Protein AF-0000000084494823 (afdb_homodimer)

Structure (mmCIF, N/CA/C/O backbone):
data_AF-0000000084494823-model_v1
#
loop_
_entity.id
_entity.type
_entity.pdbx_description
1 polymer 'ABC transporter permease'
#
loop_
_atom_site.group_PDB
_atom_site.id
_atom_site.type_symbol
_atom_site.label_atom_id
_atom_site.label_alt_id
_atom_site.label_comp_id
_atom_site.label_asym_id
_atom_site.label_entity_id
_atom_site.label_seq_id
_atom_site.pdbx_PDB_ins_code
_atom_site.Cartn_x
_atom_site.Cartn_y
_atom_site.Cartn_z
_atom_site.occupancy
_atom_site.B_iso_or_equiv
_atom_site.auth_seq_id
_atom_site.auth_comp_id
_atom_site.auth_asym_id
_atom_site.auth_atom_id
_atom_site.pdbx_PDB_model_num
ATOM 1 N N . MET A 1 1 ? 45.344 23.188 -37.781 1 31.39 1 MET A N 1
ATOM 2 C CA . MET A 1 1 ? 44.156 24.031 -37.562 1 31.39 1 MET A CA 1
ATOM 3 C C . MET A 1 1 ? 43.031 23.234 -36.969 1 31.39 1 MET A C 1
ATOM 5 O O . MET A 1 1 ? 42.406 22.406 -37.625 1 31.39 1 MET A O 1
ATOM 9 N N . ILE A 1 2 ? 43.094 22.844 -35.656 1 35 2 ILE A N 1
ATOM 10 C CA . ILE A 1 2 ? 42.344 21.938 -34.781 1 35 2 ILE A CA 1
ATOM 11 C C . ILE A 1 2 ? 40.969 22.516 -34.5 1 35 2 ILE A C 1
ATOM 13 O O . ILE A 1 2 ? 40.844 23.578 -33.906 1 35 2 ILE A O 1
ATOM 17 N N . ALA A 1 3 ? 39.906 22.266 -35.344 1 36.78 3 ALA A N 1
ATOM 18 C CA . ALA A 1 3 ? 38.531 22.734 -35.219 1 36.78 3 ALA A CA 1
ATOM 19 C C . ALA A 1 3 ? 37.938 22.375 -33.844 1 36.78 3 ALA A C 1
ATOM 21 O O . ALA A 1 3 ? 37.844 21.188 -33.5 1 36.78 3 ALA A O 1
ATOM 22 N N . GLN A 1 4 ? 38.188 23.203 -32.781 1 37.56 4 GLN A N 1
ATOM 23 C CA . GLN A 1 4 ? 37.562 23.219 -31.469 1 37.56 4 GLN A CA 1
ATOM 24 C C . GLN A 1 4 ? 36.031 23.25 -31.578 1 37.56 4 GLN A C 1
ATOM 26 O O . GLN A 1 4 ? 35.469 24.25 -31.984 1 37.56 4 GLN A O 1
ATOM 31 N N . THR A 1 5 ? 35.438 22.109 -32.031 1 37.66 5 THR A N 1
ATOM 32 C CA . THR A 1 5 ? 33.969 22.031 -32.031 1 37.66 5 THR A CA 1
ATOM 33 C C . THR A 1 5 ? 33.406 22.438 -30.672 1 37.66 5 THR A C 1
ATOM 35 O O . THR A 1 5 ? 33.688 21.797 -29.672 1 37.66 5 THR A O 1
ATOM 38 N N . GLU A 1 6 ? 33.125 23.719 -30.484 1 32.81 6 GLU A N 1
ATOM 39 C CA . GLU A 1 6 ? 32.406 24.328 -29.375 1 32.81 6 GLU A CA 1
ATOM 40 C C . GLU A 1 6 ? 31.078 23.625 -29.125 1 32.81 6 GLU A C 1
ATOM 42 O O . GLU A 1 6 ? 30.203 23.609 -29.984 1 32.81 6 GLU A O 1
ATOM 47 N N . LYS A 1 7 ? 31.125 22.516 -28.375 1 37.66 7 LYS A N 1
ATOM 48 C CA . LYS A 1 7 ? 29.891 21.922 -27.875 1 37.66 7 LYS A CA 1
ATOM 49 C C . LYS A 1 7 ? 28.969 22.984 -27.297 1 37.66 7 LYS A C 1
ATOM 51 O O . LYS A 1 7 ? 29.359 23.75 -26.406 1 37.66 7 LYS A O 1
ATOM 56 N N . SER A 1 8 ? 27.938 23.406 -28.062 1 36.66 8 SER A N 1
ATOM 57 C CA . SER A 1 8 ? 26.969 24.453 -27.75 1 36.66 8 SER A CA 1
ATOM 58 C C . SER A 1 8 ? 26.344 24.219 -26.375 1 36.66 8 SER A C 1
ATOM 60 O O . SER A 1 8 ? 25.953 23.109 -26.031 1 36.66 8 SER A O 1
ATOM 62 N N . PRO A 1 9 ? 26.484 25.062 -25.312 1 38.84 9 PRO A N 1
ATOM 63 C CA . PRO A 1 9 ? 25.969 25.141 -23.953 1 38.84 9 PRO A CA 1
ATOM 64 C C . PRO A 1 9 ? 24.453 24.953 -23.891 1 38.84 9 PRO A C 1
ATOM 66 O O . PRO A 1 9 ? 23.859 24.969 -22.797 1 38.84 9 PRO A O 1
ATOM 69 N N . ASN A 1 10 ? 23.719 25.031 -24.922 1 35.72 10 ASN A N 1
ATOM 70 C CA . ASN A 1 10 ? 22.281 25.266 -24.859 1 35.72 10 ASN A CA 1
ATOM 71 C C . ASN A 1 10 ? 21.531 24.062 -24.328 1 35.72 10 ASN A C 1
ATOM 73 O O . ASN A 1 10 ? 20.312 24.109 -24.156 1 35.72 10 ASN A O 1
ATOM 77 N N . LYS A 1 11 ? 22.031 22.906 -24.5 1 38 11 LYS A N 1
ATOM 78 C CA . LYS A 1 11 ? 21.219 21.719 -24.203 1 38 11 LYS A CA 1
ATOM 79 C C . LYS A 1 11 ? 21.062 21.531 -22.703 1 38 11 LYS A C 1
ATOM 81 O O . LYS A 1 11 ? 20.281 20.688 -22.25 1 38 11 LYS A O 1
ATOM 86 N N . ILE A 1 12 ? 21.922 22.094 -21.984 1 38.47 12 ILE A N 1
ATOM 87 C CA . ILE A 1 12 ? 21.922 21.844 -20.547 1 38.47 12 ILE A CA 1
ATOM 88 C C . ILE A 1 12 ? 20.812 22.656 -19.875 1 38.47 12 ILE A C 1
ATOM 90 O O . ILE A 1 12 ? 20.297 22.281 -18.828 1 38.47 12 ILE A O 1
ATOM 94 N N . PHE A 1 13 ? 20.625 23.906 -20.266 1 39.25 13 PHE A N 1
ATOM 95 C CA . PHE A 1 13 ? 19.656 24.797 -19.641 1 39.25 13 PHE A CA 1
ATOM 96 C C . PHE A 1 13 ? 18.25 24.234 -19.75 1 39.25 13 PHE A C 1
ATOM 98 O O . PHE A 1 13 ? 17.406 24.469 -18.859 1 39.25 13 PHE A O 1
ATOM 105 N N . ASN A 1 14 ? 17.828 23.562 -20.812 1 41.91 14 ASN A N 1
ATOM 106 C CA . ASN A 1 14 ? 16.453 23.25 -21.156 1 41.91 14 ASN A CA 1
ATOM 107 C C . ASN A 1 14 ? 15.922 22.078 -20.328 1 41.91 14 ASN A C 1
ATOM 109 O O . ASN A 1 14 ? 14.75 22.047 -19.969 1 41.91 14 ASN A O 1
ATOM 113 N N . LYS A 1 15 ? 16.719 21.25 -20.109 1 45.81 15 LYS A N 1
ATOM 114 C CA . LYS A 1 15 ? 16.219 20.047 -19.438 1 45.81 15 LYS A CA 1
ATOM 115 C C . LYS A 1 15 ? 15.984 20.312 -17.953 1 45.81 15 LYS A C 1
ATOM 117 O O . LYS A 1 15 ? 15.039 19.781 -17.375 1 45.81 15 LYS A O 1
ATOM 122 N N . SER A 1 16 ? 16.875 21.078 -17.344 1 47.78 16 SER A N 1
ATOM 123 C CA . SER A 1 16 ? 16.688 21.406 -15.93 1 47.78 16 SER A CA 1
ATOM 124 C C . SER A 1 16 ? 15.43 22.234 -15.703 1 47.78 16 SER A C 1
ATOM 126 O O . SER A 1 16 ? 14.711 22.031 -14.727 1 47.78 16 SER A O 1
ATOM 128 N N . VAL A 1 17 ? 15.281 23.234 -16.516 1 48.06 17 VAL A N 1
ATOM 129 C CA . VAL A 1 17 ? 14.117 24.109 -16.422 1 48.06 17 VAL A CA 1
ATOM 130 C C . VAL A 1 17 ? 12.844 23.328 -16.734 1 48.06 17 VAL A C 1
ATOM 132 O O . VAL A 1 17 ? 11.797 23.547 -16.125 1 48.06 17 VAL A O 1
ATOM 135 N N . LEU A 1 18 ? 12.945 22.438 -17.688 1 49.31 18 LEU A N 1
ATOM 136 C CA . LEU A 1 18 ? 11.805 21.594 -18.031 1 49.31 18 LEU A CA 1
ATOM 137 C C . LEU A 1 18 ? 11.43 20.688 -16.859 1 49.31 18 LEU A C 1
ATOM 139 O O . LEU A 1 18 ? 10.242 20.438 -16.625 1 49.31 18 LEU A O 1
ATOM 143 N N . SER A 1 19 ? 12.438 20.281 -16.141 1 54.47 19 SER A N 1
ATOM 144 C CA . SER A 1 19 ? 12.133 19.422 -14.992 1 54.47 19 SER A CA 1
ATOM 145 C C . SER A 1 19 ? 11.523 20.219 -13.852 1 54.47 19 SER A C 1
ATOM 147 O O . SER A 1 19 ? 10.539 19.781 -13.242 1 54.47 19 SER A O 1
ATOM 149 N N . SER A 1 20 ? 12.148 21.375 -13.5 1 55.75 20 SER A N 1
ATOM 150 C CA . SER A 1 20 ? 11.633 22.219 -12.422 1 55.75 20 SER A CA 1
ATOM 151 C C . SER A 1 20 ? 10.281 22.812 -12.789 1 55.75 20 SER A C 1
ATOM 153 O O . SER A 1 20 ? 9.383 22.906 -11.945 1 55.75 20 SER A O 1
ATOM 155 N N . TYR A 1 21 ? 10.109 22.906 -14.062 1 58.12 21 TYR A N 1
ATOM 156 C CA . TYR A 1 21 ? 8.93 23.672 -14.469 1 58.12 21 TYR A CA 1
ATOM 157 C C . TYR A 1 21 ? 7.816 22.75 -14.945 1 58.12 21 TYR A C 1
ATOM 159 O O . TYR A 1 21 ? 6.699 23.188 -15.211 1 58.12 21 TYR A O 1
ATOM 167 N N . GLY A 1 22 ? 8.227 21.531 -14.93 1 61.31 22 GLY A N 1
ATOM 168 C CA . GLY A 1 22 ? 7.211 20.641 -15.477 1 61.31 22 GLY A CA 1
ATOM 169 C C . GLY A 1 22 ? 5.957 20.578 -14.633 1 61.31 22 GLY A C 1
ATOM 170 O O . GLY A 1 22 ? 4.844 20.688 -15.148 1 61.31 22 GLY A O 1
ATOM 171 N N . THR A 1 23 ? 6.145 20.547 -13.398 1 65 23 THR A N 1
ATOM 172 C CA . THR A 1 23 ? 4.98 20.453 -12.523 1 65 23 THR A CA 1
ATOM 173 C C . THR A 1 23 ? 4.242 21.797 -12.477 1 65 23 THR A C 1
ATOM 175 O O . THR A 1 23 ? 3.012 21.828 -12.445 1 65 23 THR A O 1
ATOM 178 N N . ILE A 1 24 ? 5.043 22.75 -12.492 1 68 24 ILE A N 1
ATOM 179 C CA . ILE A 1 24 ? 4.422 24.078 -12.484 1 68 24 ILE A CA 1
ATOM 180 C C . ILE A 1 24 ? 3.602 24.266 -13.758 1 68 24 ILE A C 1
ATOM 182 O O . ILE A 1 24 ? 2.459 24.734 -13.703 1 68 24 ILE A O 1
ATOM 186 N N . ILE A 1 25 ? 4.172 23.828 -14.82 1 68.06 25 ILE A N 1
ATOM 187 C CA . ILE A 1 25 ? 3.492 23.953 -16.109 1 68.06 25 ILE A CA 1
ATOM 188 C C . ILE A 1 25 ? 2.25 23.078 -16.125 1 68.06 25 ILE A C 1
ATOM 190 O O . ILE A 1 25 ? 1.186 23.484 -16.578 1 68.06 25 ILE A O 1
ATOM 194 N N . ALA A 1 26 ? 2.443 21.922 -15.555 1 67.56 26 ALA A N 1
ATOM 195 C CA . ALA A 1 26 ? 1.295 21.016 -15.492 1 67.56 26 ALA A CA 1
ATOM 196 C C . ALA A 1 26 ? 0.174 21.625 -14.648 1 67.56 26 ALA A C 1
ATOM 198 O O . ALA A 1 26 ? -1 21.531 -15.016 1 67.56 26 ALA A O 1
ATOM 199 N N . GLY A 1 27 ? 0.538 22.188 -13.562 1 72.62 27 GLY A N 1
ATOM 200 C CA . GLY A 1 27 ? -0.44 22.844 -12.703 1 72.62 27 GLY A CA 1
ATOM 201 C C . GLY A 1 27 ? -1.158 24 -13.383 1 72.62 27 GLY A C 1
ATOM 202 O O . GLY A 1 27 ? -2.385 24.094 -13.32 1 72.62 27 GLY A O 1
ATOM 203 N N . ILE A 1 28 ? -0.344 24.75 -14.062 1 72.12 28 ILE A N 1
ATOM 204 C CA . ILE A 1 28 ? -0.913 25.906 -14.758 1 72.12 28 ILE A CA 1
ATOM 205 C C . ILE A 1 28 ? -1.83 25.422 -15.883 1 72.12 28 ILE A C 1
ATOM 207 O O . ILE A 1 28 ? -2.924 25.953 -16.078 1 72.12 28 ILE A O 1
ATOM 211 N N . LEU A 1 29 ? -1.396 24.406 -16.562 1 71.88 29 LEU A N 1
ATOM 212 C CA . LEU A 1 29 ? -2.193 23.844 -17.656 1 71.88 29 LEU A CA 1
ATOM 213 C C . LEU A 1 29 ? -3.52 23.297 -17.141 1 71.88 29 LEU A C 1
ATOM 215 O O . LEU A 1 29 ? -4.566 23.516 -17.75 1 71.88 29 LEU A O 1
ATOM 219 N N . ILE A 1 30 ? -3.471 22.703 -16.031 1 74.5 30 ILE A N 1
ATOM 220 C CA . ILE A 1 30 ? -4.68 22.141 -15.438 1 74.5 30 ILE A CA 1
ATOM 221 C C . ILE A 1 30 ? -5.637 23.266 -15.047 1 74.5 30 ILE A C 1
ATOM 223 O O . ILE A 1 30 ? -6.84 23.188 -15.305 1 74.5 30 ILE A O 1
ATOM 227 N N . ILE A 1 31 ? -5.074 24.312 -14.492 1 72.31 31 ILE A N 1
ATOM 228 C CA . ILE A 1 31 ? -5.883 25.453 -14.094 1 72.31 31 ILE A CA 1
ATOM 229 C C . ILE A 1 31 ? -6.539 26.078 -15.32 1 72.31 31 ILE A C 1
ATOM 231 O O . ILE A 1 31 ? -7.738 26.375 -15.305 1 72.31 31 ILE A O 1
ATOM 235 N N . ILE A 1 32 ? -5.746 26.219 -16.359 1 72.38 32 ILE A N 1
ATOM 236 C CA . ILE A 1 32 ? -6.254 26.828 -17.578 1 72.38 32 ILE A CA 1
ATOM 237 C C . ILE A 1 32 ? -7.344 25.953 -18.188 1 72.38 32 ILE A C 1
ATOM 239 O O . ILE A 1 32 ? -8.406 26.453 -18.562 1 72.38 32 ILE A O 1
ATOM 243 N N . ILE A 1 33 ? -7.145 24.703 -18.203 1 75.31 33 ILE A N 1
ATOM 244 C CA . ILE A 1 33 ? -8.086 23.766 -18.812 1 75.31 33 ILE A CA 1
ATOM 245 C C . ILE A 1 33 ? -9.422 23.828 -18.078 1 75.31 33 ILE A C 1
ATOM 247 O O . ILE A 1 33 ? -10.469 23.984 -18.703 1 75.31 33 ILE A O 1
ATOM 251 N N . PHE A 1 34 ? -9.375 23.891 -16.812 1 74.06 34 PHE A N 1
ATOM 252 C CA . PHE A 1 34 ? -10.625 23.828 -16.062 1 74.06 34 PHE A CA 1
ATOM 253 C C . PHE A 1 34 ? -11.289 25.203 -16.016 1 74.06 34 PHE A C 1
ATOM 255 O O . PHE A 1 34 ? -12.516 25.297 -15.945 1 74.06 34 PHE A O 1
ATOM 262 N N . SER A 1 35 ? -10.453 26.25 -16.062 1 70 35 SER A N 1
ATOM 263 C CA . SER A 1 35 ? -11 27.594 -16.125 1 70 35 SER A CA 1
ATOM 264 C C . SER A 1 35 ? -11.766 27.828 -17.422 1 70 35 SER A C 1
ATOM 266 O O . SER A 1 35 ? -12.773 28.531 -17.438 1 70 35 SER A O 1
ATOM 268 N N . VAL A 1 36 ? -11.289 27.172 -18.422 1 71.56 36 VAL A N 1
ATOM 269 C CA . VAL A 1 36 ? -11.922 27.312 -19.734 1 71.56 36 VAL A CA 1
ATOM 270 C C . VAL A 1 36 ? -13.148 26.422 -19.828 1 71.56 36 VAL A C 1
ATOM 272 O O . VAL A 1 36 ? -14.188 26.812 -20.359 1 71.56 36 VAL A O 1
ATOM 275 N N . LEU A 1 37 ? -13.07 25.328 -19.25 1 73.94 37 LEU A N 1
ATOM 276 C CA . LEU A 1 37 ? -14.156 24.359 -19.359 1 73.94 37 LEU A CA 1
ATOM 277 C C . LEU A 1 37 ? -15.305 24.734 -18.422 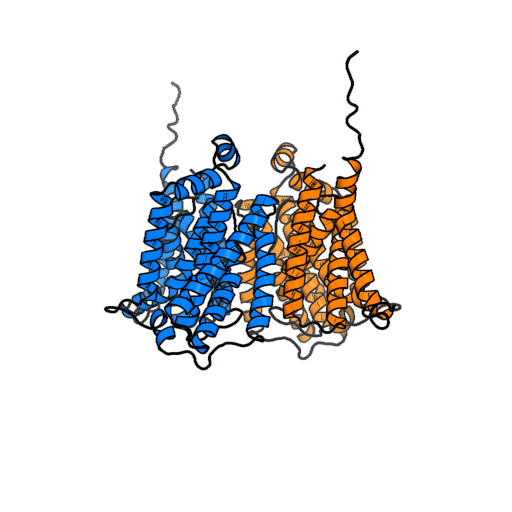1 73.94 37 LEU A C 1
ATOM 279 O O . LEU A 1 37 ? -16.469 24.406 -18.703 1 73.94 37 LEU A O 1
ATOM 283 N N . SER A 1 38 ? -15.008 25.391 -17.281 1 76.69 38 SER A N 1
ATOM 284 C CA . SER A 1 38 ? -16.031 25.781 -16.328 1 76.69 38 SER A CA 1
ATOM 285 C C . SER A 1 38 ? -15.719 27.141 -15.703 1 76.69 38 SER A C 1
ATOM 287 O O . SER A 1 38 ? -15.531 27.25 -14.492 1 76.69 38 SER A O 1
ATOM 289 N N . PRO A 1 39 ? -15.82 28.172 -16.5 1 72.69 39 PRO A N 1
ATOM 290 C CA . PRO A 1 39 ? -15.43 29.5 -16.031 1 72.69 39 PRO A CA 1
ATOM 291 C C . PRO A 1 39 ? -16.328 30.016 -14.906 1 72.69 39 PRO A C 1
ATOM 293 O O . PRO A 1 39 ? -15.836 30.656 -13.969 1 72.69 39 PRO A O 1
ATOM 296 N N . SER A 1 40 ? -17.531 29.672 -14.922 1 74.69 40 SER A N 1
ATOM 297 C CA . SER A 1 40 ? -18.484 30.234 -13.969 1 74.69 40 SER A CA 1
ATOM 298 C C . SER A 1 40 ? -18.391 29.531 -12.617 1 74.69 40 SER A C 1
ATOM 300 O O . SER A 1 40 ? -18.766 30.094 -11.594 1 74.69 40 SER A O 1
ATOM 302 N N . SER A 1 41 ? -17.844 28.422 -12.695 1 75.75 41 SER A N 1
ATOM 303 C CA . SER A 1 41 ? -17.844 27.656 -11.453 1 75.75 41 SER A CA 1
ATOM 304 C C . SER A 1 41 ? -16.422 27.453 -10.93 1 75.75 41 SER A C 1
ATOM 306 O O . SER A 1 41 ? -16.188 27.578 -9.727 1 75.75 41 SER A O 1
ATOM 308 N N . PHE A 1 42 ? -15.555 27.391 -11.844 1 80.12 42 PHE A N 1
ATOM 309 C CA . PHE A 1 42 ? -14.195 27.047 -11.43 1 80.12 42 PHE A CA 1
ATOM 310 C C . PHE A 1 42 ? -13.414 28.312 -11.07 1 80.12 42 PHE A C 1
ATOM 312 O O . PHE A 1 42 ? -12.734 28.344 -10.039 1 80.12 42 PHE A O 1
ATOM 319 N N . ALA A 1 43 ? -13.547 29.344 -11.82 1 75.06 43 ALA A N 1
ATOM 320 C CA . ALA A 1 43 ? -12.703 30.531 -11.648 1 75.06 43 ALA A CA 1
ATOM 321 C C . ALA A 1 43 ? -13.383 31.547 -10.742 1 75.06 43 ALA A C 1
ATOM 323 O O . ALA A 1 43 ? -13.617 32.688 -11.148 1 75.06 43 ALA A O 1
ATOM 324 N N . THR A 1 44 ? -13.844 31.203 -9.547 1 79.88 44 THR A N 1
ATOM 325 C CA . THR A 1 44 ? -14.445 32.094 -8.555 1 79.88 44 THR A CA 1
ATOM 326 C C . THR A 1 44 ? -13.633 32.094 -7.27 1 79.88 44 THR A C 1
ATOM 328 O O . THR A 1 44 ? -12.906 31.141 -6.977 1 79.88 44 THR A O 1
ATOM 331 N N . VAL A 1 45 ? -13.695 33.188 -6.613 1 79.69 45 VAL A N 1
ATOM 332 C CA . VAL A 1 45 ? -12.992 33.312 -5.344 1 79.69 45 VAL A CA 1
ATOM 333 C C . VAL A 1 45 ? -13.508 32.281 -4.352 1 79.69 45 VAL A C 1
ATOM 335 O O . VAL A 1 45 ? -12.727 31.672 -3.609 1 79.69 45 VAL A O 1
ATOM 338 N N . ASP A 1 46 ? -14.805 32.031 -4.398 1 80.56 46 ASP A N 1
ATOM 339 C CA . ASP A 1 46 ? -15.414 31.062 -3.51 1 80.56 46 ASP A CA 1
ATOM 340 C C . ASP A 1 46 ? -14.867 29.656 -3.775 1 80.56 46 ASP A C 1
ATOM 342 O O . ASP A 1 46 ? -14.609 28.906 -2.838 1 80.56 46 ASP A O 1
ATOM 346 N N . ASN A 1 47 ? -14.68 29.422 -5.035 1 83.62 47 ASN A N 1
ATOM 347 C CA . ASN A 1 47 ? -14.141 28.125 -5.387 1 83.62 47 ASN A CA 1
ATOM 348 C C . ASN A 1 47 ? -12.68 27.984 -4.961 1 83.62 47 ASN A C 1
ATOM 350 O O . ASN A 1 47 ? -12.258 26.922 -4.5 1 83.62 47 ASN A O 1
ATOM 354 N N . PHE A 1 48 ? -12 29 -5.074 1 83.06 48 PHE A N 1
ATOM 355 C CA . PHE A 1 48 ? -10.609 28.969 -4.656 1 83.06 48 PHE A CA 1
ATOM 356 C C . PHE A 1 48 ? -10.492 28.75 -3.154 1 83.06 48 PHE A C 1
ATOM 358 O O . PHE A 1 48 ? -9.641 27.984 -2.697 1 83.06 48 PHE A O 1
ATOM 365 N N . ILE A 1 49 ? -11.352 29.375 -2.459 1 84.88 49 ILE A N 1
ATOM 366 C CA . ILE A 1 49 ? -11.367 29.188 -1.011 1 84.88 49 ILE A CA 1
ATOM 367 C C . ILE A 1 49 ? -11.727 27.75 -0.674 1 84.88 49 ILE A C 1
ATOM 369 O O . ILE A 1 49 ? -11.133 27.141 0.217 1 84.88 49 ILE A O 1
ATOM 373 N N . ASN A 1 50 ? -12.617 27.266 -1.446 1 83.06 50 ASN A N 1
ATOM 374 C CA . ASN A 1 50 ? -13.008 25.875 -1.251 1 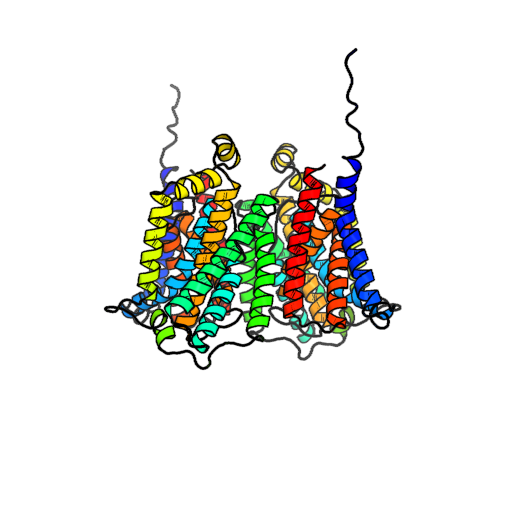83.06 50 ASN A CA 1
ATOM 375 C C . ASN A 1 50 ? -11.859 24.922 -1.55 1 83.06 50 ASN A C 1
ATOM 377 O O . ASN A 1 50 ? -11.695 23.906 -0.864 1 83.06 50 ASN A O 1
ATOM 381 N N . ILE A 1 51 ? -11.156 25.219 -2.477 1 86.56 51 ILE A N 1
ATOM 382 C CA . ILE A 1 51 ? -10.008 24.406 -2.848 1 86.56 51 ILE A CA 1
ATOM 383 C C . ILE A 1 51 ? -8.992 24.391 -1.711 1 86.56 51 ILE A C 1
ATOM 385 O O . ILE A 1 51 ? -8.438 23.344 -1.374 1 86.56 51 ILE A O 1
ATOM 389 N N . THR A 1 52 ? -8.812 25.547 -1.117 1 88.5 52 THR A N 1
ATOM 390 C CA . THR A 1 52 ? -7.848 25.609 -0.025 1 88.5 52 THR A CA 1
ATOM 391 C C . THR A 1 52 ? -8.297 24.75 1.149 1 88.5 52 THR A C 1
ATOM 393 O O . THR A 1 52 ? -7.465 24.125 1.821 1 88.5 52 THR A O 1
ATOM 396 N N . ARG A 1 53 ? -9.547 24.734 1.389 1 88.19 53 ARG A N 1
ATOM 397 C CA . ARG A 1 53 ? -10.086 23.891 2.459 1 88.19 53 ARG A CA 1
ATOM 398 C C . ARG A 1 53 ? -9.852 22.422 2.176 1 88.19 53 ARG A C 1
ATOM 400 O O . ARG A 1 53 ? -9.406 21.672 3.053 1 88.19 53 ARG A O 1
ATOM 407 N N . GLN A 1 54 ? -10.047 22.078 0.983 1 86 54 GLN A N 1
ATOM 408 C CA . GLN A 1 54 ? -9.945 20.688 0.595 1 86 54 GLN A CA 1
ATOM 409 C C . GLN A 1 54 ? -8.484 20.219 0.591 1 86 54 GLN A C 1
ATOM 411 O O . GLN A 1 54 ? -8.18 19.109 1.035 1 86 54 GLN A O 1
ATOM 416 N N . ILE A 1 55 ? -7.617 21.062 0.128 1 94 55 ILE A N 1
ATOM 417 C CA . ILE A 1 55 ? -6.223 20.656 -0.017 1 94 55 ILE A CA 1
ATOM 418 C C . ILE A 1 55 ? -5.535 20.672 1.347 1 94 55 ILE A C 1
ATOM 420 O O . ILE A 1 55 ? -4.453 20.094 1.511 1 94 55 ILE A O 1
ATOM 424 N N . SER A 1 56 ? -6.168 21.391 2.318 1 96.88 56 SER A N 1
ATOM 425 C CA . SER A 1 56 ? -5.555 21.547 3.633 1 96.88 56 SER A CA 1
ATOM 426 C C . SER A 1 56 ? -5.27 20.188 4.273 1 96.88 56 SER A C 1
ATOM 428 O O . SER A 1 56 ? -4.176 19.953 4.789 1 96.88 56 SER A O 1
ATOM 430 N N . LEU A 1 57 ? -6.242 19.312 4.195 1 96.94 57 LEU A N 1
ATOM 431 C CA . LEU A 1 57 ? -6.074 18 4.797 1 96.94 57 LEU A CA 1
ATOM 432 C C . LEU A 1 57 ? -4.973 17.219 4.09 1 96.94 57 LEU A C 1
ATOM 434 O O . LEU A 1 57 ? -4.125 16.594 4.738 1 96.94 57 LEU A O 1
ATOM 438 N N . LEU A 1 58 ? -4.938 17.297 2.789 1 96.56 58 LEU A N 1
ATOM 439 C CA . LEU A 1 58 ? -3.912 16.625 2.006 1 96.56 58 LEU A CA 1
ATOM 440 C C . LEU A 1 58 ? -2.529 17.188 2.32 1 96.56 58 LEU A C 1
ATOM 442 O O . LEU A 1 58 ? -1.567 16.422 2.467 1 96.56 58 LEU A O 1
ATOM 446 N N . VAL A 1 59 ? -2.477 18.469 2.439 1 97.94 59 VAL A N 1
ATOM 447 C CA . VAL A 1 59 ? -1.194 19.109 2.705 1 97.94 59 VAL A CA 1
ATOM 448 C C . VAL A 1 59 ? -0.671 18.688 4.074 1 97.94 59 VAL A C 1
ATOM 450 O O . VAL A 1 59 ? 0.511 18.359 4.219 1 97.94 59 VAL A O 1
ATOM 453 N N . VAL A 1 60 ? -1.485 18.641 5.062 1 98.5 60 VAL A N 1
ATOM 454 C CA . VAL A 1 60 ? -1.067 18.312 6.422 1 98.5 60 VAL A CA 1
ATOM 455 C C . VAL A 1 60 ? -0.459 16.906 6.449 1 98.5 60 VAL A C 1
ATOM 457 O O . VAL A 1 60 ? 0.643 16.719 6.965 1 98.5 60 VAL A O 1
ATOM 460 N N . ILE A 1 61 ? -1.116 15.984 5.859 1 98.44 61 ILE A N 1
ATOM 461 C CA . ILE A 1 61 ? -0.616 14.609 5.887 1 98.44 61 ILE A CA 1
ATOM 462 C C . ILE A 1 61 ? 0.592 14.484 4.961 1 98.44 61 ILE A C 1
ATOM 464 O O . ILE A 1 61 ? 1.536 13.75 5.258 1 98.44 61 ILE A O 1
ATOM 468 N N . ALA A 1 62 ? 0.609 15.219 3.871 1 98.06 62 ALA A N 1
ATOM 469 C CA . ALA A 1 62 ? 1.719 15.172 2.922 1 98.06 62 ALA A CA 1
ATOM 470 C C . ALA A 1 62 ? 2.982 15.781 3.523 1 98.06 62 ALA A C 1
ATOM 472 O O . ALA A 1 62 ? 4.094 15.359 3.197 1 98.06 62 ALA A O 1
ATOM 473 N N . VAL A 1 63 ? 2.803 16.766 4.355 1 98.5 63 VAL A N 1
ATOM 474 C CA . VAL A 1 63 ? 3.949 17.312 5.074 1 98.5 63 VAL A CA 1
ATOM 475 C C . VAL A 1 63 ? 4.605 16.219 5.91 1 98.5 63 VAL A C 1
ATOM 477 O O . VAL A 1 63 ? 5.836 16.125 5.961 1 98.5 63 VAL A O 1
ATOM 480 N N . GLY A 1 64 ? 3.791 15.422 6.566 1 98.62 64 GLY A N 1
ATOM 481 C CA . GLY A 1 64 ? 4.332 14.273 7.273 1 98.62 64 GLY A CA 1
ATOM 482 C C . GLY A 1 64 ? 5.105 13.328 6.375 1 98.62 64 GLY A C 1
ATOM 483 O O . GLY A 1 64 ? 6.219 12.914 6.707 1 98.62 64 GLY A O 1
ATOM 484 N N . ALA A 1 65 ? 4.531 13.016 5.254 1 97.5 65 ALA A N 1
ATOM 485 C CA . ALA A 1 65 ? 5.199 12.156 4.277 1 97.5 65 ALA A CA 1
ATOM 486 C C . ALA A 1 65 ? 6.52 12.766 3.824 1 97.5 65 ALA A C 1
ATOM 488 O O . ALA A 1 65 ? 7.5 12.047 3.604 1 97.5 65 ALA A O 1
ATOM 489 N N . THR A 1 66 ? 6.535 14.086 3.693 1 97.69 66 THR A N 1
ATOM 490 C CA . THR A 1 66 ? 7.746 14.789 3.287 1 97.69 66 THR A CA 1
ATOM 491 C C . THR A 1 66 ? 8.875 14.547 4.289 1 97.69 66 THR A C 1
ATOM 493 O O . THR A 1 66 ? 10.023 14.32 3.895 1 97.69 66 THR A O 1
ATOM 496 N N . LEU A 1 67 ? 8.562 14.539 5.539 1 98.56 67 LEU A N 1
ATOM 497 C CA . LEU A 1 67 ? 9.57 14.367 6.586 1 98.56 67 LEU A CA 1
ATOM 498 C C . LEU A 1 67 ? 10.18 12.969 6.523 1 98.56 67 LEU A C 1
ATOM 500 O O . LEU A 1 67 ? 11.398 12.82 6.586 1 98.56 67 LEU A O 1
ATOM 504 N N . VAL A 1 68 ? 9.344 11.977 6.359 1 98.25 68 VAL A N 1
ATOM 505 C CA . VAL A 1 68 ? 9.852 10.609 6.336 1 98.25 68 VAL A CA 1
ATOM 506 C C . VAL A 1 68 ? 10.641 10.375 5.047 1 98.25 68 VAL A C 1
ATOM 508 O O . VAL A 1 68 ? 11.656 9.68 5.055 1 98.25 68 VAL A O 1
ATOM 511 N N . MET A 1 69 ? 10.195 10.961 3.996 1 95.81 69 MET A N 1
ATOM 512 C CA . MET A 1 69 ? 10.891 10.805 2.723 1 95.81 69 MET A CA 1
ATOM 513 C C . MET A 1 69 ? 12.227 11.539 2.742 1 95.81 69 MET A C 1
ATOM 515 O O . MET A 1 69 ? 13.141 11.195 1.984 1 95.81 69 MET A O 1
ATOM 519 N N . SER A 1 70 ? 12.398 12.562 3.555 1 97.12 70 SER A N 1
ATOM 520 C CA . SER A 1 70 ? 13.648 13.305 3.646 1 97.12 70 SER A CA 1
ATOM 521 C C . SER A 1 70 ? 14.766 12.445 4.23 1 97.12 70 SER A C 1
ATOM 523 O O . SER A 1 70 ? 15.945 12.75 4.062 1 97.12 70 SER A O 1
ATOM 525 N N . VAL A 1 71 ? 14.383 11.367 4.93 1 97.56 71 VAL A N 1
ATOM 526 C CA . VAL A 1 71 ? 15.383 10.453 5.461 1 97.56 71 VAL A CA 1
ATOM 527 C C . VAL A 1 71 ? 15.383 9.156 4.652 1 97.56 71 VAL A C 1
ATOM 529 O O . VAL A 1 71 ? 15.812 8.109 5.141 1 97.56 71 VAL A O 1
ATOM 532 N N . ASN A 1 72 ? 14.711 9.18 3.502 1 94.31 72 ASN A N 1
ATOM 533 C CA . ASN A 1 72 ? 14.688 8.094 2.527 1 94.31 72 ASN A CA 1
ATOM 534 C C . ASN A 1 72 ? 13.883 6.898 3.043 1 94.31 72 ASN A C 1
ATOM 536 O O . ASN A 1 72 ? 14.281 5.746 2.842 1 94.31 72 ASN A O 1
ATOM 540 N N . GLU A 1 73 ? 12.867 7.195 3.734 1 96.19 73 GLU A N 1
ATOM 541 C CA . GLU A 1 73 ? 11.945 6.172 4.223 1 96.19 73 GLU A CA 1
ATOM 542 C C . GLU A 1 73 ? 10.516 6.465 3.777 1 96.19 73 GLU A C 1
ATOM 544 O O . GLU A 1 73 ? 10.234 7.539 3.242 1 96.19 73 GLU A O 1
ATOM 549 N N . PHE A 1 74 ? 9.641 5.5 3.92 1 94.62 74 PHE A N 1
ATOM 550 C CA . PHE A 1 74 ? 8.234 5.637 3.566 1 94.62 74 PHE A CA 1
ATOM 551 C C . PHE A 1 74 ? 7.34 5.066 4.664 1 94.62 74 PHE A C 1
ATOM 553 O O . PHE A 1 74 ? 7.586 3.963 5.156 1 94.62 74 PHE A O 1
ATOM 560 N N . ASP A 1 75 ? 6.469 5.852 5.082 1 97.5 75 ASP A N 1
ATOM 561 C CA . ASP A 1 75 ? 5.453 5.355 6.008 1 97.5 75 ASP A CA 1
ATOM 562 C C . ASP A 1 75 ? 4.129 5.117 5.289 1 97.5 75 ASP A C 1
ATOM 564 O O . ASP A 1 75 ? 3.354 6.051 5.078 1 97.5 75 ASP A O 1
ATOM 568 N N . LEU A 1 76 ? 3.822 3.879 5.039 1 93.38 76 LEU A N 1
ATOM 569 C CA . LEU A 1 76 ? 2.627 3.568 4.262 1 93.38 76 LEU A CA 1
ATOM 570 C C . LEU A 1 76 ? 1.425 3.359 5.176 1 93.38 76 LEU A C 1
ATOM 572 O O . LEU A 1 76 ? 0.345 2.984 4.711 1 93.38 76 LEU A O 1
ATOM 576 N N . SER A 1 77 ? 1.599 3.629 6.43 1 96.94 77 SER A N 1
ATOM 577 C CA . SER A 1 77 ? 0.495 3.457 7.371 1 96.94 77 SER A CA 1
ATOM 578 C C . SER A 1 77 ? -0.244 4.77 7.602 1 96.94 77 SER A C 1
ATOM 580 O O . SER A 1 77 ? -1.183 4.828 8.398 1 96.94 77 SER A O 1
ATOM 582 N N . ILE A 1 78 ? 0.142 5.797 6.914 1 97.56 78 ILE A N 1
ATOM 583 C CA . ILE A 1 78 ? -0.353 7.129 7.23 1 97.56 78 ILE A CA 1
ATOM 584 C C . ILE A 1 78 ? -1.864 7.188 7.016 1 97.56 78 ILE A C 1
ATOM 586 O O . ILE A 1 78 ? -2.576 7.879 7.746 1 97.56 78 ILE A O 1
ATOM 590 N N . GLY A 1 79 ? -2.354 6.512 6.027 1 96.5 79 GLY A N 1
ATOM 591 C CA . GLY A 1 79 ? -3.795 6.473 5.836 1 96.5 79 GLY A CA 1
ATOM 592 C C . GLY A 1 79 ? -4.539 5.855 7.004 1 96.5 79 GLY A C 1
ATOM 593 O O . GLY A 1 79 ? -5.551 6.395 7.457 1 96.5 79 GLY A O 1
ATOM 594 N N . ALA A 1 80 ? -4.035 4.699 7.441 1 97.12 80 ALA A N 1
ATOM 595 C CA . ALA A 1 80 ? -4.629 4.02 8.594 1 97.12 80 ALA A CA 1
ATOM 596 C C . ALA A 1 80 ? -4.52 4.879 9.852 1 97.12 80 ALA A C 1
ATOM 598 O O . ALA A 1 80 ? -5.445 4.922 10.664 1 97.12 80 ALA A O 1
ATOM 599 N N . ILE A 1 81 ? -3.424 5.562 10.008 1 98.62 81 ILE A N 1
ATOM 600 C CA . ILE A 1 81 ? -3.221 6.43 11.164 1 98.62 81 ILE A CA 1
ATOM 601 C C . ILE A 1 81 ? -4.207 7.594 11.117 1 98.62 81 ILE A C 1
ATOM 603 O O . ILE A 1 81 ? -4.762 7.988 12.148 1 98.62 81 ILE A O 1
ATOM 607 N N . ALA A 1 82 ? -4.41 8.133 9.953 1 98.62 82 ALA A N 1
ATOM 608 C CA . ALA A 1 82 ? -5.395 9.195 9.805 1 98.62 82 ALA A CA 1
ATOM 609 C C . ALA A 1 82 ? -6.793 8.711 10.172 1 98.62 82 ALA A C 1
ATOM 611 O O . ALA A 1 82 ? -7.535 9.406 10.875 1 98.62 82 ALA A O 1
ATOM 612 N N . SER A 1 83 ? -7.129 7.512 9.672 1 98.31 83 SER A N 1
ATOM 613 C CA . SER A 1 83 ? -8.422 6.938 10.016 1 98.31 83 SER A CA 1
ATOM 614 C C . SER A 1 83 ? -8.578 6.766 11.523 1 98.31 83 SER A C 1
ATOM 616 O O . SER A 1 83 ? -9.609 7.117 12.094 1 98.31 83 SER A O 1
ATOM 618 N N . LEU A 1 84 ? -7.551 6.27 12.094 1 98.31 84 LEU A N 1
ATOM 619 C CA . LEU A 1 84 ? -7.551 6.094 13.539 1 98.31 84 LEU A CA 1
ATOM 620 C C . LEU A 1 84 ? -7.699 7.438 14.25 1 98.31 84 LEU A C 1
ATOM 622 O O . LEU A 1 84 ? -8.469 7.555 15.203 1 98.31 84 LEU A O 1
ATOM 626 N N . GLY A 1 85 ? -6.957 8.414 13.797 1 98.62 85 GLY A N 1
ATOM 627 C CA . GLY A 1 85 ? -7.051 9.742 14.383 1 98.62 85 GLY A CA 1
ATOM 628 C C . GLY A 1 85 ? -8.453 10.32 14.32 1 98.62 85 GLY A C 1
ATOM 629 O O . GLY A 1 85 ? -8.922 10.93 15.289 1 98.62 85 GLY A O 1
ATOM 630 N N . GLY A 1 86 ? -9.109 10.156 13.195 1 98.38 86 GLY A N 1
ATOM 631 C CA . GLY A 1 86 ? -10.477 10.633 13.047 1 98.38 86 GLY A CA 1
ATOM 632 C C . GLY A 1 86 ? -11.445 9.953 13.992 1 98.38 86 GLY A C 1
ATOM 633 O O . GLY A 1 86 ? -12.25 10.617 14.648 1 98.38 86 GLY A O 1
ATOM 634 N N . VAL A 1 87 ? -11.32 8.648 14.102 1 97.94 87 VAL A N 1
ATOM 635 C CA . VAL A 1 87 ? -12.242 7.859 14.906 1 97.94 87 VAL A CA 1
ATOM 636 C C . VAL A 1 87 ? -12.016 8.156 16.391 1 97.94 87 VAL A C 1
ATOM 638 O O . VAL A 1 87 ? -12.969 8.297 17.156 1 97.94 87 VAL A O 1
ATOM 641 N N . VAL A 1 88 ? -10.773 8.242 16.812 1 98.12 88 VAL A N 1
ATOM 642 C CA . VAL A 1 88 ? -10.461 8.562 18.203 1 98.12 88 VAL A CA 1
ATOM 643 C C . VAL A 1 88 ? -10.984 9.953 18.547 1 98.12 88 VAL A C 1
ATOM 645 O O . VAL A 1 88 ? -11.609 10.141 19.594 1 98.12 88 VAL A O 1
ATOM 648 N N . SER A 1 89 ? -10.812 10.859 17.672 1 98.06 89 SER A N 1
ATOM 649 C CA . SER A 1 89 ? -11.266 12.234 17.891 1 98.06 89 SER A CA 1
ATOM 650 C C . SER A 1 89 ? -12.789 12.297 18 1 98.06 89 SER A C 1
ATOM 652 O O . SER A 1 89 ? -13.32 12.914 18.922 1 98.06 89 SER A O 1
ATOM 654 N N . ALA A 1 90 ? -13.469 11.719 17.094 1 97.25 90 ALA A N 1
ATOM 655 C CA . ALA A 1 90 ? -14.93 11.734 17.094 1 97.25 90 ALA A CA 1
ATOM 656 C C . ALA A 1 90 ? -15.492 11.047 18.328 1 97.25 90 ALA A C 1
ATOM 658 O O . ALA A 1 90 ? -16.453 11.531 18.922 1 97.25 90 ALA A O 1
ATOM 659 N N . LYS A 1 91 ? -14.891 9.93 18.688 1 96.81 91 LYS A N 1
ATOM 660 C CA . LYS A 1 91 ? -15.359 9.195 19.859 1 96.81 91 LYS A CA 1
ATOM 661 C C . LYS A 1 91 ? -15.211 10.031 21.125 1 96.81 91 LYS A C 1
ATOM 663 O O . LYS A 1 91 ? -16.109 10.062 21.969 1 96.81 91 LYS A O 1
ATOM 668 N N . LEU A 1 92 ? -14.102 10.695 21.281 1 97.12 92 LEU A N 1
ATOM 669 C CA . LEU A 1 92 ? -13.883 11.562 22.422 1 97.12 92 LEU A CA 1
ATOM 670 C C . LEU A 1 92 ? -14.891 12.703 22.438 1 97.12 92 LEU A C 1
ATOM 672 O O . LEU A 1 92 ? -15.398 13.07 23.5 1 97.12 92 LEU A O 1
ATOM 676 N N . ALA A 1 93 ? -15.172 13.227 21.328 1 96.44 93 ALA A N 1
ATOM 677 C CA . ALA A 1 93 ? -16.125 14.328 21.219 1 96.44 93 ALA A CA 1
ATOM 678 C C . ALA A 1 93 ? -17.516 13.891 21.672 1 96.44 93 ALA A C 1
ATOM 680 O O . ALA A 1 93 ? -18.203 14.617 22.391 1 96.44 93 ALA A O 1
ATOM 681 N N . THR A 1 94 ? -17.922 12.711 21.234 1 95.5 94 THR A N 1
ATOM 682 C CA . THR A 1 94 ? -19.234 12.203 21.578 1 95.5 94 THR A CA 1
ATOM 683 C C . THR A 1 94 ? -19.344 11.969 23.094 1 95.5 94 THR A C 1
ATOM 685 O O . THR A 1 94 ? -20.438 12.023 23.656 1 95.5 94 THR A O 1
ATOM 688 N N . GLU A 1 95 ? -18.234 11.711 23.719 1 95.31 95 GLU A N 1
ATOM 689 C CA . GLU A 1 95 ? -18.219 11.453 25.156 1 95.31 95 GLU A CA 1
ATOM 690 C C . GLU A 1 95 ? -18.125 12.75 25.953 1 95.31 95 GLU A C 1
ATOM 692 O O . GLU A 1 95 ? -18.031 12.727 27.188 1 95.31 95 GLU A O 1
ATOM 697 N N . GLY A 1 96 ? -18.016 13.844 25.312 1 93.62 96 GLY A N 1
ATOM 698 C CA . GLY A 1 96 ? -18.062 15.141 25.969 1 93.62 96 GLY A CA 1
ATOM 699 C C . GLY A 1 96 ? -16.703 15.648 26.375 1 93.62 96 GLY A C 1
ATOM 700 O O . GLY A 1 96 ? -16.594 16.578 27.172 1 93.62 96 GLY A O 1
ATOM 701 N N . VAL A 1 97 ? -15.711 15.055 25.891 1 95.81 97 VAL A N 1
ATOM 702 C CA . VAL A 1 97 ? -14.352 15.5 26.188 1 95.81 97 VAL A CA 1
ATOM 703 C C . VAL A 1 97 ? -14.117 16.875 25.578 1 95.81 97 VAL A C 1
ATOM 705 O O . VAL A 1 97 ? -14.641 17.188 24.5 1 95.81 97 VAL A O 1
ATOM 708 N N . PRO A 1 98 ? -13.375 17.719 26.312 1 96.5 98 PRO A N 1
ATOM 709 C CA . PRO A 1 98 ? -13.094 19.047 25.766 1 96.5 98 PRO A CA 1
ATOM 710 C C . PRO A 1 98 ? -12.484 18.984 24.359 1 96.5 98 PRO A C 1
ATOM 712 O O . PRO A 1 98 ? -11.672 18.109 24.078 1 96.5 98 PRO A O 1
ATOM 715 N N . ILE A 1 99 ? -12.852 19.891 23.562 1 94.44 99 ILE A N 1
ATOM 716 C CA . ILE A 1 99 ? -12.555 19.906 22.141 1 94.44 99 ILE A CA 1
ATOM 717 C C . ILE A 1 99 ? -11.039 19.859 21.922 1 94.44 99 ILE A C 1
ATOM 719 O O . ILE A 1 99 ? -10.547 19.141 21.062 1 94.44 99 ILE A O 1
ATOM 723 N N . ILE A 1 100 ? -10.273 20.578 22.656 1 94.88 100 ILE A N 1
ATOM 724 C CA . ILE A 1 100 ? -8.828 20.641 22.5 1 94.88 100 ILE A CA 1
ATOM 725 C C . ILE A 1 100 ? -8.211 19.266 22.703 1 94.88 100 ILE A C 1
ATOM 727 O O . ILE A 1 100 ? -7.262 18.891 22.016 1 94.88 100 ILE A O 1
ATOM 731 N N . LEU A 1 101 ? -8.781 18.516 23.641 1 97.12 101 LEU A N 1
ATOM 732 C CA . LEU A 1 101 ? -8.281 17.172 23.906 1 97.12 101 LEU A CA 1
ATOM 733 C C . LEU A 1 101 ? -8.672 16.219 22.797 1 97.12 101 LEU A C 1
ATOM 735 O O . LEU A 1 101 ? -7.953 15.25 22.516 1 97.12 101 LEU A O 1
ATOM 739 N N . CYS A 1 102 ? -9.859 16.531 22.141 1 97.31 102 CYS A N 1
ATOM 740 C CA . CYS A 1 102 ? -10.32 15.711 21.031 1 97.31 102 CYS A CA 1
ATOM 741 C C . CYS A 1 102 ? -9.367 15.812 19.844 1 97.31 102 CYS A C 1
ATOM 743 O O . CYS A 1 102 ? -9.344 14.93 18.984 1 97.31 102 CYS A O 1
ATOM 745 N N . ILE A 1 103 ? -8.562 16.844 19.828 1 96.62 103 ILE A N 1
ATOM 746 C CA . ILE A 1 103 ? -7.602 17.047 18.75 1 96.62 103 ILE A CA 1
ATOM 747 C C . ILE A 1 103 ? -6.219 16.578 19.219 1 96.62 103 ILE A C 1
ATOM 749 O O . ILE A 1 103 ? -5.516 15.883 18.484 1 96.62 103 ILE A O 1
ATOM 753 N N . LEU A 1 104 ? -5.812 16.797 20.438 1 97.88 104 LEU A N 1
ATOM 754 C CA . LEU A 1 104 ? -4.461 16.562 20.938 1 97.88 104 LEU A CA 1
ATOM 755 C C . LEU A 1 104 ? -4.223 15.078 21.188 1 97.88 104 LEU A C 1
ATOM 757 O O . LEU A 1 104 ? -3.123 14.578 20.953 1 97.88 104 LEU A O 1
ATOM 761 N N . ILE A 1 105 ? -5.227 14.406 21.656 1 98.31 105 ILE A N 1
ATOM 762 C CA . ILE A 1 105 ? -5.051 13 22.016 1 98.31 105 ILE A CA 1
ATOM 763 C C . ILE A 1 105 ? -4.77 12.188 20.75 1 98.31 105 ILE A C 1
ATOM 765 O O . ILE A 1 105 ? -3.811 11.414 20.703 1 98.31 105 ILE A O 1
ATOM 769 N N . PRO A 1 106 ? -5.609 12.336 19.688 1 98.19 106 PRO A N 1
ATOM 770 C CA . PRO A 1 106 ? -5.262 11.617 18.453 1 98.19 106 PRO A CA 1
ATOM 771 C C . PRO A 1 106 ? -3.871 11.977 17.938 1 98.19 106 PRO A C 1
ATOM 773 O O . PRO A 1 106 ? -3.168 11.117 17.391 1 98.19 106 PRO A O 1
ATOM 776 N N . VAL A 1 107 ? -3.467 13.195 18.047 1 98.44 107 VAL A N 1
ATOM 777 C CA . VAL A 1 107 ? -2.141 13.641 17.625 1 98.44 107 VAL A CA 1
ATOM 778 C C . VAL A 1 107 ? -1.072 12.875 18.406 1 98.44 107 VAL A C 1
ATOM 780 O O . VAL A 1 107 ? -0.086 12.414 17.828 1 98.44 107 VAL A O 1
ATOM 783 N N . LEU A 1 108 ? -1.267 12.688 19.672 1 98.62 108 LEU A N 1
ATOM 784 C CA . LEU A 1 108 ? -0.341 11.938 20.516 1 98.62 108 LEU A CA 1
ATOM 785 C C . LEU A 1 108 ? -0.324 10.461 20.141 1 98.62 108 LEU A C 1
ATOM 787 O O . LEU A 1 108 ? 0.738 9.836 20.094 1 98.62 108 LEU A O 1
ATOM 791 N N . VAL A 1 109 ? -1.512 9.945 19.859 1 98.5 109 VAL A N 1
ATOM 792 C CA . VAL A 1 109 ? -1.617 8.555 19.453 1 98.5 109 VAL A CA 1
ATOM 793 C C . VAL A 1 109 ? -0.848 8.344 18.141 1 98.5 109 VAL A C 1
ATOM 795 O O . VAL A 1 109 ? -0.09 7.383 18.016 1 98.5 109 VAL A O 1
ATOM 798 N N . GLY A 1 110 ? -1.081 9.25 17.172 1 98.75 110 GLY A N 1
ATOM 799 C CA . GLY A 1 110 ? -0.344 9.172 15.922 1 98.75 110 GLY A CA 1
ATOM 800 C C . GLY A 1 110 ? 1.157 9.281 16.109 1 98.75 110 GLY A C 1
ATOM 801 O O . GLY A 1 110 ? 1.923 8.57 15.453 1 98.75 110 GLY A O 1
ATOM 802 N N . PHE A 1 111 ? 1.55 10.164 17 1 98.81 111 PHE A N 1
ATOM 803 C CA . PHE A 1 111 ? 2.961 10.32 17.328 1 98.81 111 PHE A CA 1
ATOM 804 C C . PHE A 1 111 ? 3.543 9.023 17.875 1 98.81 111 PHE A C 1
ATOM 806 O O . PHE A 1 111 ? 4.629 8.602 17.469 1 98.81 111 PHE A O 1
ATOM 813 N N . LEU A 1 112 ? 2.844 8.367 18.719 1 98.69 112 LEU A N 1
ATOM 814 C CA . LEU A 1 112 ? 3.297 7.129 19.328 1 98.69 112 LEU A CA 1
ATOM 815 C C . LEU A 1 112 ? 3.371 6.004 18.312 1 98.69 112 LEU A C 1
ATOM 817 O O . LEU A 1 112 ? 4.324 5.223 18.297 1 98.69 112 LEU A O 1
ATOM 821 N N . VAL A 1 113 ? 2.373 5.914 17.469 1 98.5 113 VAL A N 1
ATOM 822 C CA . VAL A 1 113 ? 2.398 4.906 16.406 1 98.5 113 VAL A CA 1
ATOM 823 C C . VAL A 1 113 ? 3.609 5.133 15.508 1 98.5 113 VAL A C 1
ATOM 825 O O . VAL A 1 113 ? 4.305 4.18 15.148 1 98.5 113 VAL A O 1
ATOM 828 N N . GLY A 1 114 ? 3.791 6.418 15.133 1 98.69 114 GLY A N 1
ATOM 829 C CA . GLY A 1 114 ? 4.973 6.742 14.352 1 98.69 114 GLY A CA 1
ATOM 830 C C . GLY A 1 114 ? 6.27 6.375 15.047 1 98.69 114 GLY A C 1
ATOM 831 O O . GLY A 1 114 ? 7.203 5.887 14.414 1 98.69 114 GLY A O 1
ATOM 832 N N . LEU A 1 115 ? 6.293 6.586 16.328 1 98.69 115 LEU A N 1
ATOM 833 C CA . LEU A 1 115 ? 7.461 6.223 17.125 1 98.69 115 LEU A CA 1
ATOM 834 C C . LEU A 1 115 ? 7.691 4.719 17.094 1 98.69 115 LEU A C 1
ATOM 836 O O . LEU A 1 115 ? 8.836 4.262 17 1 98.69 115 LEU A O 1
ATOM 840 N N . ILE A 1 116 ? 6.684 3.994 17.188 1 98.25 116 ILE A N 1
ATOM 841 C CA . ILE A 1 116 ? 6.777 2.539 17.156 1 98.25 116 ILE A CA 1
ATOM 842 C C . ILE A 1 116 ? 7.273 2.084 15.789 1 98.25 116 ILE A C 1
ATOM 844 O O . ILE A 1 116 ? 8.195 1.271 15.695 1 98.25 116 ILE A O 1
ATOM 848 N N . ASN A 1 117 ? 6.668 2.633 14.742 1 98 117 ASN A N 1
ATOM 849 C CA . ASN A 1 117 ? 7.105 2.311 13.383 1 98 117 ASN A CA 1
ATOM 850 C C . ASN A 1 117 ? 8.594 2.59 13.195 1 98 117 ASN A C 1
ATOM 852 O O . ASN A 1 117 ? 9.344 1.711 12.773 1 98 117 ASN A O 1
ATOM 856 N N . GLY A 1 118 ? 8.914 3.828 13.562 1 98.38 118 GLY A N 1
ATOM 857 C CA . GLY A 1 118 ? 10.305 4.215 13.414 1 98.38 118 GLY A CA 1
ATOM 858 C C . GLY A 1 118 ? 11.258 3.355 14.227 1 98.38 118 GLY A C 1
ATOM 859 O O . GLY A 1 118 ? 12.328 2.98 13.75 1 98.38 118 GLY A O 1
ATOM 860 N N . SER A 1 119 ? 10.883 3.006 15.383 1 97.94 119 SER A N 1
ATOM 861 C CA . SER A 1 119 ? 11.727 2.203 16.266 1 97.94 119 SER A CA 1
ATOM 862 C C . SER A 1 119 ? 11.93 0.8 15.703 1 97.94 119 SER A C 1
ATOM 864 O O . SER A 1 119 ? 13.055 0.285 15.703 1 97.94 119 SER A O 1
ATOM 866 N N . ILE A 1 120 ? 10.898 0.205 15.258 1 95.94 120 ILE A N 1
ATOM 867 C CA . ILE A 1 120 ? 11 -1.139 14.695 1 95.94 120 ILE A CA 1
ATOM 868 C C . ILE A 1 120 ? 11.898 -1.119 13.461 1 95.94 120 ILE A C 1
ATOM 870 O O . ILE A 1 120 ? 12.797 -1.945 13.328 1 95.94 120 ILE A O 1
ATOM 874 N N . ILE A 1 121 ? 11.672 -0.151 12.625 1 95.94 121 ILE A N 1
ATOM 875 C CA . ILE A 1 121 ? 12.367 -0.056 11.352 1 95.94 121 ILE A CA 1
ATOM 876 C C . ILE A 1 121 ? 13.859 0.187 11.594 1 95.94 121 ILE A C 1
ATOM 878 O O . ILE A 1 121 ? 14.703 -0.455 10.969 1 95.94 121 ILE A O 1
ATOM 882 N N . THR A 1 122 ? 14.172 1.057 12.539 1 96.25 122 THR A N 1
ATOM 883 C CA . THR A 1 122 ? 15.562 1.457 12.719 1 96.25 122 THR A CA 1
ATOM 884 C C . THR A 1 122 ? 16.297 0.461 13.609 1 96.25 122 THR A C 1
ATOM 886 O O . THR A 1 122 ? 17.484 0.2 13.406 1 96.25 122 THR A O 1
ATOM 889 N N . HIS A 1 123 ? 15.633 -0.081 14.555 1 94.94 123 HIS A N 1
ATOM 890 C CA . HIS A 1 123 ? 16.297 -0.991 15.484 1 94.94 123 HIS A CA 1
ATOM 891 C C . HIS A 1 123 ? 16.562 -2.344 14.828 1 94.94 123 HIS A C 1
ATOM 893 O O . HIS A 1 123 ? 17.594 -2.965 15.078 1 94.94 123 HIS A O 1
ATOM 899 N N . PHE A 1 124 ? 15.672 -2.77 14 1 91.31 124 PHE A N 1
ATOM 900 C CA . PHE A 1 124 ? 15.812 -4.105 13.43 1 91.31 124 PHE A CA 1
ATOM 901 C C . PHE A 1 124 ? 16.219 -4.027 11.961 1 91.31 124 PHE A C 1
ATOM 903 O O . PHE A 1 124 ? 16.438 -5.059 11.32 1 91.31 124 PHE A O 1
ATOM 910 N N . ASN A 1 125 ? 16.281 -2.818 11.438 1 91.62 125 ASN A N 1
ATOM 911 C CA . ASN A 1 125 ? 16.734 -2.582 10.07 1 91.62 125 ASN A CA 1
ATOM 912 C C . ASN A 1 125 ? 15.867 -3.332 9.062 1 91.62 125 ASN A C 1
ATOM 914 O O . ASN A 1 125 ? 16.391 -4.066 8.219 1 91.62 125 ASN A O 1
ATOM 918 N N . VAL A 1 126 ? 14.555 -3.193 9.305 1 88.81 126 VAL A N 1
ATOM 919 C CA . VAL A 1 126 ? 13.602 -3.824 8.406 1 88.81 126 VAL A CA 1
ATOM 920 C C . VAL A 1 126 ? 13.094 -2.803 7.387 1 88.81 126 VAL A C 1
ATOM 922 O O . VAL A 1 126 ? 13.234 -1.594 7.59 1 88.81 126 VAL A O 1
ATOM 925 N N . LEU A 1 127 ? 12.539 -3.25 6.285 1 87.38 127 LEU A N 1
ATOM 926 C CA . LEU A 1 127 ? 12.031 -2.389 5.223 1 87.38 127 LEU A CA 1
ATOM 927 C C . LEU A 1 127 ? 10.844 -1.566 5.711 1 87.38 127 LEU A C 1
ATOM 929 O O . LEU A 1 127 ? 9.859 -2.123 6.203 1 87.38 127 LEU A O 1
ATOM 933 N N . SER A 1 128 ? 10.93 -0.313 5.543 1 94 128 SER A N 1
ATOM 934 C CA . SER A 1 128 ? 9.945 0.597 6.113 1 94 128 SER A CA 1
ATOM 935 C C . SER A 1 128 ? 8.57 0.397 5.473 1 94 128 SER A C 1
ATOM 937 O O . SER A 1 128 ? 7.555 0.404 6.164 1 94 128 SER A O 1
ATOM 939 N N . PHE A 1 129 ? 8.531 0.227 4.141 1 87.06 129 PHE A N 1
ATOM 940 C CA . PHE A 1 129 ? 7.23 0.221 3.484 1 87.06 129 PHE A CA 1
ATOM 941 C C . PHE A 1 129 ? 6.445 -1.036 3.844 1 87.06 129 PHE A C 1
ATOM 943 O O . PHE A 1 129 ? 5.23 -0.984 4.031 1 87.06 129 PHE A O 1
ATOM 950 N N . VAL A 1 130 ? 7.109 -2.193 4.004 1 84.56 130 VAL A N 1
ATOM 951 C CA . VAL A 1 130 ? 6.414 -3.426 4.359 1 84.56 130 VAL A CA 1
ATOM 952 C C . VAL A 1 130 ? 5.973 -3.363 5.82 1 84.56 130 VAL A C 1
ATOM 954 O O . VAL A 1 130 ? 4.844 -3.732 6.152 1 84.56 130 VAL A O 1
ATOM 957 N N . THR A 1 131 ? 6.871 -2.865 6.645 1 90.88 131 THR A N 1
ATOM 958 C CA . THR A 1 131 ? 6.59 -2.754 8.07 1 90.88 131 THR A CA 1
ATOM 959 C C . THR A 1 131 ? 5.391 -1.845 8.32 1 90.88 131 THR A C 1
ATOM 961 O O . THR A 1 131 ? 4.488 -2.189 9.086 1 90.88 131 THR A O 1
ATOM 964 N N . THR A 1 132 ? 5.391 -0.774 7.609 1 95 132 THR A N 1
ATOM 965 C CA . THR A 1 132 ? 4.34 0.198 7.875 1 95 132 THR A CA 1
ATOM 966 C C . THR A 1 132 ? 3.033 -0.222 7.207 1 95 132 THR A C 1
ATOM 968 O O . THR A 1 132 ? 1.948 0.141 7.668 1 95 132 THR A O 1
ATOM 971 N N . LEU A 1 133 ? 3.104 -0.972 6.152 1 89.31 133 LEU A N 1
ATOM 972 C CA . LEU A 1 133 ? 1.888 -1.567 5.609 1 89.31 133 LEU A CA 1
ATOM 973 C C . LEU A 1 133 ? 1.287 -2.566 6.594 1 89.31 133 LEU A C 1
ATOM 975 O O . LEU A 1 133 ? 0.07 -2.6 6.785 1 89.31 133 LEU A O 1
ATOM 979 N N . ALA A 1 134 ? 2.158 -3.361 7.137 1 89.19 134 ALA A N 1
ATOM 980 C CA . ALA A 1 134 ? 1.702 -4.305 8.156 1 89.19 134 ALA A CA 1
ATOM 981 C C . ALA A 1 134 ? 1.087 -3.57 9.344 1 89.19 134 ALA A C 1
ATOM 983 O O . ALA A 1 134 ? 0.031 -3.965 9.844 1 89.19 134 ALA A O 1
ATOM 984 N N . MET A 1 135 ? 1.729 -2.545 9.758 1 94.81 135 MET A N 1
ATOM 985 C CA . MET A 1 135 ? 1.197 -1.741 10.852 1 94.81 135 MET A CA 1
ATOM 986 C C . MET A 1 135 ? -0.138 -1.112 10.469 1 94.81 135 MET A C 1
ATOM 988 O O . MET A 1 135 ? -1.04 -1.006 11.297 1 94.81 135 MET A O 1
ATOM 992 N N . GLY A 1 136 ? -0.184 -0.652 9.242 1 94.69 136 GLY A N 1
ATOM 993 C CA . GLY A 1 136 ? -1.456 -0.135 8.766 1 94.69 136 GLY A CA 1
ATOM 994 C C . GLY A 1 136 ? -2.596 -1.126 8.906 1 94.69 136 GLY A C 1
ATOM 995 O O . GLY A 1 136 ? -3.715 -0.745 9.258 1 94.69 136 GLY A O 1
ATOM 996 N N . THR A 1 137 ? -2.285 -2.369 8.656 1 89.06 137 THR A N 1
ATOM 997 C CA . THR A 1 137 ? -3.285 -3.422 8.805 1 89.06 137 THR A CA 1
ATOM 998 C C . THR A 1 137 ? -3.664 -3.602 10.273 1 89.06 137 THR A C 1
ATOM 1000 O O . THR A 1 137 ? -4.84 -3.781 10.602 1 89.06 137 THR A O 1
ATOM 1003 N N . VAL A 1 138 ? -2.725 -3.547 11.109 1 93.5 138 VAL A N 1
ATOM 1004 C CA . VAL A 1 138 ? -2.961 -3.652 12.547 1 93.5 138 VAL A CA 1
ATOM 1005 C C . VAL A 1 138 ? -3.855 -2.502 13.008 1 93.5 138 VAL A C 1
ATOM 1007 O O . VAL A 1 138 ? -4.863 -2.723 13.68 1 93.5 138 VAL A O 1
ATOM 1010 N N . ILE A 1 139 ? -3.49 -1.327 12.562 1 96.94 139 ILE A N 1
ATOM 1011 C CA . ILE A 1 139 ? -4.234 -0.131 12.945 1 96.94 139 ILE A CA 1
ATOM 1012 C C . ILE A 1 139 ? -5.652 -0.207 12.383 1 96.94 139 ILE A C 1
ATOM 1014 O O . ILE A 1 139 ? -6.617 0.13 13.07 1 96.94 139 ILE A O 1
ATOM 1018 N N . GLY A 1 140 ? -5.746 -0.6 11.148 1 94.38 140 GLY A N 1
ATOM 1019 C CA . GLY A 1 140 ? -7.059 -0.765 10.547 1 94.38 140 GLY A CA 1
ATOM 1020 C C . GLY A 1 140 ? -7.953 -1.72 11.312 1 94.38 140 GLY A C 1
ATOM 1021 O O . GLY A 1 140 ? -9.117 -1.413 11.57 1 94.38 140 GLY A O 1
ATOM 1022 N N . GLY A 1 141 ? -7.41 -2.898 11.656 1 91.56 141 GLY A N 1
ATOM 1023 C CA . GLY A 1 141 ? -8.164 -3.844 12.469 1 91.56 141 GLY A CA 1
ATOM 1024 C C . GLY A 1 141 ? -8.602 -3.271 13.805 1 91.56 141 GLY A C 1
ATOM 1025 O O . GLY A 1 141 ? -9.75 -3.455 14.219 1 91.56 141 GLY A O 1
ATOM 1026 N N . PHE A 1 142 ? -7.738 -2.572 14.414 1 94.56 142 PHE A N 1
ATOM 1027 C CA . PHE A 1 142 ? -8.055 -1.946 15.695 1 94.56 142 PHE A CA 1
ATOM 1028 C C . PHE A 1 142 ? -9.148 -0.898 15.523 1 94.56 142 PHE A C 1
ATOM 1030 O O . PHE A 1 142 ? -10.047 -0.794 16.359 1 94.56 142 PHE A O 1
ATOM 1037 N N . THR A 1 143 ? -9 -0.073 14.492 1 95.88 143 THR A N 1
ATOM 1038 C CA . THR A 1 143 ? -9.977 0.984 14.242 1 95.88 143 THR A CA 1
ATOM 1039 C C . THR A 1 143 ? -11.367 0.396 14.016 1 95.88 143 THR A C 1
ATOM 1041 O O . THR A 1 143 ? -12.359 0.923 14.523 1 95.88 143 THR A O 1
ATOM 1044 N N . PHE A 1 144 ? -11.438 -0.698 13.328 1 92.5 144 PHE A N 1
ATOM 1045 C CA . PHE A 1 144 ? -12.711 -1.376 13.109 1 92.5 144 PHE A CA 1
ATOM 1046 C C . PHE A 1 144 ? -13.25 -1.944 14.422 1 92.5 144 PHE A C 1
ATOM 1048 O O . PHE A 1 144 ? -14.445 -1.817 14.711 1 92.5 144 PHE A O 1
ATOM 1055 N N . TRP A 1 145 ? -12.43 -2.578 15.148 1 91.56 145 TRP A N 1
ATOM 1056 C CA . TRP A 1 145 ? -12.836 -3.119 16.438 1 91.56 145 TRP A CA 1
ATOM 1057 C C . TRP A 1 145 ? -13.328 -2.01 17.359 1 91.56 145 TRP A C 1
ATOM 1059 O O . TRP A 1 145 ? -14.383 -2.139 17.984 1 91.56 145 TRP A O 1
ATOM 1069 N N . PHE A 1 146 ? -12.602 -0.886 17.359 1 92.31 146 PHE A N 1
ATOM 1070 C CA . PHE A 1 146 ? -12.859 0.253 18.234 1 92.31 146 PHE A CA 1
ATOM 1071 C C . PHE A 1 146 ? -14.195 0.898 17.906 1 92.31 146 PHE A C 1
ATOM 1073 O O . PHE A 1 146 ? -14.883 1.411 18.797 1 92.31 146 PHE A O 1
ATOM 1080 N N . THR A 1 147 ? -14.672 0.844 16.656 1 94.19 147 THR A N 1
ATOM 1081 C CA . THR A 1 147 ? -15.898 1.501 16.219 1 94.19 147 THR A CA 1
ATOM 1082 C C . THR A 1 147 ? -17.016 0.48 16.016 1 94.19 147 THR A C 1
ATOM 1084 O O . THR A 1 147 ? -18.156 0.85 15.758 1 94.19 147 THR A O 1
ATOM 1087 N N . GLY A 1 148 ? -16.672 -0.825 16.125 1 90.56 148 GLY A N 1
ATOM 1088 C CA . GLY A 1 148 ? -17.641 -1.848 15.742 1 90.56 148 GLY A CA 1
ATOM 1089 C C . GLY A 1 148 ? -17.906 -1.89 14.25 1 90.56 148 GLY A C 1
ATOM 1090 O O . GLY A 1 148 ? -18.984 -2.314 13.828 1 90.56 148 GLY A O 1
ATOM 1091 N N . GLY A 1 149 ? -16.984 -1.27 13.523 1 89.5 149 GLY A N 1
ATOM 1092 C CA . GLY A 1 149 ? -17.094 -1.277 12.07 1 89.5 149 GLY A CA 1
ATOM 1093 C C . GLY A 1 149 ? -18.047 -0.227 11.539 1 89.5 149 GLY A C 1
ATOM 1094 O O . GLY A 1 149 ? -18.328 -0.185 10.336 1 89.5 149 GLY A O 1
ATOM 1095 N N . SER A 1 150 ? -18.438 0.673 12.398 1 91 150 SER A N 1
ATOM 1096 C CA . SER A 1 150 ? -19.453 1.636 12 1 91 150 SER A CA 1
ATOM 1097 C C . SER A 1 150 ? -18.906 3.059 12.008 1 91 150 SER A C 1
ATOM 1099 O O . SER A 1 150 ? -17.906 3.344 12.68 1 91 150 SER A O 1
ATOM 1101 N N . THR A 1 151 ? -19.531 3.881 11.211 1 94.25 151 THR A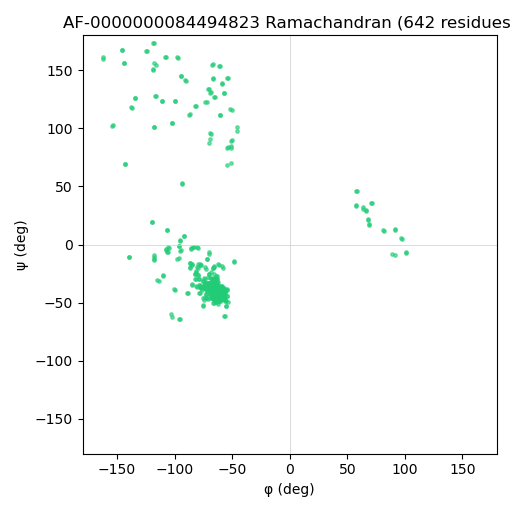 N 1
ATOM 1102 C CA . THR A 1 151 ? -19.25 5.309 11.211 1 94.25 151 THR A CA 1
ATOM 1103 C C . THR A 1 151 ? -19.75 5.965 12.492 1 94.25 151 THR A C 1
ATOM 1105 O O . THR A 1 151 ? -20.844 5.664 12.961 1 94.25 151 THR A O 1
ATOM 1108 N N . ILE A 1 152 ? -18.953 6.77 13.07 1 93.19 152 ILE A N 1
ATOM 1109 C CA . ILE A 1 152 ? -19.359 7.582 14.211 1 93.19 152 ILE A CA 1
ATOM 1110 C C . ILE A 1 152 ? -19.969 8.898 13.711 1 93.19 152 ILE A C 1
ATOM 1112 O O . ILE A 1 152 ? -19.281 9.703 13.086 1 93.19 152 ILE A O 1
ATOM 1116 N N . PHE A 1 153 ? -21.219 9.07 13.898 1 91.88 153 PHE A N 1
ATOM 1117 C CA . PHE A 1 153 ? -21.844 10.281 13.367 1 91.88 153 PHE A CA 1
ATOM 1118 C C . PHE A 1 153 ? -22.859 10.844 14.359 1 91.88 153 PHE A C 1
ATOM 1120 O O . PHE A 1 153 ? -23.328 11.969 14.195 1 91.88 153 PHE A O 1
ATOM 1127 N N . GLU A 1 154 ? -23.172 10.102 15.375 1 88.06 154 GLU A N 1
ATOM 1128 C CA . GLU A 1 154 ? -24.188 10.539 16.312 1 88.06 154 GLU A CA 1
ATOM 1129 C C . GLU A 1 154 ? -23.578 11.344 17.453 1 88.06 154 GLU A C 1
ATOM 1131 O O . GLU A 1 154 ? -22.469 11.047 17.906 1 88.06 154 GLU A O 1
ATOM 1136 N N . ASN A 1 155 ? -24.25 12.359 17.859 1 91.81 155 ASN A N 1
ATOM 1137 C CA . ASN A 1 155 ? -23.969 13.133 19.062 1 91.81 155 ASN A CA 1
ATOM 1138 C C . ASN A 1 155 ? -22.609 13.82 18.984 1 91.81 155 ASN A C 1
ATOM 1140 O O . ASN A 1 155 ? -21.891 13.922 19.984 1 91.81 155 ASN A O 1
ATOM 1144 N N . ILE A 1 156 ? -22.234 14.172 17.828 1 93.62 156 ILE A N 1
ATOM 1145 C CA . ILE A 1 156 ? -21.016 14.961 17.688 1 93.62 156 ILE A CA 1
ATOM 1146 C C . ILE A 1 156 ? -21.328 16.438 17.953 1 93.62 156 ILE A C 1
ATOM 1148 O O . ILE A 1 156 ? -22.125 17.047 17.234 1 93.62 156 ILE A O 1
ATOM 1152 N N . PRO A 1 157 ? -20.75 17 18.891 1 93.81 157 PRO A N 1
ATOM 1153 C CA . PRO A 1 157 ? -21.078 18.375 19.266 1 93.81 157 PRO A CA 1
ATOM 1154 C C . PRO A 1 157 ? -20.672 19.391 18.203 1 93.81 157 PRO A C 1
ATOM 1156 O O . PRO A 1 157 ? -19.672 19.172 17.5 1 93.81 157 PRO A O 1
ATOM 1159 N N . GLN A 1 158 ? -21.359 20.484 18.219 1 92.69 158 GLN A N 1
ATOM 1160 C CA . GLN A 1 158 ? -21.109 21.547 17.25 1 92.69 158 GLN A CA 1
ATOM 1161 C C . GLN A 1 158 ? -19.719 22.156 17.438 1 92.69 158 GLN A C 1
ATOM 1163 O O . GLN A 1 158 ? -19.062 22.547 16.469 1 92.69 158 GLN A O 1
ATOM 1168 N N . GLY A 1 159 ? -19.297 22.172 18.688 1 92.69 159 GLY A N 1
ATOM 1169 C CA . GLY A 1 159 ? -17.969 22.688 18.969 1 92.69 159 GLY A CA 1
ATOM 1170 C C . GLY A 1 159 ? -16.875 21.922 18.25 1 92.69 159 GLY A C 1
ATOM 1171 O O . GLY A 1 159 ? -15.883 22.516 17.812 1 92.69 159 GLY A O 1
ATOM 1172 N N . PHE A 1 160 ? -17.062 20.688 18.141 1 94.31 160 PHE A N 1
ATOM 1173 C CA . PHE A 1 160 ? -16.094 19.828 17.453 1 94.31 160 PHE A CA 1
ATOM 1174 C C . PHE A 1 160 ? -16.094 20.109 15.961 1 94.31 160 PHE A C 1
ATOM 1176 O O . PHE A 1 160 ? -15.039 20.078 15.32 1 94.31 160 PHE A O 1
ATOM 1183 N N . LYS A 1 161 ? -17.219 20.422 15.461 1 94.06 161 LYS A N 1
ATOM 1184 C CA . LYS A 1 161 ? -17.359 20.656 14.031 1 94.06 161 LYS A CA 1
ATOM 1185 C C . LYS A 1 161 ? -16.844 22.031 13.641 1 94.06 161 LYS A C 1
ATOM 1187 O O . LYS A 1 161 ? -16.578 22.297 12.469 1 94.06 161 LYS A O 1
ATOM 1192 N N . TRP A 1 162 ? -16.703 22.828 14.609 1 91.75 162 TRP A N 1
ATOM 1193 C CA . TRP A 1 162 ? -16.391 24.234 14.375 1 91.75 162 TRP A CA 1
ATOM 1194 C C . TRP A 1 162 ? -15.055 24.375 13.664 1 91.75 162 TRP A C 1
ATOM 1196 O O . TRP A 1 162 ? -14.945 25.125 12.688 1 91.75 162 TRP A O 1
ATOM 1206 N N . ILE A 1 163 ? -14.07 23.688 14.039 1 90.81 163 ILE A N 1
ATOM 1207 C CA . ILE A 1 163 ? -12.727 23.797 13.477 1 90.81 163 ILE A CA 1
ATOM 1208 C C . ILE A 1 163 ? -12.75 23.422 12 1 90.81 163 ILE A C 1
ATOM 1210 O O . ILE A 1 163 ? -12.148 24.094 11.172 1 90.81 163 ILE A O 1
ATOM 1214 N N . GLY A 1 164 ? -13.461 22.375 11.664 1 91.5 164 GLY A N 1
ATOM 1215 C CA . GLY A 1 164 ? -13.461 21.844 10.305 1 91.5 164 GLY A CA 1
ATOM 1216 C C . GLY A 1 164 ? -14.445 22.547 9.391 1 91.5 164 GLY A C 1
ATOM 1217 O O . GLY A 1 164 ? -14.32 22.484 8.172 1 91.5 164 GLY A O 1
ATOM 1218 N N . GLN A 1 165 ? -15.422 23.297 10.008 1 91.44 165 GLN A N 1
ATOM 1219 C CA . GLN A 1 165 ? -16.531 23.766 9.172 1 91.44 165 GLN A CA 1
ATOM 1220 C C . GLN A 1 165 ? -16.578 25.281 9.133 1 91.44 165 GLN A C 1
ATOM 1222 O O . GLN A 1 165 ? -17.328 25.859 8.336 1 91.44 165 GLN A O 1
ATOM 1227 N N . THR A 1 166 ? -15.797 25.891 10.008 1 88.94 166 THR A N 1
ATOM 1228 C CA . THR A 1 166 ? -15.914 27.344 10.078 1 88.94 166 THR A CA 1
ATOM 1229 C C . THR A 1 166 ? -14.594 28.016 9.695 1 88.94 166 THR A C 1
ATOM 1231 O O . THR A 1 166 ? -13.633 27.328 9.32 1 88.94 166 THR A O 1
ATOM 1234 N N . GLY A 1 167 ? -14.656 29.359 9.602 1 88.19 167 GLY A N 1
ATOM 1235 C CA . GLY A 1 167 ? -13.484 30.141 9.25 1 88.19 167 GLY A CA 1
ATOM 1236 C C . GLY A 1 167 ? -13.43 31.484 9.945 1 88.19 167 GLY A C 1
ATOM 1237 O O . GLY A 1 167 ? -14.336 31.828 10.711 1 88.19 167 GLY A O 1
ATOM 1238 N N . ILE A 1 168 ? -12.289 32.062 9.844 1 87.25 168 ILE A N 1
ATOM 1239 C CA . ILE A 1 168 ? -12.062 33.406 10.359 1 87.25 168 ILE A CA 1
ATOM 1240 C C . ILE A 1 168 ? -11.859 34.375 9.195 1 87.25 168 ILE A C 1
ATOM 1242 O O . ILE A 1 168 ? -11 34.156 8.344 1 87.25 168 ILE A O 1
ATOM 1246 N N . ALA A 1 169 ? -12.711 35.469 9.133 1 88.31 169 ALA A N 1
ATOM 1247 C CA . ALA A 1 169 ? -12.578 36.5 8.125 1 88.31 169 ALA A CA 1
ATOM 1248 C C . ALA A 1 169 ? -12.656 35.938 6.715 1 88.31 169 ALA A C 1
ATOM 1250 O O . ALA A 1 169 ? -11.867 36.312 5.844 1 88.31 169 ALA A O 1
ATOM 1251 N N . GLY A 1 170 ? -13.469 34.906 6.547 1 85.25 170 GLY A N 1
ATOM 1252 C CA . GLY A 1 170 ? -13.68 34.344 5.223 1 85.25 170 GLY A CA 1
ATOM 1253 C C . GLY A 1 170 ? -12.688 33.25 4.867 1 85.25 170 GLY A C 1
ATOM 1254 O O . GLY A 1 170 ? -12.836 32.562 3.846 1 85.25 170 GLY A O 1
ATOM 1255 N N . ILE A 1 171 ? -11.688 33.062 5.691 1 90.25 171 ILE A N 1
ATOM 1256 C CA . ILE A 1 171 ? -10.688 32.031 5.457 1 90.25 171 ILE A CA 1
ATOM 1257 C C . ILE A 1 171 ? -11 30.797 6.324 1 90.25 171 ILE A C 1
ATOM 1259 O O . ILE A 1 171 ? -11.102 30.906 7.547 1 90.25 171 ILE A O 1
ATOM 1263 N N . PRO A 1 172 ? -11.148 29.672 5.707 1 94.06 172 PRO A N 1
ATOM 1264 C CA . PRO A 1 172 ? -11.43 28.469 6.484 1 94.06 172 PRO A CA 1
ATOM 1265 C C . PRO A 1 172 ? -10.344 28.172 7.52 1 94.06 172 PRO A C 1
ATOM 1267 O O . PRO A 1 172 ? -9.156 28.344 7.242 1 94.06 172 PRO A O 1
ATOM 1270 N N . MET A 1 173 ? -10.75 27.766 8.68 1 95.06 173 MET A N 1
ATOM 1271 C CA . MET A 1 173 ? -9.82 27.438 9.75 1 95.06 173 MET A CA 1
ATOM 1272 C C . MET A 1 173 ? -8.836 26.359 9.297 1 95.06 173 MET A C 1
ATOM 1274 O O . MET A 1 173 ? -7.656 26.391 9.664 1 95.06 173 MET A O 1
ATOM 1278 N N . LEU A 1 174 ? -9.32 25.375 8.516 1 96.69 174 LEU A N 1
ATOM 1279 C CA . LEU A 1 174 ? -8.461 24.328 7.984 1 96.69 174 LEU A CA 1
ATOM 1280 C C . LEU A 1 174 ? -7.32 24.906 7.16 1 96.69 174 LEU A C 1
ATOM 1282 O O . LEU A 1 174 ? -6.191 24.422 7.219 1 96.69 174 LEU A O 1
ATOM 1286 N N . SER A 1 175 ? -7.625 25.938 6.379 1 96.19 175 SER A N 1
ATOM 1287 C CA . SER A 1 175 ? -6.609 26.609 5.57 1 96.19 175 SER A CA 1
ATOM 1288 C C . SER A 1 175 ? -5.57 27.297 6.449 1 96.19 175 SER A C 1
ATOM 1290 O O . SER A 1 175 ? -4.379 27.266 6.141 1 96.19 175 SER A O 1
ATOM 1292 N N . ILE A 1 176 ? -6.008 27.875 7.48 1 96.12 176 ILE A N 1
ATOM 1293 C CA . ILE A 1 176 ? -5.117 28.562 8.414 1 96.12 176 ILE A CA 1
ATOM 1294 C C . ILE A 1 176 ? -4.195 27.531 9.078 1 96.12 176 ILE A C 1
ATOM 1296 O O . ILE A 1 176 ? -2.98 27.75 9.156 1 96.12 176 ILE A O 1
ATOM 1300 N N . ILE A 1 177 ? -4.781 26.453 9.547 1 96.88 177 ILE A N 1
ATOM 1301 C CA . ILE A 1 177 ? -3.998 25.391 10.18 1 96.88 177 ILE A CA 1
ATOM 1302 C C . ILE A 1 177 ? -2.955 24.859 9.203 1 96.88 177 ILE A C 1
ATOM 1304 O O . ILE A 1 177 ? -1.796 24.656 9.57 1 96.88 177 ILE A O 1
ATOM 1308 N N . MET A 1 178 ? -3.395 24.594 7.973 1 97.12 178 MET A N 1
ATOM 1309 C CA . MET A 1 178 ? -2.482 24.141 6.93 1 97.12 178 MET A CA 1
ATOM 1310 C C . MET A 1 178 ? -1.312 25.094 6.77 1 97.12 178 MET A C 1
ATOM 1312 O O . MET A 1 178 ? -0.153 24.672 6.754 1 97.12 178 MET A O 1
ATOM 1316 N N . LEU A 1 179 ? -1.577 26.422 6.648 1 96.56 179 LEU A N 1
ATOM 1317 C CA . LEU A 1 179 ? -0.538 27.422 6.434 1 96.56 179 LEU A CA 1
ATOM 1318 C C . LEU A 1 179 ? 0.412 27.484 7.625 1 96.56 179 LEU A C 1
ATOM 1320 O O . LEU A 1 179 ? 1.626 27.609 7.453 1 96.56 179 LEU A O 1
ATOM 1324 N N . VAL A 1 180 ? -0.106 27.422 8.812 1 97.75 180 VAL A N 1
ATOM 1325 C CA . VAL A 1 180 ? 0.711 27.438 10.023 1 97.75 180 VAL A CA 1
ATOM 1326 C C . VAL A 1 180 ? 1.64 26.219 10.039 1 97.75 180 VAL A C 1
ATOM 1328 O O . VAL A 1 180 ? 2.834 26.359 10.312 1 97.75 180 VAL A O 1
ATOM 1331 N N . LEU A 1 181 ? 1.086 25.031 9.719 1 98.25 181 LEU A N 1
ATOM 1332 C CA . LEU A 1 181 ? 1.886 23.812 9.742 1 98.25 181 LEU A CA 1
ATOM 1333 C C . LEU A 1 181 ? 2.949 23.844 8.648 1 98.25 181 LEU A C 1
ATOM 1335 O O . LEU A 1 181 ? 4.074 23.391 8.867 1 98.25 181 LEU A O 1
ATOM 1339 N N . VAL A 1 182 ? 2.539 24.328 7.477 1 98.19 182 VAL A N 1
ATOM 1340 C CA . VAL A 1 182 ? 3.506 24.453 6.391 1 98.19 182 VAL A CA 1
ATOM 1341 C C . VAL A 1 182 ? 4.66 25.359 6.832 1 98.19 182 VAL A C 1
ATOM 1343 O O . VAL A 1 182 ? 5.828 25.031 6.625 1 98.19 182 VAL A O 1
ATOM 1346 N N . LEU A 1 183 ? 4.355 26.469 7.48 1 98 183 LEU A N 1
ATOM 1347 C CA . LEU A 1 183 ? 5.375 27.406 7.93 1 98 183 LEU A CA 1
ATOM 1348 C C . LEU A 1 183 ? 6.23 26.797 9.039 1 98 183 LEU A C 1
ATOM 1350 O O . LEU A 1 183 ? 7.453 26.938 9.023 1 98 183 LEU A O 1
ATOM 1354 N N . VAL A 1 184 ? 5.609 26.125 9.953 1 98.25 184 VAL A N 1
ATOM 1355 C CA . VAL A 1 184 ? 6.316 25.516 11.07 1 98.25 184 VAL A CA 1
ATOM 1356 C C . VAL A 1 184 ? 7.289 24.453 10.555 1 98.25 184 VAL A C 1
ATOM 1358 O O . VAL A 1 184 ? 8.461 24.453 10.938 1 98.25 184 VAL A O 1
ATOM 1361 N N . PHE A 1 185 ? 6.84 23.609 9.68 1 98.44 185 PHE A N 1
ATOM 1362 C CA . PHE A 1 185 ? 7.691 22.516 9.25 1 98.44 185 PHE A CA 1
ATOM 1363 C C . PHE A 1 185 ? 8.664 22.953 8.164 1 98.44 185 PHE A C 1
ATOM 1365 O O . PHE A 1 185 ? 9.719 22.359 7.98 1 98.44 185 PHE A O 1
ATOM 1372 N N . TRP A 1 186 ? 8.227 24.031 7.434 1 97.12 186 TRP A N 1
ATOM 1373 C CA . TRP A 1 186 ? 9.219 24.656 6.57 1 97.12 186 TRP A CA 1
ATOM 1374 C C . TRP A 1 186 ? 10.391 25.203 7.383 1 97.12 186 TRP A C 1
ATOM 1376 O O . TRP A 1 186 ? 11.555 24.984 7.027 1 97.12 186 TRP A O 1
ATOM 1386 N N . PHE A 1 187 ? 10.078 25.875 8.477 1 97.44 187 PHE A N 1
ATOM 1387 C CA . PHE A 1 187 ? 11.102 26.422 9.367 1 97.44 187 PHE A CA 1
ATOM 1388 C C . PHE A 1 187 ? 11.93 25.297 9.984 1 97.44 187 PHE A C 1
ATOM 1390 O O . PHE A 1 187 ? 13.156 25.391 10.047 1 97.44 187 PHE A O 1
ATOM 1397 N N . LEU A 1 188 ? 11.273 24.219 10.375 1 97.56 188 LEU A N 1
ATOM 1398 C CA . LEU A 1 188 ? 11.961 23.078 10.961 1 97.56 188 LEU A CA 1
ATOM 1399 C C . LEU A 1 188 ? 12.945 22.469 9.977 1 97.56 188 LEU A C 1
ATOM 1401 O O . LEU A 1 188 ? 14.086 22.172 10.336 1 97.56 188 LEU A O 1
ATOM 1405 N N . MET A 1 189 ? 12.586 22.359 8.719 1 97.06 189 MET A N 1
ATOM 1406 C CA . MET A 1 189 ? 13.375 21.656 7.711 1 97.06 189 MET A CA 1
ATOM 1407 C C . MET A 1 189 ? 14.492 22.547 7.176 1 97.06 189 MET A C 1
ATOM 1409 O O . MET A 1 189 ? 15.531 22.047 6.742 1 97.06 189 MET A O 1
ATOM 1413 N N . THR A 1 190 ? 14.312 23.906 7.293 1 95.31 190 THR A N 1
ATOM 1414 C CA . THR A 1 190 ? 15.273 24.797 6.633 1 95.31 190 THR A CA 1
ATOM 1415 C C . THR A 1 190 ? 16.141 25.516 7.66 1 95.31 190 THR A C 1
ATOM 1417 O O . THR A 1 190 ? 17.297 25.859 7.375 1 95.31 190 THR A O 1
ATOM 1420 N N . GLN A 1 191 ? 15.57 25.688 8.883 1 96.56 191 GLN A N 1
ATOM 1421 C CA . GLN A 1 191 ? 16.266 26.578 9.797 1 96.56 191 GLN A CA 1
ATOM 1422 C C . GLN A 1 191 ? 16.734 25.844 11.047 1 96.56 191 GLN A C 1
ATOM 1424 O O . GLN A 1 191 ? 17.578 26.344 11.797 1 96.56 191 GLN A O 1
ATOM 1429 N N . MET A 1 192 ? 16.281 24.672 11.273 1 97.62 192 MET A N 1
ATOM 1430 C CA . MET A 1 192 ? 16.641 23.969 12.492 1 97.62 192 MET A CA 1
ATOM 1431 C C . MET A 1 192 ? 17.594 22.812 12.195 1 97.62 192 MET A C 1
ATOM 1433 O O . MET A 1 192 ? 17.734 22.391 11.039 1 97.62 192 MET A O 1
ATOM 1437 N N . SER A 1 193 ? 18.297 22.328 13.227 1 97.19 193 SER A N 1
ATOM 1438 C CA . SER A 1 193 ? 19.281 21.25 13.102 1 97.19 193 SER A CA 1
ATOM 1439 C C . SER A 1 193 ? 18.609 19.953 12.703 1 97.19 193 SER A C 1
ATOM 1441 O O . SER A 1 193 ? 19.188 19.141 11.977 1 97.19 193 SER A O 1
ATOM 1443 N N . VAL A 1 194 ? 17.422 19.797 13.125 1 97.56 194 VAL A N 1
ATOM 1444 C CA . VAL A 1 194 ? 16.703 18.562 12.836 1 97.56 194 VAL A CA 1
ATOM 1445 C C . VAL A 1 194 ? 16.531 18.391 11.328 1 97.56 194 VAL A C 1
ATOM 1447 O O . VAL A 1 194 ? 16.781 17.328 10.781 1 97.56 194 VAL A O 1
ATOM 1450 N N . GLY A 1 195 ? 16.109 19.453 10.672 1 97.56 195 GLY A N 1
ATOM 1451 C CA . GLY A 1 195 ? 15.945 19.422 9.227 1 97.56 195 GLY A CA 1
ATOM 1452 C C . GLY A 1 195 ? 17.234 19.109 8.492 1 97.56 195 GLY A C 1
ATOM 1453 O O . GLY A 1 195 ? 17.25 18.312 7.551 1 97.56 195 GLY A O 1
ATOM 1454 N N . ARG A 1 196 ? 18.344 19.641 8.969 1 96.81 196 ARG A N 1
ATOM 1455 C CA . ARG A 1 196 ? 19.641 19.406 8.375 1 96.81 196 ARG A CA 1
ATOM 1456 C C . ARG A 1 196 ? 20.047 17.938 8.531 1 96.81 196 ARG A C 1
ATOM 1458 O O . ARG A 1 196 ? 20.609 17.344 7.605 1 96.81 196 ARG A O 1
ATOM 1465 N N . ARG A 1 197 ? 19.766 17.469 9.633 1 97.94 197 ARG A N 1
ATOM 1466 C CA . ARG A 1 197 ? 20.109 16.078 9.891 1 97.94 197 ARG A CA 1
ATOM 1467 C C . ARG A 1 197 ? 19.234 15.133 9.055 1 97.94 197 ARG A C 1
ATOM 1469 O O . ARG A 1 197 ? 19.719 14.094 8.586 1 97.94 197 ARG A O 1
ATOM 1476 N N . PHE A 1 198 ? 17.922 15.477 8.898 1 98.19 198 PHE A N 1
ATOM 1477 C CA . PHE A 1 198 ? 17.062 14.688 8.023 1 98.19 198 PHE A CA 1
ATOM 1478 C C . PHE A 1 198 ? 17.625 14.625 6.613 1 98.19 198 PHE A C 1
ATOM 1480 O O . PHE A 1 198 ? 17.812 13.531 6.066 1 98.19 198 PHE A O 1
ATOM 1487 N N . TYR A 1 199 ? 18.016 15.758 6.105 1 96.88 199 TYR A N 1
ATOM 1488 C CA . TYR A 1 199 ? 18.5 15.828 4.73 1 96.88 199 TYR A CA 1
ATOM 1489 C C . TYR A 1 199 ? 19.859 15.156 4.598 1 96.88 199 TYR A C 1
ATOM 1491 O O . TYR A 1 199 ? 20.172 14.555 3.564 1 96.88 199 TYR A O 1
ATOM 1499 N N . ALA A 1 200 ? 20.688 15.242 5.598 1 97.06 200 ALA A N 1
ATOM 1500 C CA . ALA A 1 200 ? 21.984 14.562 5.582 1 97.06 200 ALA A CA 1
ATOM 1501 C C . ALA A 1 200 ? 21.797 13.047 5.496 1 97.06 200 ALA A C 1
ATOM 1503 O O . 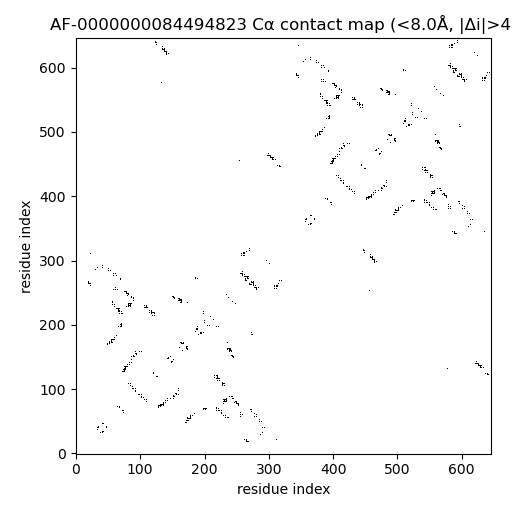ALA A 1 200 ? 22.438 12.383 4.684 1 97.06 200 ALA A O 1
ATOM 1504 N N . ILE A 1 201 ? 20.906 12.562 6.305 1 97.31 201 ILE A N 1
ATOM 1505 C CA . ILE A 1 201 ? 20.609 11.133 6.312 1 97.31 201 ILE A CA 1
ATOM 1506 C C . ILE A 1 201 ? 20.062 10.711 4.957 1 97.31 201 ILE A C 1
ATOM 1508 O O . ILE A 1 201 ? 20.469 9.688 4.398 1 97.31 201 ILE A O 1
ATOM 1512 N N . GLY A 1 202 ? 19.141 11.539 4.453 1 95.38 202 GLY A N 1
ATOM 1513 C CA . GLY A 1 202 ? 18.531 11.234 3.164 1 95.38 202 GLY A CA 1
ATOM 1514 C C . GLY A 1 202 ? 19.516 11.281 2.014 1 95.38 202 GLY A C 1
ATOM 1515 O O . GLY A 1 202 ? 19.359 10.578 1.018 1 95.38 202 GLY A O 1
ATOM 1516 N N . GLY A 1 203 ? 20.5 12.078 2.127 1 93.06 203 GLY A N 1
ATOM 1517 C CA . GLY A 1 203 ? 21.516 12.195 1.091 1 93.06 203 GLY A CA 1
ATOM 1518 C C . GLY A 1 203 ? 22.484 11.023 1.067 1 93.06 203 GLY A C 1
ATOM 1519 O O . GLY A 1 203 ? 22.734 10.438 0.012 1 93.06 203 GLY A O 1
ATOM 1520 N N . ASN A 1 204 ? 23.047 10.766 2.195 1 94.88 204 ASN A N 1
ATOM 1521 C CA . ASN A 1 204 ? 23.969 9.656 2.346 1 94.88 204 ASN A CA 1
ATOM 1522 C C . ASN A 1 204 ? 24 9.141 3.781 1 94.88 204 ASN A C 1
ATOM 1524 O O . ASN A 1 204 ? 24.703 9.68 4.629 1 94.88 204 ASN A O 1
ATOM 1528 N N . GLU A 1 205 ? 23.344 8.062 3.943 1 95.31 205 GLU A N 1
ATOM 1529 C CA . GLU A 1 205 ? 23.203 7.531 5.297 1 95.31 205 GLU A CA 1
ATOM 1530 C C . GLU A 1 205 ? 24.547 7.086 5.855 1 95.31 205 GLU A C 1
ATOM 1532 O O . GLU A 1 205 ? 24.844 7.305 7.031 1 95.31 205 GLU A O 1
ATOM 1537 N N . LYS A 1 206 ? 25.359 6.441 5.035 1 94.25 206 LYS A N 1
ATOM 1538 C CA . LYS A 1 206 ? 26.672 5.961 5.469 1 94.25 206 LYS A CA 1
ATOM 1539 C C . LYS A 1 206 ? 27.578 7.121 5.883 1 94.25 206 LYS A C 1
ATOM 1541 O O . LYS A 1 206 ? 28.219 7.074 6.934 1 94.25 206 LYS A O 1
ATOM 1546 N N . ALA A 1 207 ? 27.578 8.125 5.07 1 96.06 207 ALA A N 1
ATOM 1547 C CA . ALA A 1 207 ? 28.375 9.305 5.375 1 96.06 207 ALA A CA 1
ATOM 1548 C C . ALA A 1 207 ? 27.875 9.984 6.648 1 96.06 207 ALA A C 1
ATOM 1550 O O . ALA A 1 207 ? 28.672 10.477 7.453 1 96.06 207 ALA A O 1
ATOM 1551 N N . SER A 1 208 ? 26.562 9.984 6.801 1 96.75 208 SER A N 1
ATOM 1552 C CA . SER A 1 208 ? 25.953 10.594 7.98 1 96.75 208 SER A CA 1
ATOM 1553 C C . SER A 1 208 ? 26.344 9.836 9.25 1 96.75 208 SER A C 1
ATOM 1555 O O . SER A 1 208 ? 26.609 10.445 10.281 1 96.75 208 SER A O 1
ATOM 1557 N N . LYS A 1 209 ? 26.406 8.578 9.109 1 95.69 209 LYS A N 1
ATOM 1558 C CA . LYS A 1 209 ? 26.797 7.75 10.242 1 95.69 209 LYS A CA 1
ATOM 1559 C C . LYS A 1 209 ? 28.25 8.023 10.648 1 95.69 209 LYS A C 1
ATOM 1561 O O . LYS A 1 209 ? 28.547 8.148 11.836 1 95.69 209 LYS A O 1
ATOM 1566 N N . VAL A 1 210 ? 29.078 8.164 9.711 1 96.38 210 VAL A N 1
ATOM 1567 C CA . VAL A 1 210 ? 30.484 8.422 9.945 1 96.38 210 VAL A CA 1
ATOM 1568 C C . VAL A 1 210 ? 30.672 9.805 10.562 1 96.38 210 VAL A C 1
ATOM 1570 O O . VAL A 1 210 ? 31.562 10.016 11.391 1 96.38 210 VAL A O 1
ATOM 1573 N N . SER A 1 211 ? 29.781 10.695 10.25 1 96.81 211 SER A N 1
ATOM 1574 C CA . SER A 1 211 ? 29.859 12.07 10.75 1 96.81 211 SER A CA 1
ATOM 1575 C C . SER A 1 211 ? 29.266 12.18 12.148 1 96.81 211 SER A C 1
ATOM 1577 O O . SER A 1 211 ? 29.188 13.281 12.711 1 96.81 211 SER A O 1
ATOM 1579 N N . GLY A 1 212 ? 28.734 11.078 12.719 1 96.5 212 GLY A N 1
ATOM 1580 C CA . GLY A 1 212 ? 28.312 11.055 14.109 1 96.5 212 GLY A CA 1
ATOM 1581 C C . GLY A 1 212 ? 26.828 11.312 14.273 1 96.5 212 GLY A C 1
ATOM 1582 O O . GLY A 1 212 ? 26.328 11.453 15.398 1 96.5 212 GLY A O 1
ATOM 1583 N N . ILE A 1 213 ? 26.109 11.406 13.227 1 97.31 213 ILE A N 1
ATOM 1584 C CA . ILE A 1 213 ? 24.672 11.633 13.328 1 97.31 213 ILE A CA 1
ATOM 1585 C C . ILE A 1 213 ? 23.984 10.359 13.781 1 97.31 213 ILE A C 1
ATOM 1587 O O . ILE A 1 213 ? 24.172 9.289 13.195 1 97.31 213 ILE A O 1
ATOM 1591 N N . PRO A 1 214 ? 23.266 10.445 14.883 1 98 214 PRO A N 1
ATOM 1592 C CA . PRO A 1 214 ? 22.531 9.258 15.312 1 98 214 PRO A CA 1
ATOM 1593 C C . PRO A 1 214 ? 21.359 8.93 14.375 1 98 214 PRO A C 1
ATOM 1595 O O . PRO A 1 214 ? 20.25 9.406 14.586 1 98 214 PRO A O 1
ATOM 1598 N N . ILE A 1 215 ? 21.547 8.086 13.484 1 97.75 215 ILE A N 1
ATOM 1599 C CA . ILE A 1 215 ? 20.625 7.773 12.398 1 97.75 215 ILE A CA 1
ATOM 1600 C C . ILE A 1 215 ? 19.297 7.266 12.977 1 97.75 215 ILE A C 1
ATOM 1602 O O . ILE A 1 215 ? 18.219 7.734 12.594 1 97.75 215 ILE A O 1
ATOM 1606 N N . LYS A 1 216 ? 19.344 6.355 13.961 1 97.94 216 LYS A N 1
ATOM 1607 C CA . LYS A 1 216 ? 18.141 5.723 14.516 1 97.94 216 LYS A CA 1
ATOM 1608 C C . LYS A 1 216 ? 17.219 6.754 15.148 1 97.94 216 LYS A C 1
ATOM 1610 O O . LYS A 1 216 ? 16 6.699 14.961 1 97.94 216 LYS A O 1
ATOM 1615 N N . LYS A 1 217 ? 17.797 7.652 15.82 1 98.12 217 LYS A N 1
ATOM 1616 C CA . LYS A 1 217 ? 17.031 8.672 16.516 1 98.12 217 LYS A CA 1
ATOM 1617 C C . LYS A 1 217 ? 16.266 9.555 15.531 1 98.12 217 LYS A C 1
ATOM 1619 O O . LYS A 1 217 ? 15.062 9.773 15.688 1 98.12 217 LYS A O 1
ATOM 1624 N N . TYR A 1 218 ? 16.953 10 14.523 1 98.5 218 TYR A N 1
ATOM 1625 C CA . TYR A 1 218 ? 16.344 10.984 13.633 1 98.5 218 TYR A CA 1
ATOM 1626 C C . TYR A 1 218 ? 15.383 10.32 12.656 1 98.5 218 TYR A C 1
ATOM 1628 O O . TYR A 1 218 ? 14.352 10.906 12.305 1 98.5 218 TYR A O 1
ATOM 1636 N N . LYS A 1 219 ? 15.656 9.109 12.188 1 98.5 219 LYS A N 1
ATOM 1637 C CA . LYS A 1 219 ? 14.68 8.383 11.375 1 98.5 219 LYS A CA 1
ATOM 1638 C C . LYS A 1 219 ? 13.406 8.094 12.172 1 98.5 219 LYS A C 1
ATOM 1640 O O . LYS A 1 219 ? 12.305 8.297 11.672 1 98.5 219 LYS A O 1
ATOM 1645 N N . THR A 1 220 ? 13.68 7.676 13.406 1 98.75 220 THR A N 1
ATOM 1646 C CA . THR A 1 220 ? 12.531 7.391 14.258 1 98.75 220 THR A CA 1
ATOM 1647 C C . THR A 1 220 ? 11.703 8.648 14.5 1 98.75 220 THR A C 1
ATOM 1649 O O . THR A 1 220 ? 10.469 8.602 14.469 1 98.75 220 THR A O 1
ATOM 1652 N N . PHE A 1 221 ? 12.406 9.688 14.672 1 98.75 221 PHE A N 1
ATOM 1653 C CA . PHE A 1 221 ? 11.727 10.953 14.906 1 98.75 221 PHE A CA 1
ATOM 1654 C C . PHE A 1 221 ? 10.938 11.383 13.672 1 98.75 221 PHE A C 1
ATOM 1656 O O . PHE A 1 221 ? 9.836 11.93 13.789 1 98.75 221 PHE A O 1
ATOM 1663 N N . ALA A 1 222 ? 11.469 11.188 12.477 1 98.75 222 ALA A N 1
ATOM 1664 C CA . ALA A 1 222 ? 10.758 11.492 11.242 1 98.75 222 ALA A CA 1
ATOM 1665 C C . ALA A 1 222 ? 9.453 10.711 11.148 1 98.75 222 ALA A C 1
ATOM 1667 O O . ALA A 1 222 ? 8.414 11.266 10.797 1 98.75 222 ALA A O 1
ATOM 1668 N N . PHE A 1 223 ? 9.508 9.438 11.531 1 98.81 223 PHE A N 1
ATOM 1669 C CA . PHE A 1 223 ? 8.312 8.602 11.523 1 98.81 223 PHE A CA 1
ATOM 1670 C C . PHE A 1 223 ? 7.305 9.094 12.555 1 98.81 223 PHE A C 1
ATOM 1672 O O . PHE A 1 223 ? 6.098 9.094 12.305 1 98.81 223 PHE A O 1
ATOM 1679 N N . ALA A 1 224 ? 7.793 9.508 13.703 1 98.88 224 ALA A N 1
ATOM 1680 C CA . ALA A 1 224 ? 6.922 10.008 14.766 1 98.88 224 ALA A CA 1
ATOM 1681 C C . ALA A 1 224 ? 6.16 11.25 14.32 1 98.88 224 ALA A C 1
ATOM 1683 O O . ALA A 1 224 ? 4.941 11.336 14.508 1 98.88 224 ALA A O 1
ATOM 1684 N N . LEU A 1 225 ? 6.871 12.148 13.711 1 98.81 225 LEU A N 1
ATOM 1685 C CA . LEU A 1 225 ? 6.254 13.375 13.234 1 98.81 225 LEU A CA 1
ATOM 1686 C C . LEU A 1 225 ? 5.262 13.086 12.109 1 98.81 225 LEU A C 1
ATOM 1688 O O . LEU A 1 225 ? 4.207 13.719 12.031 1 98.81 225 LEU A O 1
ATOM 1692 N N . CYS A 1 226 ? 5.598 12.141 11.258 1 98.75 226 CYS A N 1
ATOM 1693 C CA . CYS A 1 226 ? 4.707 11.742 10.172 1 98.75 226 CYS A CA 1
ATOM 1694 C C . CYS A 1 226 ? 3.4 11.18 10.719 1 98.75 226 CYS A C 1
ATOM 1696 O O . CYS A 1 226 ? 2.32 11.547 10.258 1 98.75 226 CYS A O 1
ATOM 1698 N N . GLY A 1 227 ? 3.547 10.305 11.734 1 98.81 227 GLY A N 1
ATOM 1699 C CA . GLY A 1 227 ? 2.363 9.75 12.375 1 98.81 227 GLY A CA 1
ATOM 1700 C C . GLY A 1 227 ? 1.501 10.797 13.047 1 98.81 227 GLY A C 1
ATOM 1701 O O . GLY A 1 227 ? 0.272 10.742 12.969 1 98.81 227 GLY A O 1
ATOM 1702 N N . MET A 1 228 ? 2.154 11.734 13.641 1 98.75 228 MET A N 1
ATOM 1703 C CA . MET A 1 228 ? 1.474 12.836 14.312 1 98.75 228 MET A CA 1
ATOM 1704 C C . MET A 1 228 ? 0.621 13.633 13.336 1 98.75 228 MET A C 1
ATOM 1706 O O . MET A 1 228 ? -0.558 13.883 13.586 1 98.75 228 MET A O 1
ATOM 1710 N N . LEU A 1 229 ? 1.166 13.984 12.242 1 98.81 229 LEU A N 1
ATOM 1711 C CA . LEU A 1 229 ? 0.473 14.797 11.242 1 98.81 229 LEU A CA 1
ATOM 1712 C C . LEU A 1 229 ? -0.62 13.992 10.547 1 98.81 229 LEU A C 1
ATOM 1714 O O . LEU A 1 229 ? -1.66 14.539 10.18 1 98.81 229 LEU A O 1
ATOM 1718 N N . ALA A 1 230 ? -0.385 12.68 10.375 1 98.81 230 ALA A N 1
ATOM 1719 C CA . ALA A 1 230 ? -1.411 11.812 9.805 1 98.81 230 ALA A CA 1
ATOM 1720 C C . ALA A 1 230 ? -2.645 11.75 10.703 1 98.81 230 ALA A C 1
ATOM 1722 O O . ALA A 1 230 ? -3.771 11.922 10.227 1 98.81 230 ALA A O 1
ATOM 1723 N N . ALA A 1 231 ? -2.398 11.586 11.977 1 98.81 231 ALA A N 1
ATOM 1724 C CA . ALA A 1 231 ? -3.51 11.508 12.922 1 98.81 231 ALA A CA 1
ATOM 1725 C C . ALA A 1 231 ? -4.234 12.852 13.023 1 98.81 231 ALA A C 1
ATOM 1727 O O . ALA A 1 231 ? -5.461 12.891 13.156 1 98.81 231 ALA A O 1
ATOM 1728 N N . LEU A 1 232 ? -3.467 13.914 12.977 1 98.69 232 LEU A N 1
ATOM 1729 C CA . LEU A 1 232 ? -4.074 15.234 12.977 1 98.69 232 LEU A CA 1
ATOM 1730 C C . LEU A 1 232 ? -4.988 15.414 11.766 1 98.69 232 LEU A C 1
ATOM 1732 O O . LEU A 1 232 ? -6.086 15.961 11.891 1 98.69 232 LEU A O 1
ATOM 1736 N N . THR A 1 233 ? -4.512 14.984 10.641 1 98.5 233 THR A N 1
ATOM 1737 C CA . THR A 1 233 ? -5.324 15.047 9.438 1 98.5 233 THR A CA 1
ATOM 1738 C C . THR A 1 233 ? -6.66 14.344 9.648 1 98.5 233 THR A C 1
ATOM 1740 O O . THR A 1 233 ? -7.711 14.867 9.273 1 98.5 233 THR A O 1
ATOM 1743 N N . GLY A 1 234 ? -6.598 13.188 10.266 1 98.38 234 GLY A N 1
ATOM 1744 C CA . GLY A 1 234 ? -7.816 12.445 10.547 1 98.38 234 GLY A CA 1
ATOM 1745 C C . GLY A 1 234 ? -8.758 13.18 11.492 1 98.38 234 GLY A C 1
ATOM 1746 O O . GLY A 1 234 ? -9.969 13.188 11.281 1 98.38 234 GLY A O 1
ATOM 1747 N N . ALA A 1 235 ? -8.211 13.773 12.477 1 98.31 235 ALA A N 1
ATOM 1748 C CA . ALA A 1 235 ? -9.008 14.523 13.438 1 98.31 235 ALA A CA 1
ATOM 1749 C C . ALA A 1 235 ? -9.695 15.711 12.773 1 98.31 235 ALA A C 1
ATOM 1751 O O . ALA A 1 235 ? -10.883 15.961 12.992 1 98.31 235 ALA A O 1
ATOM 1752 N N . LEU A 1 236 ? -8.953 16.422 11.977 1 97.88 236 LEU A N 1
ATOM 1753 C CA . LEU A 1 236 ? -9.508 17.562 11.266 1 97.88 236 LEU A CA 1
ATOM 1754 C C . LEU A 1 236 ? -10.562 17.125 10.266 1 97.88 236 LEU A C 1
ATOM 1756 O O . LEU A 1 236 ? -11.57 17.828 10.07 1 97.88 236 LEU A O 1
ATOM 1760 N N . LEU A 1 237 ? -10.328 16 9.648 1 97 237 LEU A N 1
ATOM 1761 C CA . LEU A 1 237 ? -11.305 15.445 8.719 1 97 237 LEU A CA 1
ATOM 1762 C C . LEU A 1 237 ? -12.609 15.117 9.438 1 97 237 LEU A C 1
ATOM 1764 O O . LEU A 1 237 ? -13.695 15.422 8.93 1 97 237 LEU A O 1
ATOM 1768 N N . ALA A 1 238 ? -12.477 14.5 10.57 1 97.62 238 ALA A N 1
ATOM 1769 C CA . ALA A 1 238 ? -13.656 14.172 11.367 1 97.62 238 ALA A CA 1
ATOM 1770 C C . ALA A 1 238 ? -14.422 15.43 11.766 1 97.62 238 ALA A C 1
ATOM 1772 O O . ALA A 1 238 ? -15.648 15.453 11.75 1 97.62 238 ALA A O 1
ATOM 1773 N N . SER A 1 239 ? -13.711 16.422 12.117 1 96.75 239 SER A N 1
ATOM 1774 C CA . SER A 1 239 ? -14.32 17.703 12.469 1 96.75 239 SER A CA 1
ATOM 1775 C C . SER A 1 239 ? -15.055 18.312 11.273 1 96.75 239 SER A C 1
ATOM 1777 O O . SER A 1 239 ? -16.172 18.828 11.422 1 96.75 239 SER A O 1
ATOM 1779 N N . ARG A 1 240 ? -14.492 18.234 10.164 1 94.94 240 ARG A N 1
ATOM 1780 C CA . ARG A 1 240 ? -15.07 18.812 8.945 1 94.94 240 ARG A CA 1
ATOM 1781 C C . ARG A 1 240 ? -16.344 18.078 8.555 1 94.94 240 ARG A C 1
ATOM 1783 O O . ARG A 1 240 ? -17.344 18.703 8.18 1 94.94 240 ARG A O 1
ATOM 1790 N N . LEU A 1 241 ? -16.312 16.797 8.664 1 94.12 241 LEU A N 1
ATOM 1791 C CA . LEU A 1 241 ? -17.422 15.969 8.203 1 94.12 241 LEU A CA 1
ATOM 1792 C C . LEU A 1 241 ? -18.484 15.828 9.289 1 94.12 241 LEU A C 1
ATOM 1794 O O . LEU A 1 241 ? -19.625 15.453 9.008 1 94.12 241 LEU A O 1
ATOM 1798 N N . GLY A 1 242 ? -18.125 16.078 10.445 1 94.88 242 GLY A N 1
ATOM 1799 C CA . GLY A 1 242 ? -19.031 15.805 11.562 1 94.88 242 GLY A CA 1
ATOM 1800 C C . GLY A 1 242 ? -19.266 14.32 11.781 1 94.88 242 GLY A C 1
ATOM 1801 O O . GLY A 1 242 ? -20.312 13.922 12.266 1 94.88 242 GLY A O 1
ATOM 1802 N N . SER A 1 243 ? -18.391 13.539 11.305 1 96.25 243 SER A N 1
ATOM 1803 C CA . SER A 1 243 ? -18.422 12.086 11.414 1 96.25 243 SER A CA 1
ATOM 1804 C C . SER A 1 243 ? -17.047 11.477 11.141 1 96.25 243 SER A C 1
ATOM 1806 O O . SER A 1 243 ? -16.141 12.164 10.68 1 96.25 243 SER A O 1
ATOM 1808 N N . ALA A 1 244 ? -16.844 10.266 11.555 1 97.12 244 ALA A N 1
ATOM 1809 C CA . ALA A 1 244 ? -15.586 9.562 11.328 1 97.12 244 ALA A CA 1
ATOM 1810 C C . ALA A 1 244 ? -15.836 8.117 10.914 1 97.12 244 ALA A C 1
ATOM 1812 O O . ALA A 1 244 ? -16.484 7.363 11.641 1 97.12 244 ALA A O 1
ATOM 1813 N N . HIS A 1 245 ? -15.398 7.828 9.758 1 95.88 245 HIS A N 1
ATOM 1814 C CA . HIS A 1 245 ? -15.461 6.457 9.258 1 95.88 245 HIS A CA 1
ATOM 1815 C C . HIS A 1 245 ? -14.156 5.715 9.516 1 95.88 245 HIS A C 1
ATOM 1817 O O . HIS A 1 245 ? -13.078 6.293 9.375 1 95.88 245 HIS A O 1
ATOM 1823 N N . PRO A 1 246 ? -14.25 4.398 9.797 1 94.88 246 PRO A N 1
ATOM 1824 C CA . PRO A 1 246 ? -13.031 3.652 10.141 1 94.88 246 PRO A CA 1
ATOM 1825 C C . PRO A 1 246 ? -12.016 3.639 9 1 94.88 246 PRO A C 1
ATOM 1827 O O . PRO A 1 246 ? -10.844 3.307 9.227 1 94.88 246 PRO A O 1
ATOM 1830 N N . THR A 1 247 ? -12.398 3.951 7.773 1 92.06 247 THR A N 1
ATOM 1831 C CA . THR A 1 247 ? -11.469 4 6.648 1 92.06 247 THR A CA 1
ATOM 1832 C C . THR A 1 247 ? -11.43 5.402 6.043 1 92.06 247 THR A C 1
ATOM 1834 O O . THR A 1 247 ? -11.055 5.57 4.879 1 92.06 247 THR A O 1
ATOM 1837 N N . GLY A 1 248 ? -11.852 6.379 6.754 1 92.62 248 GLY A N 1
ATOM 1838 C CA . GLY A 1 248 ? -12.031 7.727 6.238 1 92.62 248 GLY A CA 1
ATOM 1839 C C . GLY A 1 248 ? -10.734 8.359 5.77 1 92.62 248 GLY A C 1
ATOM 1840 O O . GLY A 1 248 ? -10.734 9.219 4.887 1 92.62 248 GLY A O 1
ATOM 1841 N N . GLY A 1 249 ? -9.617 7.957 6.398 1 94.56 249 GLY A N 1
ATOM 1842 C CA . GLY A 1 249 ? -8.336 8.57 6.09 1 94.56 249 GLY A CA 1
ATOM 1843 C C . GLY A 1 249 ? -7.531 7.785 5.07 1 94.56 249 GLY A C 1
ATOM 1844 O O . GLY A 1 249 ? -6.465 8.227 4.645 1 94.56 249 GLY A O 1
ATOM 1845 N N . ASP A 1 250 ? -7.98 6.629 4.555 1 89.25 250 ASP A N 1
ATOM 1846 C CA . ASP A 1 250 ? -7.207 5.719 3.715 1 89.25 250 ASP A CA 1
ATOM 1847 C C . ASP A 1 250 ? -6.902 6.348 2.357 1 89.25 250 ASP A C 1
ATOM 1849 O O . ASP A 1 250 ? -5.844 6.105 1.779 1 89.25 250 ASP A O 1
ATOM 1853 N N . GLY A 1 251 ? -7.797 7.203 1.928 1 83.38 251 GLY A N 1
ATOM 1854 C CA . GLY A 1 251 ? -7.668 7.793 0.605 1 83.38 251 GLY A CA 1
ATOM 1855 C C . GLY A 1 251 ? -6.543 8.812 0.514 1 83.38 251 GLY A C 1
ATOM 1856 O O . GLY A 1 251 ? -6.109 9.164 -0.583 1 83.38 251 GLY A O 1
ATOM 1857 N N . TYR A 1 252 ? -6.02 9.203 1.651 1 90.56 252 TYR A N 1
ATOM 1858 C CA . TYR A 1 252 ? -4.988 10.242 1.651 1 90.56 252 TYR A CA 1
ATOM 1859 C C . TYR A 1 252 ? -3.605 9.633 1.456 1 90.56 252 TYR A C 1
ATOM 1861 O O . TYR A 1 252 ? -2.648 10.336 1.136 1 90.56 252 TYR A O 1
ATOM 1869 N N . PHE A 1 253 ? -3.523 8.344 1.639 1 90.12 253 PHE A N 1
ATOM 1870 C CA . PHE A 1 253 ? -2.232 7.668 1.616 1 90.12 253 PHE A CA 1
ATOM 1871 C C . PHE A 1 253 ? -1.509 7.926 0.3 1 90.12 253 PHE A C 1
ATOM 1873 O O . PHE A 1 253 ? -0.557 8.711 0.252 1 90.12 253 PHE A O 1
ATOM 1880 N N . LEU A 1 254 ? -2.023 7.547 -0.808 1 82.81 254 LEU A N 1
ATOM 1881 C CA . LEU A 1 254 ? -1.333 7.641 -2.09 1 82.81 254 LEU A CA 1
ATOM 1882 C C . LEU A 1 254 ? -1.277 9.086 -2.57 1 82.81 254 LEU A C 1
ATOM 1884 O O . LEU A 1 254 ? -0.293 9.5 -3.186 1 82.81 254 LEU A O 1
ATOM 1888 N N . ASN A 1 255 ? -2.305 9.844 -2.297 1 88.31 255 ASN A N 1
ATOM 1889 C CA . ASN A 1 255 ? -2.33 11.25 -2.697 1 88.31 255 ASN A CA 1
ATOM 1890 C C . ASN A 1 255 ? -1.242 12.055 -1.991 1 88.31 255 ASN A C 1
ATOM 1892 O O . ASN A 1 255 ? -0.663 12.969 -2.576 1 88.31 255 ASN A O 1
ATOM 1896 N N . ALA A 1 256 ? -1.059 11.672 -0.76 1 93.81 256 ALA A N 1
ATOM 1897 C CA . ALA A 1 256 ? -0.028 12.375 0.002 1 93.81 256 ALA A CA 1
ATOM 1898 C C . ALA A 1 256 ? 1.349 12.172 -0.624 1 93.81 256 ALA A C 1
ATOM 1900 O O . ALA A 1 256 ? 2.092 13.141 -0.828 1 93.81 256 ALA A O 1
ATOM 1901 N N . TYR A 1 257 ? 1.675 11.008 -0.912 1 89 257 TYR A N 1
ATOM 1902 C CA . TYR A 1 257 ? 2.975 10.727 -1.511 1 89 257 TYR A CA 1
ATOM 1903 C C . TYR A 1 257 ? 3.057 11.289 -2.926 1 89 257 TYR A C 1
ATOM 1905 O O . TYR A 1 257 ? 4.117 11.75 -3.357 1 89 257 TYR A O 1
ATOM 1913 N N . ALA A 1 258 ? 1.923 11.273 -3.613 1 85.12 258 ALA A N 1
ATOM 1914 C CA . ALA A 1 258 ? 1.889 11.898 -4.934 1 85.12 258 ALA A CA 1
ATOM 1915 C C . ALA A 1 258 ? 2.225 13.391 -4.844 1 85.12 258 ALA A C 1
ATOM 1917 O O . ALA A 1 258 ? 2.971 13.914 -5.672 1 85.12 258 ALA A O 1
ATOM 1918 N N . ALA A 1 259 ? 1.65 13.969 -3.871 1 90.5 259 ALA A N 1
ATOM 1919 C CA . ALA A 1 259 ? 1.907 15.398 -3.672 1 90.5 259 ALA A CA 1
ATOM 1920 C C . ALA A 1 259 ? 3.391 15.656 -3.422 1 90.5 259 ALA A C 1
ATOM 1922 O O . ALA A 1 259 ? 3.955 16.625 -3.949 1 90.5 259 ALA A O 1
ATOM 1923 N N . VAL A 1 260 ? 4.016 14.82 -2.609 1 91.81 260 VAL A N 1
ATOM 1924 C CA . VAL A 1 260 ? 5.43 15 -2.293 1 91.81 260 VAL A CA 1
ATOM 1925 C C . VAL A 1 260 ? 6.273 14.773 -3.545 1 91.81 260 VAL A C 1
ATOM 1927 O O . VAL A 1 260 ? 7.191 15.547 -3.828 1 91.81 260 VAL A O 1
ATOM 1930 N N . PHE A 1 261 ? 5.957 13.758 -4.297 1 84.5 261 PHE A N 1
ATOM 1931 C CA . PHE A 1 261 ? 6.73 13.453 -5.496 1 84.5 261 PHE A CA 1
ATOM 1932 C C . PHE A 1 261 ? 6.602 14.57 -6.523 1 84.5 261 PHE A C 1
ATOM 1934 O O . PHE A 1 261 ? 7.582 14.945 -7.168 1 84.5 261 PHE A O 1
ATOM 1941 N N . LEU A 1 262 ? 5.371 15.016 -6.645 1 83.44 262 LEU A N 1
ATOM 1942 C CA . LEU A 1 262 ? 5.168 16.156 -7.535 1 83.44 262 LEU A CA 1
ATOM 1943 C C . LEU A 1 262 ? 5.941 17.375 -7.047 1 83.44 262 LEU A C 1
ATOM 1945 O O . LEU A 1 262 ? 6.504 18.125 -7.848 1 83.44 262 LEU A O 1
ATOM 1949 N N . GLY A 1 263 ? 5.934 17.547 -5.785 1 86.75 263 GLY A N 1
ATOM 1950 C CA . GLY A 1 263 ? 6.652 18.656 -5.176 1 86.75 263 GLY A CA 1
ATOM 1951 C C . GLY A 1 263 ? 8.148 18.578 -5.406 1 86.75 263 GLY A C 1
ATOM 1952 O O . GLY A 1 263 ? 8.82 19.625 -5.488 1 86.75 263 GLY A O 1
ATOM 1953 N N . MET A 1 264 ? 8.664 17.438 -5.484 1 85.06 264 MET A N 1
ATOM 1954 C CA . MET A 1 264 ? 10.094 17.234 -5.68 1 85.06 264 MET A CA 1
ATOM 1955 C C . MET A 1 264 ? 10.516 17.641 -7.09 1 85.06 264 MET A C 1
ATOM 1957 O O . MET A 1 264 ? 11.711 17.703 -7.395 1 85.06 264 MET A O 1
ATOM 1961 N N . THR A 1 265 ? 9.617 17.969 -7.945 1 76.06 265 THR A N 1
ATOM 1962 C CA . THR A 1 265 ? 9.938 18.391 -9.305 1 76.06 265 THR A CA 1
ATOM 1963 C C . THR A 1 265 ? 9.938 19.906 -9.406 1 76.06 265 THR A C 1
ATOM 1965 O O . THR A 1 265 ? 10.375 20.469 -10.422 1 76.06 265 THR A O 1
ATOM 1968 N N . VAL A 1 266 ? 9.508 20.688 -8.578 1 70.5 266 VAL A N 1
ATOM 1969 C CA . VAL A 1 266 ? 9.289 22.125 -8.703 1 70.5 266 VAL A CA 1
ATOM 1970 C C . VAL A 1 266 ? 10.406 22.875 -7.984 1 70.5 266 VAL A C 1
ATOM 1972 O O . VAL A 1 266 ? 10.969 23.828 -8.523 1 70.5 266 VAL A O 1
ATOM 1975 N N . VAL A 1 267 ? 10.75 22.844 -6.781 1 60.5 267 VAL A N 1
ATOM 1976 C CA . VAL A 1 267 ? 11.617 23.734 -6.008 1 60.5 267 VAL A CA 1
ATOM 1977 C C . VAL A 1 267 ? 13.031 23.156 -5.945 1 60.5 267 VAL A C 1
ATOM 1979 O O . VAL A 1 267 ? 14 23.812 -6.348 1 60.5 267 VAL A O 1
ATOM 1982 N N . ARG A 1 268 ? 13.18 22.062 -5.355 1 62.59 268 ARG A N 1
ATOM 1983 C CA . ARG A 1 268 ? 14.43 21.328 -5.227 1 62.59 268 ARG A CA 1
ATOM 1984 C C . ARG A 1 268 ? 14.336 19.969 -5.906 1 62.59 268 ARG A C 1
ATOM 1986 O O . ARG A 1 268 ? 13.734 19.031 -5.363 1 62.59 268 ARG A O 1
ATOM 1993 N N . SER A 1 269 ? 14.906 20.031 -7.012 1 69 269 SER A N 1
ATOM 1994 C CA . SER A 1 269 ? 14.727 18.844 -7.84 1 69 269 SER A CA 1
ATOM 1995 C C . SER A 1 269 ? 15.281 17.609 -7.148 1 69 269 SER A C 1
ATOM 1997 O O . SER A 1 269 ? 16.422 17.609 -6.66 1 69 269 SER A O 1
ATOM 1999 N N . GLY A 1 270 ? 14.391 16.766 -6.777 1 77.81 270 GLY A N 1
ATOM 2000 C CA . GLY A 1 270 ? 14.773 15.438 -6.344 1 77.81 270 GLY A CA 1
ATOM 2001 C C . GLY A 1 270 ? 14.781 15.273 -4.836 1 77.81 270 GLY A C 1
ATOM 2002 O O . GLY A 1 270 ? 15 14.18 -4.324 1 77.81 270 GLY A O 1
ATOM 2003 N N . ILE A 1 271 ? 14.578 16.422 -4.133 1 88.56 271 ILE A N 1
ATOM 2004 C CA . ILE A 1 271 ? 14.617 16.375 -2.676 1 88.56 271 ILE A CA 1
ATOM 2005 C C . ILE A 1 271 ? 13.25 16.75 -2.113 1 88.56 271 ILE A C 1
ATOM 2007 O O . ILE A 1 271 ? 12.656 17.75 -2.523 1 88.56 271 ILE A O 1
ATOM 2011 N N . PRO A 1 272 ? 12.727 15.914 -1.25 1 92.69 272 PRO A N 1
ATOM 2012 C CA . PRO A 1 272 ? 11.453 16.281 -0.627 1 92.69 272 PRO A CA 1
ATOM 2013 C C . PRO A 1 272 ? 11.531 17.625 0.111 1 92.69 272 PRO A C 1
ATOM 2015 O O . PRO A 1 272 ? 12.508 17.891 0.822 1 92.69 272 PRO A O 1
ATOM 2018 N N . ASN A 1 273 ? 10.617 18.5 -0.142 1 94.62 273 ASN A N 1
ATOM 2019 C CA . ASN A 1 273 ? 10.594 19.812 0.506 1 94.62 273 ASN A CA 1
ATOM 2020 C C . ASN A 1 273 ? 9.164 20.266 0.786 1 94.62 273 ASN A C 1
ATOM 2022 O O . ASN A 1 273 ? 8.234 19.875 0.081 1 94.62 273 ASN A O 1
ATOM 2026 N N . ILE A 1 274 ? 9.031 21.125 1.746 1 96.5 274 ILE A N 1
ATOM 2027 C CA . ILE A 1 274 ? 7.719 21.469 2.289 1 96.5 274 ILE A CA 1
ATOM 2028 C C . ILE A 1 274 ? 6.953 22.328 1.282 1 96.5 274 ILE A C 1
ATOM 2030 O O . ILE A 1 274 ? 5.789 22.047 0.979 1 96.5 274 ILE A O 1
ATOM 2034 N N . PHE A 1 275 ? 7.551 23.281 0.72 1 93.12 275 PHE A N 1
ATOM 2035 C CA . PHE A 1 275 ? 6.867 24.172 -0.211 1 93.12 275 PHE A CA 1
ATOM 2036 C C . PHE A 1 275 ? 6.527 23.438 -1.505 1 93.12 275 PHE A C 1
ATOM 2038 O O . PHE A 1 275 ? 5.473 23.672 -2.1 1 93.12 275 PHE A O 1
ATOM 2045 N N . GLY A 1 276 ? 7.434 22.609 -1.945 1 90.5 276 GLY A N 1
ATOM 2046 C CA . GLY A 1 276 ? 7.105 21.766 -3.082 1 90.5 276 GLY A CA 1
ATOM 2047 C C . GLY A 1 276 ? 5.891 20.891 -2.846 1 90.5 276 GLY A C 1
ATOM 2048 O O . GLY A 1 276 ? 5.039 20.75 -3.727 1 90.5 276 GLY A O 1
ATOM 2049 N N . THR A 1 277 ? 5.859 20.312 -1.684 1 93.81 277 THR A N 1
ATOM 2050 C CA . THR A 1 277 ? 4.734 19.469 -1.31 1 93.81 277 THR A CA 1
ATOM 2051 C C . THR A 1 277 ? 3.428 20.25 -1.337 1 93.81 277 THR A C 1
ATOM 2053 O O . THR A 1 277 ? 2.402 19.75 -1.797 1 93.81 277 THR A O 1
ATOM 2056 N N . LEU A 1 278 ? 3.506 21.469 -0.815 1 94.06 278 LEU A N 1
ATOM 2057 C CA . LEU A 1 278 ? 2.332 22.344 -0.873 1 94.06 278 LEU A CA 1
ATOM 2058 C C . LEU A 1 278 ? 1.88 22.547 -2.314 1 94.06 278 LEU A C 1
ATOM 2060 O O . LEU A 1 278 ? 0.689 22.438 -2.617 1 94.06 278 LEU A O 1
ATOM 2064 N N . PHE A 1 279 ? 2.787 22.75 -3.158 1 88.81 279 PHE A N 1
ATOM 2065 C CA . PHE A 1 279 ? 2.477 22.953 -4.566 1 88.81 279 PHE A CA 1
ATOM 2066 C C . PHE A 1 279 ? 1.927 21.688 -5.191 1 88.81 279 PHE A C 1
ATOM 2068 O O . PHE A 1 279 ? 0.97 21.719 -5.969 1 88.81 279 PHE A O 1
ATOM 2075 N N . GLY A 1 280 ? 2.596 20.594 -4.891 1 88.06 280 GLY A N 1
ATOM 2076 C CA . GLY A 1 280 ? 2.1 19.312 -5.387 1 88.06 280 GLY A CA 1
ATOM 2077 C C . GLY A 1 280 ? 0.679 19.016 -4.945 1 88.06 280 GLY A C 1
ATOM 2078 O O . GLY A 1 280 ? -0.145 18.578 -5.75 1 88.06 280 GLY A O 1
ATOM 2079 N N . ALA A 1 281 ? 0.418 19.266 -3.715 1 92.44 281 ALA A N 1
ATOM 2080 C CA . ALA A 1 281 ? -0.924 19.062 -3.18 1 92.44 281 ALA A CA 1
ATOM 2081 C C . ALA A 1 281 ? -1.931 20 -3.842 1 92.44 281 ALA A C 1
ATOM 2083 O O . ALA A 1 281 ? -3.076 19.609 -4.09 1 92.44 281 ALA A O 1
ATOM 2084 N N . ALA A 1 282 ? -1.508 21.188 -4.086 1 89.56 282 ALA A N 1
ATOM 2085 C CA . ALA A 1 282 ? -2.377 22.156 -4.75 1 89.56 282 ALA A CA 1
ATOM 2086 C C . ALA A 1 282 ? -2.752 21.688 -6.152 1 89.56 282 ALA A C 1
ATOM 2088 O O . ALA A 1 282 ? -3.914 21.781 -6.555 1 89.56 282 ALA A O 1
ATOM 2089 N N . VAL A 1 283 ? -1.806 21.156 -6.816 1 84.44 283 VAL A N 1
ATOM 2090 C CA . VAL A 1 283 ? -2.055 20.656 -8.164 1 84.44 283 VAL A CA 1
ATOM 2091 C C . VAL A 1 283 ? -3.074 19.516 -8.117 1 84.44 283 VAL A C 1
ATOM 2093 O O . VAL A 1 283 ? -4.035 19.516 -8.891 1 84.44 283 VAL A O 1
ATOM 2096 N N . LEU A 1 284 ? -2.857 18.641 -7.227 1 85.88 284 LEU A N 1
ATOM 2097 C CA . LEU A 1 284 ? -3.764 17.5 -7.098 1 85.88 284 LEU A CA 1
ATOM 2098 C C . LEU A 1 284 ? -5.148 17.969 -6.66 1 85.88 284 LEU A C 1
ATOM 2100 O O . LEU A 1 284 ? -6.16 17.453 -7.145 1 85.88 284 LEU A O 1
ATOM 2104 N N . GLY A 1 285 ? -5.152 18.906 -5.754 1 87.06 285 GLY A N 1
ATOM 2105 C CA . GLY A 1 285 ? -6.422 19.422 -5.273 1 87.06 285 GLY A CA 1
ATOM 2106 C C . GLY A 1 285 ? -7.203 20.156 -6.34 1 87.06 285 GLY A C 1
ATOM 2107 O O . GLY A 1 285 ? -8.422 20 -6.441 1 87.06 285 GLY A O 1
ATOM 2108 N N . ILE A 1 286 ? -6.547 20.969 -7.062 1 84.12 286 ILE A N 1
ATOM 2109 C CA . ILE A 1 286 ? -7.18 21.719 -8.148 1 84.12 286 ILE A CA 1
ATOM 2110 C C . ILE A 1 286 ? -7.73 20.734 -9.188 1 84.12 286 ILE A C 1
ATOM 2112 O O . ILE A 1 286 ? -8.852 20.922 -9.68 1 84.12 286 ILE A O 1
ATOM 2116 N N . LEU A 1 287 ? -6.988 19.734 -9.453 1 82.19 287 LEU A N 1
ATOM 2117 C CA . LEU A 1 287 ? -7.434 18.719 -10.391 1 82.19 287 LEU A CA 1
ATOM 2118 C C . LEU A 1 287 ? -8.688 18.016 -9.883 1 82.19 287 LEU A C 1
ATOM 2120 O O . LEU A 1 287 ? -9.656 17.844 -10.633 1 82.19 287 LEU A O 1
ATOM 2124 N N . ALA A 1 288 ? -8.609 17.625 -8.688 1 84.56 288 ALA A N 1
ATOM 2125 C CA . ALA A 1 288 ? -9.742 16.922 -8.086 1 84.56 288 ALA A CA 1
ATOM 2126 C C . ALA A 1 288 ? -10.992 17.812 -8.086 1 84.56 288 ALA A C 1
ATOM 2128 O O . ALA A 1 288 ? -12.086 17.344 -8.398 1 84.56 288 ALA A O 1
ATOM 2129 N N . ASN A 1 289 ? -10.812 19.047 -7.746 1 84.56 289 ASN A N 1
ATOM 2130 C CA . ASN A 1 289 ? -11.922 20 -7.75 1 84.56 289 ASN A CA 1
ATOM 2131 C C . ASN A 1 289 ? -12.5 20.188 -9.148 1 84.56 289 ASN A C 1
ATOM 2133 O O . ASN A 1 289 ? -13.719 20.188 -9.328 1 84.56 289 ASN A O 1
ATOM 2137 N N . GLY A 1 290 ? -11.641 20.344 -10.078 1 82.06 290 GLY A N 1
ATOM 2138 C CA . GLY A 1 290 ? -12.086 20.484 -11.453 1 82.06 290 GLY A CA 1
ATOM 2139 C C . GLY A 1 290 ? -12.852 19.297 -11.969 1 82.06 290 GLY A C 1
ATOM 2140 O O . GLY A 1 290 ? -13.875 19.438 -12.633 1 82.06 290 GLY A O 1
ATOM 2141 N N . LEU A 1 291 ? -12.375 18.125 -11.664 1 82.88 291 LEU A N 1
ATOM 2142 C CA . LEU A 1 291 ? -13.047 16.906 -12.094 1 82.88 291 LEU A CA 1
ATOM 2143 C C . LEU A 1 291 ? -14.406 16.766 -11.422 1 82.88 291 LEU A C 1
ATOM 2145 O O . LEU A 1 291 ? -15.359 16.281 -12.039 1 82.88 291 LEU A O 1
ATOM 2149 N N . THR A 1 292 ? -14.445 17.172 -10.195 1 82.25 292 THR A N 1
ATOM 2150 C CA . THR A 1 292 ? -15.703 17.141 -9.453 1 82.25 292 THR A CA 1
ATOM 2151 C C . THR A 1 292 ? -16.719 18.109 -10.062 1 82.25 292 THR A C 1
ATOM 2153 O O . THR A 1 292 ? -17.891 17.766 -10.234 1 82.25 292 THR A O 1
ATOM 2156 N N . ILE A 1 293 ? -16.281 19.25 -10.398 1 82 293 ILE A N 1
ATOM 2157 C CA . ILE A 1 293 ? -17.141 20.266 -10.992 1 82 293 ILE A CA 1
ATOM 2158 C C . ILE A 1 293 ? -17.672 19.766 -12.336 1 82 293 ILE A C 1
ATOM 2160 O O . ILE A 1 293 ? -18.828 20.016 -12.672 1 82 293 ILE A O 1
ATOM 2164 N N . LEU A 1 294 ? -16.828 19.031 -13.039 1 82.25 294 LEU A N 1
ATOM 2165 C CA . LEU A 1 294 ? -17.219 18.484 -14.336 1 82.25 294 LEU A CA 1
ATOM 2166 C C . LEU A 1 294 ? -18.062 17.234 -14.164 1 82.25 294 LEU A C 1
ATOM 2168 O O . LEU A 1 294 ? -18.453 16.594 -15.148 1 82.25 294 LEU A O 1
ATOM 2172 N N . GLU A 1 295 ? -18.266 16.797 -12.844 1 84.94 295 GLU A N 1
ATOM 2173 C CA . GLU A 1 295 ? -19.109 15.672 -12.477 1 84.94 295 GLU A CA 1
ATOM 2174 C C . GLU A 1 295 ? -18.547 14.359 -13 1 84.94 295 GLU A C 1
ATOM 2176 O O . GLU A 1 295 ? -19.281 13.492 -13.461 1 84.94 295 GLU A O 1
ATOM 2181 N N . ILE A 1 296 ? -17.297 14.344 -13.102 1 83.31 296 ILE A N 1
ATOM 2182 C CA . ILE A 1 296 ? -16.641 13.086 -13.43 1 83.31 296 ILE A CA 1
ATOM 2183 C C . ILE A 1 296 ? -16.75 12.109 -12.258 1 83.31 296 ILE A C 1
ATOM 2185 O O . ILE A 1 296 ? -16.438 12.461 -11.117 1 83.31 296 ILE A O 1
ATOM 2189 N N . PRO A 1 297 ? -17.172 10.891 -12.516 1 85.19 297 PRO A N 1
ATOM 2190 C CA . PRO A 1 297 ? -17.328 9.922 -11.43 1 85.19 297 PRO A CA 1
ATOM 2191 C C . PRO A 1 297 ? -16.016 9.641 -10.703 1 85.19 297 PRO A C 1
ATOM 2193 O O . PRO A 1 297 ? -14.938 9.734 -11.305 1 85.19 297 PRO A O 1
ATOM 2196 N N . THR A 1 298 ? -16.094 9.242 -9.438 1 80.44 298 THR A N 1
ATOM 2197 C CA . THR A 1 298 ? -14.953 9.094 -8.539 1 80.44 298 THR A CA 1
ATOM 2198 C C . THR A 1 298 ? -14.016 8.008 -9.039 1 80.44 298 THR A C 1
ATOM 2200 O O . THR A 1 298 ? -12.797 8.125 -8.914 1 80.44 298 THR A O 1
ATOM 2203 N N . PHE A 1 299 ? -14.57 6.953 -9.609 1 83.5 299 PHE A N 1
ATOM 2204 C CA . PHE A 1 299 ? -13.703 5.875 -10.07 1 83.5 299 PHE A CA 1
ATOM 2205 C C . PHE A 1 299 ? -12.82 6.344 -11.219 1 83.5 299 PHE A C 1
ATOM 2207 O O . PHE A 1 299 ? -11.664 5.93 -11.336 1 83.5 299 PHE A O 1
ATOM 2214 N N . LEU A 1 300 ? -13.305 7.258 -12.016 1 84.69 300 LEU A N 1
ATOM 2215 C CA . LEU A 1 300 ? -12.508 7.82 -13.102 1 84.69 300 LEU A CA 1
ATOM 2216 C C . LEU A 1 300 ? -11.477 8.805 -12.562 1 84.69 300 LEU A C 1
ATOM 2218 O O . LEU A 1 300 ? -10.391 8.953 -13.133 1 84.69 300 LEU A O 1
ATOM 2222 N N . GLN A 1 301 ? -11.859 9.43 -11.508 1 82.44 301 GLN A N 1
ATOM 2223 C CA . GLN A 1 301 ? -10.906 10.328 -10.867 1 82.44 301 GLN A CA 1
ATOM 2224 C C . GLN A 1 301 ? -9.695 9.555 -10.336 1 82.44 301 GLN A C 1
ATOM 2226 O O . GLN A 1 301 ? -8.562 10.039 -10.414 1 82.44 301 GLN A O 1
ATOM 2231 N N . ASN A 1 302 ? -9.961 8.359 -9.828 1 81.75 302 ASN A N 1
ATOM 2232 C CA . ASN A 1 302 ? -8.867 7.516 -9.352 1 81.75 302 ASN A CA 1
ATOM 2233 C C . ASN A 1 302 ? -7.926 7.121 -10.492 1 81.75 302 ASN A C 1
ATOM 2235 O O . ASN A 1 302 ? -6.707 7.105 -10.312 1 81.75 302 ASN A O 1
ATOM 2239 N N . VAL A 1 303 ? -8.484 6.84 -11.617 1 87.88 303 VAL A N 1
ATOM 2240 C CA . VAL A 1 303 ? -7.688 6.488 -12.789 1 87.88 303 VAL A CA 1
ATOM 2241 C C . VAL A 1 303 ? -6.789 7.66 -13.18 1 87.88 303 VAL A C 1
ATOM 2243 O O . VAL A 1 303 ? -5.582 7.492 -13.359 1 87.88 303 VAL A O 1
ATOM 2246 N N . ILE A 1 304 ? -7.371 8.805 -13.203 1 83.88 304 ILE A N 1
ATOM 2247 C CA . ILE A 1 304 ? -6.648 10.008 -13.609 1 83.88 304 ILE A CA 1
ATOM 2248 C C . ILE A 1 304 ? -5.555 10.32 -12.594 1 83.88 304 ILE A C 1
ATOM 2250 O O . ILE A 1 304 ? -4.414 10.594 -12.969 1 83.88 304 ILE A O 1
ATOM 2254 N N . THR A 1 305 ? -5.949 10.219 -11.359 1 78.62 305 THR A N 1
ATOM 2255 C CA . THR A 1 305 ? -4.984 10.492 -10.305 1 78.62 305 THR A CA 1
ATOM 2256 C C . THR A 1 305 ? -3.809 9.523 -10.375 1 78.62 305 THR A C 1
ATOM 2258 O O . THR A 1 305 ? -2.65 9.93 -10.281 1 78.62 305 THR A O 1
ATOM 2261 N N . GLY A 1 306 ? -4.125 8.242 -10.5 1 83.06 306 GLY A N 1
ATOM 2262 C CA . GLY A 1 306 ? -3.062 7.262 -10.641 1 83.06 306 GLY A CA 1
ATOM 2263 C C . GLY A 1 306 ? -2.139 7.539 -11.812 1 83.06 306 GLY A C 1
ATOM 2264 O O . GLY A 1 306 ? -0.917 7.449 -11.68 1 83.06 306 GLY A O 1
ATOM 2265 N N . MET A 1 307 ? -2.68 7.934 -12.906 1 87.12 307 MET A N 1
ATOM 2266 C CA . MET A 1 307 ? -1.898 8.258 -14.102 1 87.12 307 MET A CA 1
ATOM 2267 C C . MET A 1 307 ? -1.009 9.469 -13.852 1 87.12 307 MET A C 1
ATOM 2269 O O . MET A 1 307 ? 0.149 9.492 -14.273 1 87.12 307 MET A O 1
ATOM 2273 N N . ILE A 1 308 ? -1.513 10.398 -13.188 1 78.44 308 ILE A N 1
ATOM 2274 C CA . ILE A 1 308 ? -0.758 11.609 -12.875 1 78.44 308 ILE A CA 1
ATOM 2275 C C . ILE A 1 308 ? 0.435 11.258 -11.992 1 78.44 308 ILE A C 1
ATOM 2277 O O . ILE A 1 308 ? 1.535 11.781 -12.188 1 78.44 308 ILE A O 1
ATOM 2281 N N . ILE A 1 309 ? 0.163 10.383 -11.016 1 79.12 309 ILE A N 1
ATOM 2282 C CA . ILE A 1 309 ? 1.233 9.984 -10.109 1 79.12 309 ILE A CA 1
ATOM 2283 C C . ILE A 1 309 ? 2.352 9.305 -10.898 1 79.12 309 ILE A C 1
ATOM 2285 O O . ILE A 1 309 ? 3.529 9.617 -10.719 1 79.12 309 ILE A O 1
ATOM 2289 N N . ILE A 1 310 ? 1.989 8.445 -11.773 1 85.94 310 ILE A N 1
ATOM 2290 C CA . ILE A 1 310 ? 2.975 7.73 -12.57 1 85.94 310 ILE A CA 1
ATOM 2291 C C . ILE A 1 310 ? 3.754 8.719 -13.438 1 85.94 310 ILE A C 1
ATOM 2293 O O . ILE A 1 310 ? 4.984 8.664 -13.5 1 85.94 310 ILE A O 1
ATOM 2297 N N . ILE A 1 311 ? 3.059 9.625 -14.055 1 83.31 311 ILE A N 1
ATOM 2298 C CA . ILE A 1 311 ? 3.688 10.625 -14.914 1 83.31 311 ILE A CA 1
ATOM 2299 C C . ILE A 1 311 ? 4.609 11.516 -14.086 1 83.31 311 ILE A C 1
ATOM 2301 O O . ILE A 1 311 ? 5.723 11.836 -14.508 1 83.31 311 ILE A O 1
ATOM 2305 N N . ALA A 1 312 ? 4.137 11.891 -12.93 1 74.62 312 ALA A N 1
ATOM 2306 C CA . ALA A 1 312 ? 4.941 12.719 -12.031 1 74.62 312 ALA A CA 1
ATOM 2307 C C . ALA A 1 312 ? 6.238 12.016 -11.648 1 74.62 312 ALA A C 1
ATOM 2309 O O . ALA A 1 312 ? 7.301 12.641 -11.594 1 74.62 312 ALA A O 1
ATOM 2310 N N . LEU A 1 313 ? 6.148 10.758 -11.375 1 78.12 313 LEU A N 1
ATOM 2311 C CA . LEU A 1 313 ? 7.324 9.969 -11.023 1 78.12 313 LEU A CA 1
ATOM 2312 C C . LEU A 1 313 ? 8.312 9.93 -12.188 1 78.12 313 LEU A C 1
ATOM 2314 O O . LEU A 1 313 ? 9.523 10.062 -11.984 1 78.12 313 LEU A O 1
ATOM 2318 N N . ILE A 1 314 ? 7.809 9.781 -13.391 1 82.75 314 ILE A N 1
ATOM 2319 C CA . ILE A 1 314 ? 8.648 9.695 -14.578 1 82.75 314 ILE A CA 1
ATOM 2320 C C . ILE A 1 314 ? 9.344 11.031 -14.82 1 82.75 314 ILE A C 1
ATOM 2322 O O . ILE A 1 314 ? 10.555 11.078 -15.062 1 82.75 314 ILE A O 1
ATOM 2326 N N . ILE A 1 315 ? 8.633 12.094 -14.672 1 76 315 ILE A N 1
ATOM 2327 C CA . ILE A 1 315 ? 9.172 13.43 -14.922 1 76 315 ILE A CA 1
ATOM 2328 C C . ILE A 1 315 ? 10.234 13.758 -13.875 1 76 315 ILE A C 1
ATOM 2330 O O . ILE A 1 315 ? 11.273 14.344 -14.188 1 76 315 ILE A O 1
ATOM 2334 N N . GLN A 1 316 ? 9.914 13.367 -12.625 1 73.06 316 GLN A N 1
ATOM 2335 C CA . GLN A 1 316 ? 10.859 13.617 -11.547 1 73.06 316 GLN A CA 1
ATOM 2336 C C . GLN A 1 316 ? 12.195 12.938 -11.812 1 73.06 316 GLN A C 1
ATOM 2338 O O . GLN A 1 316 ? 13.258 13.508 -11.555 1 73.06 316 GLN A O 1
ATOM 2343 N N . LYS A 1 317 ? 12.164 11.773 -12.305 1 76.5 317 LYS A N 1
ATOM 2344 C CA . LYS A 1 317 ? 13.383 11 -12.539 1 76.5 317 LYS A CA 1
ATOM 2345 C C . LYS A 1 317 ? 14.141 11.539 -13.75 1 76.5 317 LYS A C 1
ATOM 2347 O O . LYS A 1 317 ? 15.375 11.57 -13.75 1 76.5 317 LYS A O 1
ATOM 2352 N N . LEU A 1 318 ? 13.445 11.953 -14.773 1 74.31 318 LEU A N 1
ATOM 2353 C CA . LEU A 1 318 ? 14.07 12.484 -15.977 1 74.31 318 LEU A CA 1
ATOM 2354 C C . LEU A 1 318 ? 14.766 13.812 -15.695 1 74.31 318 LEU A C 1
ATOM 2356 O O . LEU A 1 318 ? 15.781 14.133 -16.312 1 74.31 318 LEU A O 1
ATOM 2360 N N . GLY A 1 319 ? 14.258 14.594 -14.812 1 63.38 319 GLY A N 1
ATOM 2361 C CA . GLY A 1 319 ? 14.867 15.867 -14.445 1 63.38 319 GLY A CA 1
ATOM 2362 C C . GLY A 1 319 ? 16.125 15.703 -13.625 1 63.38 319 GLY A C 1
ATOM 2363 O O . GLY A 1 319 ? 17.062 16.5 -13.734 1 63.38 319 GLY A O 1
ATOM 2364 N N . ARG A 1 320 ? 16.25 14.672 -12.758 1 59.72 320 ARG A N 1
ATOM 2365 C CA . ARG A 1 320 ? 17.422 14.438 -11.922 1 59.72 320 ARG A CA 1
ATOM 2366 C C . ARG A 1 320 ? 18.609 13.969 -12.75 1 59.72 320 ARG A C 1
ATOM 2368 O O . ARG A 1 320 ? 19.75 14.297 -12.445 1 59.72 320 ARG A O 1
ATOM 2375 N N . GLU A 1 321 ? 18.422 12.992 -13.648 1 54.66 321 GLU A N 1
ATOM 2376 C CA . GLU A 1 321 ? 19.531 12.461 -14.43 1 54.66 321 GLU A CA 1
ATOM 2377 C C . GLU A 1 321 ? 20.219 13.562 -15.242 1 54.66 321 GLU A C 1
ATOM 2379 O O . GLU A 1 321 ? 21.406 13.445 -15.586 1 54.66 321 GLU A O 1
ATOM 2384 N N . ASN A 1 322 ? 19.547 14.602 -15.438 1 44.44 322 ASN A N 1
ATOM 2385 C CA . ASN A 1 322 ? 20.188 15.633 -16.25 1 44.44 322 ASN A CA 1
ATOM 2386 C C . ASN A 1 322 ? 20.891 16.672 -15.375 1 44.44 322 ASN A C 1
ATOM 2388 O O . ASN A 1 322 ? 21.438 17.656 -15.891 1 44.44 322 ASN A O 1
ATOM 2392 N N . THR A 1 323 ? 20.719 16.516 -13.984 1 41.19 323 THR A N 1
ATOM 2393 C CA . THR A 1 323 ? 21.562 17.422 -13.211 1 41.19 323 THR A CA 1
ATOM 2394 C C . THR A 1 323 ? 22.781 16.672 -12.664 1 41.19 323 THR A C 1
ATOM 2396 O O . THR A 1 323 ? 22.688 15.508 -12.289 1 41.19 323 THR A O 1
ATOM 2399 N N . MET B 1 1 ? 53.188 -18.797 28.844 1 30.98 1 MET B N 1
ATOM 2400 C CA . MET B 1 1 ? 52.094 -19.719 28.672 1 30.98 1 MET B CA 1
ATOM 2401 C C . MET B 1 1 ? 50.812 -18.969 28.266 1 30.98 1 MET B C 1
ATOM 2403 O O . MET B 1 1 ? 50.281 -18.203 29.062 1 30.98 1 MET B O 1
ATOM 2407 N N . ILE B 1 2 ? 50.625 -18.625 26.953 1 33.41 2 ILE B N 1
ATOM 2408 C CA . ILE B 1 2 ? 49.688 -17.781 26.203 1 33.41 2 ILE B CA 1
ATOM 2409 C C . ILE B 1 2 ? 48.312 -18.438 26.219 1 33.41 2 ILE B C 1
ATOM 2411 O O . ILE B 1 2 ? 48.125 -19.547 25.719 1 33.41 2 ILE B O 1
ATOM 2415 N N . ALA B 1 3 ? 47.438 -18.125 27.203 1 37.94 3 ALA B N 1
ATOM 2416 C CA . ALA B 1 3 ? 46.094 -18.641 27.375 1 37.94 3 ALA B CA 1
ATOM 2417 C C . ALA B 1 3 ? 45.25 -18.422 26.109 1 37.94 3 ALA B C 1
ATOM 2419 O O . ALA B 1 3 ? 44.969 -17.281 25.734 1 37.94 3 ALA B O 1
ATOM 2420 N N . GLN B 1 4 ? 45.344 -19.328 25.047 1 37.78 4 GLN B N 1
ATOM 2421 C CA . GLN B 1 4 ? 44.531 -19.453 23.859 1 37.78 4 GLN B CA 1
ATOM 2422 C C . GLN B 1 4 ? 43.062 -19.594 24.234 1 37.78 4 GLN B C 1
ATOM 2424 O O . GLN B 1 4 ? 42.625 -20.625 24.766 1 37.78 4 GLN B O 1
ATOM 2429 N N . THR B 1 5 ? 42.438 -18.531 24.781 1 38.16 5 THR B N 1
ATOM 2430 C CA . THR B 1 5 ? 41 -18.578 25.047 1 38.16 5 THR B CA 1
ATOM 2431 C C . THR B 1 5 ? 40.25 -19.031 23.797 1 38.16 5 THR B C 1
ATOM 2433 O O . THR B 1 5 ? 40.281 -18.375 22.766 1 38.16 5 THR B O 1
ATOM 2436 N N . GLU B 1 6 ? 40.062 -20.328 23.641 1 32.91 6 GLU B N 1
ATOM 2437 C CA . GLU B 1 6 ? 39.219 -21 22.656 1 32.91 6 GLU B CA 1
ATOM 2438 C C . GLU B 1 6 ? 37.812 -20.422 22.641 1 32.91 6 GLU B C 1
ATOM 2440 O O . GLU B 1 6 ? 37.094 -20.469 23.656 1 32.91 6 GLU B O 1
ATOM 2445 N N . LYS B 1 7 ? 37.625 -19.344 21.891 1 38.03 7 LYS B N 1
ATOM 2446 C CA . LYS B 1 7 ? 36.281 -18.859 21.578 1 38.03 7 LYS B CA 1
ATOM 2447 C C . LYS B 1 7 ? 35.375 -20 21.156 1 38.03 7 LYS B C 1
ATOM 2449 O O . LYS B 1 7 ? 35.688 -20.734 20.219 1 38.03 7 LYS B O 1
ATOM 2454 N N . SER B 1 8 ? 34.562 -20.516 22.094 1 37.06 8 SER B N 1
ATOM 2455 C CA . SER B 1 8 ? 33.656 -21.656 21.938 1 37.06 8 SER B CA 1
ATOM 2456 C C . SER B 1 8 ? 32.781 -21.484 20.688 1 37.06 8 SER B C 1
ATOM 2458 O O . SER B 1 8 ? 32.219 -20.406 20.469 1 37.06 8 SER B O 1
ATOM 2460 N N . PRO B 1 9 ? 32.812 -22.281 19.609 1 39.53 9 PRO B N 1
ATOM 2461 C CA . PRO B 1 9 ? 32.062 -22.391 18.344 1 39.53 9 PRO B CA 1
ATOM 2462 C C . PRO B 1 9 ? 30.547 -22.359 18.562 1 39.53 9 PRO B C 1
ATOM 2464 O O . PRO B 1 9 ? 29.781 -22.422 17.594 1 39.53 9 PRO B O 1
ATOM 2467 N N . ASN B 1 10 ? 30.047 -22.516 19.719 1 35.84 10 ASN B N 1
ATOM 2468 C CA . ASN B 1 10 ? 28.641 -22.875 19.906 1 35.84 10 ASN B CA 1
ATOM 2469 C C . ASN B 1 10 ? 27.703 -21.734 19.516 1 35.84 10 ASN B C 1
ATOM 2471 O O . ASN B 1 10 ? 26.484 -21.891 19.547 1 35.84 10 ASN B O 1
ATOM 2475 N N . LYS B 1 11 ? 28.125 -20.562 19.625 1 38.25 11 LYS B N 1
ATOM 2476 C CA . LYS B 1 11 ? 27.156 -19.469 19.484 1 38.25 11 LYS B CA 1
ATOM 2477 C C . LYS B 1 11 ? 26.75 -19.297 18.016 1 38.25 11 LYS B C 1
ATOM 2479 O O . LYS B 1 11 ? 25.844 -18.531 17.719 1 38.25 11 LYS B O 1
ATOM 2484 N N . ILE B 1 12 ? 27.531 -19.797 17.156 1 38.41 12 ILE B N 1
ATOM 2485 C CA . ILE B 1 12 ? 27.266 -19.562 15.75 1 38.41 12 ILE B CA 1
ATOM 2486 C C . ILE B 1 12 ? 26.141 -20.5 15.281 1 38.41 12 ILE B C 1
ATOM 2488 O O . ILE B 1 12 ? 25.406 -20.172 14.344 1 38.41 12 ILE B O 1
ATOM 2492 N N . PHE B 1 13 ? 26.141 -21.734 15.68 1 39.81 13 PHE B N 1
ATOM 2493 C CA . PHE B 1 13 ? 25.172 -22.719 15.242 1 39.81 13 PHE B CA 1
ATOM 2494 C C . PHE B 1 13 ? 23.75 -22.281 15.609 1 39.81 13 PHE B C 1
ATOM 2496 O O . PHE B 1 13 ? 22.797 -22.578 14.891 1 39.81 13 PHE B O 1
ATOM 2503 N N . ASN B 1 14 ? 23.5 -21.641 16.734 1 41.94 14 ASN B N 1
ATOM 2504 C CA . ASN B 1 14 ? 22.188 -21.422 17.328 1 41.94 14 ASN B CA 1
ATOM 2505 C C . ASN B 1 14 ? 21.422 -20.312 16.625 1 41.94 14 ASN B C 1
ATOM 2507 O O . ASN B 1 14 ? 20.188 -20.391 16.484 1 41.94 14 ASN B O 1
ATOM 2511 N N . LYS B 1 15 ? 22.094 -19.438 16.281 1 45.81 15 LYS B N 1
ATOM 2512 C CA . LYS B 1 15 ? 21.375 -18.297 15.727 1 45.81 15 LYS B CA 1
ATOM 2513 C C . LYS B 1 15 ? 20.906 -18.578 14.30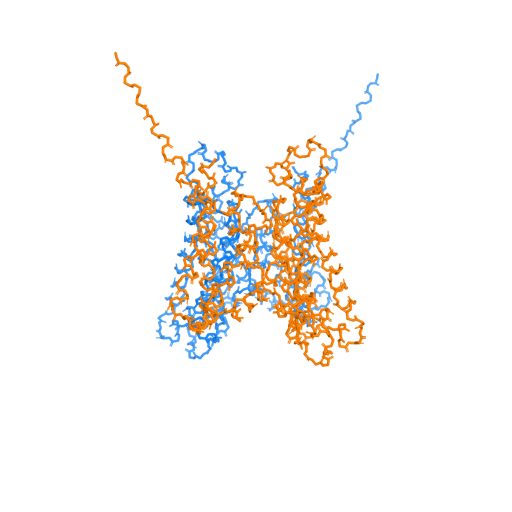5 1 45.81 15 LYS B C 1
ATOM 2515 O O . LYS B 1 15 ? 19.828 -18.141 13.906 1 45.81 15 LYS B O 1
ATOM 2520 N N . SER B 1 16 ? 21.734 -19.281 13.523 1 47.94 16 SER B N 1
ATOM 2521 C CA . SER B 1 16 ? 21.328 -19.641 12.164 1 47.94 16 SER B CA 1
ATOM 2522 C C . SER B 1 16 ? 20.125 -20.578 12.172 1 47.94 16 SER B C 1
ATOM 2524 O O . SER B 1 16 ? 19.234 -20.469 11.336 1 47.94 16 SER B O 1
ATOM 2526 N N . VAL B 1 17 ? 20.219 -21.578 12.992 1 48.44 17 VAL B N 1
ATOM 2527 C CA . VAL B 1 17 ? 19.156 -22.562 13.125 1 48.44 17 VAL B CA 1
ATOM 2528 C C . VAL B 1 17 ? 17.891 -21.891 13.664 1 48.44 17 VAL B C 1
ATOM 2530 O O . VAL B 1 17 ? 16.781 -22.219 13.25 1 48.44 17 VAL B O 1
ATOM 2533 N N . LEU B 1 18 ? 18.062 -21 14.57 1 49.62 18 LEU B N 1
ATOM 2534 C CA . LEU B 1 18 ? 16.938 -20.266 15.125 1 49.62 18 LEU B CA 1
ATOM 2535 C C . LEU B 1 18 ? 16.266 -19.406 14.047 1 49.62 18 LEU B C 1
ATOM 2537 O O . LEU B 1 18 ? 15.039 -19.281 14.023 1 49.62 18 LEU B O 1
ATOM 2541 N N . SER B 1 19 ? 17.078 -18.922 13.156 1 54.66 19 SER B N 1
ATOM 2542 C CA . SER B 1 19 ? 16.5 -18.109 12.094 1 54.66 19 SER B CA 1
ATOM 2543 C C . SER B 1 19 ? 15.789 -18.969 11.062 1 54.66 19 SER B C 1
ATOM 2545 O O . SER B 1 19 ? 14.68 -18.641 10.633 1 54.66 19 SER B O 1
ATOM 2547 N N . SER B 1 20 ? 16.438 -20.094 10.617 1 56 20 SER B N 1
ATOM 2548 C CA . SER B 1 20 ? 15.836 -20.984 9.641 1 56 20 SER B CA 1
ATOM 2549 C C . SER B 1 20 ? 14.625 -21.719 10.227 1 56 20 SER B C 1
ATOM 2551 O O . SER B 1 20 ? 13.625 -21.906 9.539 1 56 20 SER B O 1
ATOM 2553 N N . TYR B 1 21 ? 14.68 -21.797 11.516 1 58.47 21 TYR B N 1
ATOM 2554 C CA . TYR B 1 21 ? 13.672 -22.672 12.109 1 58.47 21 TYR B CA 1
ATOM 2555 C C . TYR B 1 21 ? 12.57 -21.859 12.781 1 58.47 21 TYR B C 1
ATOM 2557 O O . TYR B 1 21 ? 11.578 -22.422 13.25 1 58.47 21 TYR B O 1
ATOM 2565 N N . GLY B 1 22 ? 12.836 -20.609 12.688 1 61.59 22 GLY B N 1
ATOM 2566 C CA . GLY B 1 22 ? 11.859 -19.812 13.414 1 61.59 22 GLY B CA 1
ATOM 2567 C C . GLY B 1 22 ? 10.469 -19.891 12.82 1 61.59 22 GLY B C 1
ATOM 2568 O O . GLY B 1 22 ? 9.492 -20.109 13.539 1 61.59 22 GLY B O 1
ATOM 2569 N N . THR B 1 23 ? 10.414 -19.859 11.578 1 65.56 23 THR B N 1
ATOM 2570 C CA . THR B 1 23 ? 9.109 -19.906 10.938 1 65.56 23 THR B CA 1
ATOM 2571 C C . THR B 1 23 ? 8.516 -21.312 11.031 1 65.56 23 THR B C 1
ATOM 2573 O O . THR B 1 23 ? 7.309 -21.469 11.242 1 65.56 23 THR B O 1
ATOM 2576 N N . ILE B 1 24 ? 9.391 -22.188 10.906 1 68.44 24 ILE B N 1
ATOM 2577 C CA . ILE B 1 24 ? 8.914 -23.562 11.008 1 68.44 24 ILE B CA 1
ATOM 2578 C C . ILE B 1 24 ? 8.375 -23.812 12.414 1 68.44 24 ILE B C 1
ATOM 2580 O O . ILE B 1 24 ? 7.293 -24.391 12.578 1 68.44 24 ILE B O 1
ATOM 2584 N N . ILE B 1 25 ? 9.094 -23.312 13.352 1 68.62 25 ILE B N 1
ATOM 2585 C CA . ILE B 1 25 ? 8.68 -23.484 14.742 1 68.62 25 ILE B CA 1
ATOM 2586 C C . ILE B 1 25 ? 7.379 -22.719 14.992 1 68.62 25 ILE B C 1
ATOM 2588 O O . ILE B 1 25 ? 6.469 -23.234 15.641 1 68.62 25 ILE B O 1
ATOM 2592 N N . ALA B 1 26 ? 7.348 -21.562 14.406 1 68.12 26 ALA B N 1
ATOM 2593 C CA . ALA B 1 26 ? 6.121 -20.781 14.562 1 68.12 26 ALA B CA 1
ATOM 2594 C C . ALA B 1 26 ? 4.93 -21.516 13.938 1 68.12 26 ALA B C 1
ATOM 2596 O O . ALA B 1 26 ? 3.842 -21.531 14.516 1 68.12 26 ALA B O 1
ATOM 2597 N N . GLY B 1 27 ? 5.141 -22.062 12.797 1 73 27 GLY B N 1
ATOM 2598 C CA . GLY B 1 27 ? 4.09 -22.812 12.133 1 73 27 GLY B CA 1
ATOM 2599 C C . GLY B 1 27 ? 3.629 -24.016 12.938 1 73 27 GLY B C 1
ATOM 2600 O O . GLY B 1 27 ? 2.428 -24.234 13.102 1 73 27 GLY B O 1
ATOM 2601 N N . ILE B 1 28 ? 4.617 -24.688 13.453 1 72.81 28 ILE B N 1
ATOM 2602 C CA . ILE B 1 28 ? 4.305 -25.875 14.242 1 72.81 28 ILE B CA 1
ATOM 2603 C C . ILE B 1 28 ? 3.566 -25.469 15.516 1 72.81 28 ILE B C 1
ATOM 2605 O O . ILE B 1 28 ? 2.584 -26.094 15.898 1 72.81 28 ILE B O 1
ATOM 2609 N N . LEU B 1 29 ? 4.02 -24.391 16.109 1 72.38 29 LEU B N 1
ATOM 2610 C CA . LEU B 1 29 ? 3.385 -23.906 17.328 1 72.38 29 LEU B CA 1
ATOM 2611 C C . LEU B 1 29 ? 1.938 -23.5 17.078 1 72.38 29 LEU B C 1
ATOM 2613 O O . LEU B 1 29 ? 1.05 -23.797 17.875 1 72.38 29 LEU B O 1
ATOM 2617 N N . ILE B 1 30 ? 1.736 -22.922 15.977 1 75.06 30 ILE B N 1
ATOM 2618 C CA . ILE B 1 30 ? 0.389 -22.484 15.625 1 75.06 30 ILE B CA 1
ATOM 2619 C C . ILE B 1 30 ? -0.508 -23.703 15.406 1 75.06 30 ILE B C 1
ATOM 2621 O O . ILE B 1 30 ? -1.646 -23.734 15.883 1 75.06 30 ILE B O 1
ATOM 2625 N N . ILE B 1 31 ? 0.038 -24.688 14.758 1 72.81 31 ILE B N 1
ATOM 2626 C CA . ILE B 1 31 ? -0.715 -25.906 14.508 1 72.81 31 ILE B CA 1
ATOM 2627 C C . ILE B 1 31 ? -1.07 -26.578 15.828 1 72.81 31 ILE B C 1
ATOM 2629 O O . ILE B 1 31 ? -2.215 -26.984 16.047 1 72.81 31 ILE B O 1
ATOM 2633 N N . ILE B 1 32 ? -0.092 -26.625 16.703 1 73 32 ILE B N 1
ATOM 2634 C CA . ILE B 1 32 ? -0.3 -27.266 18 1 73 32 ILE B CA 1
ATOM 2635 C C . ILE B 1 32 ? -1.34 -26.5 18.797 1 73 32 ILE B C 1
ATOM 2637 O O . ILE B 1 32 ? -2.26 -27.078 19.375 1 73 32 ILE B O 1
ATOM 2641 N N . ILE B 1 33 ? -1.27 -25.234 18.781 1 75.69 33 ILE B N 1
ATOM 2642 C CA . ILE B 1 33 ? -2.164 -24.375 19.562 1 75.69 33 ILE B CA 1
ATOM 2643 C C . ILE B 1 33 ? -3.602 -24.578 19.094 1 75.69 33 ILE B C 1
ATOM 2645 O O . ILE B 1 33 ? -4.5 -24.828 19.891 1 75.69 33 ILE B O 1
ATOM 2649 N N . PHE B 1 34 ? -3.785 -24.641 17.844 1 74.5 34 PHE B N 1
ATOM 2650 C CA . PHE B 1 34 ? -5.152 -24.719 17.328 1 74.5 34 PHE B CA 1
ATOM 2651 C C . PHE B 1 34 ? -5.676 -26.141 17.391 1 74.5 34 PHE B C 1
ATOM 2653 O O . PHE B 1 34 ? -6.879 -26.359 17.562 1 74.5 34 PHE B O 1
ATOM 2660 N N . SER B 1 35 ? -4.75 -27.109 17.281 1 70.88 35 SER B N 1
ATOM 2661 C CA . SER B 1 35 ? -5.148 -28.5 17.438 1 70.88 35 SER B CA 1
ATOM 2662 C C . SER B 1 35 ? -5.629 -28.781 18.859 1 70.88 35 SER B C 1
ATOM 2664 O O . SER B 1 35 ? -6.543 -29.594 19.047 1 70.88 35 SER B O 1
ATOM 2666 N N . VAL B 1 36 ? -5.047 -28.094 19.766 1 72.56 36 VAL B N 1
ATOM 2667 C CA . VAL B 1 36 ? -5.402 -28.266 21.156 1 72.56 36 VAL B CA 1
ATOM 2668 C C . VAL B 1 36 ? -6.68 -27.5 21.484 1 72.56 36 VAL B C 1
ATOM 2670 O O . VAL B 1 36 ? -7.551 -27.984 22.188 1 72.56 36 VAL B O 1
ATOM 2673 N N . LEU B 1 37 ? -6.805 -26.406 20.906 1 74.69 37 LEU B N 1
ATOM 2674 C CA . LEU B 1 37 ? -7.941 -25.547 21.219 1 74.69 37 LEU B CA 1
ATOM 2675 C C . LEU B 1 37 ? -9.203 -26.031 20.516 1 74.69 37 LEU B C 1
ATOM 2677 O O . LEU B 1 37 ? -10.312 -25.812 21.016 1 74.69 37 LEU B O 1
ATOM 2681 N N . SER B 1 38 ? -9.055 -26.672 19.328 1 77.69 38 SER B N 1
ATOM 2682 C CA . SER B 1 38 ? -10.203 -27.172 18.578 1 77.69 38 SER B CA 1
ATOM 2683 C C . SER B 1 38 ? -9.875 -28.5 17.906 1 77.69 38 SER B C 1
ATOM 2685 O O . SER B 1 38 ? -9.898 -28.594 16.672 1 77.69 38 SER B O 1
ATOM 2687 N N . PRO B 1 39 ? -9.719 -29.531 18.688 1 72.88 39 PRO B N 1
ATOM 2688 C CA . PRO B 1 39 ? -9.289 -30.828 18.141 1 72.88 39 PRO B CA 1
ATOM 2689 C C . PRO B 1 39 ? -10.312 -31.438 17.188 1 72.88 39 PRO B C 1
ATOM 2691 O O . PRO B 1 39 ? -9.945 -32.031 16.172 1 72.88 39 PRO B O 1
ATOM 2694 N N . SER B 1 40 ? -11.531 -31.219 17.438 1 75.25 40 SER B N 1
ATOM 2695 C CA . SER B 1 40 ? -12.578 -31.875 16.656 1 75.25 40 SER B CA 1
ATOM 2696 C C . SER B 1 40 ? -12.797 -31.172 15.32 1 75.25 40 SER B C 1
ATOM 2698 O O . SER B 1 40 ? -13.281 -31.797 14.367 1 75.25 40 SER B O 1
ATOM 2700 N N . SER B 1 41 ? -12.375 -30.016 15.32 1 76.38 41 SER B N 1
ATOM 2701 C CA . SER B 1 41 ? -12.664 -29.266 14.102 1 76.38 41 SER B CA 1
ATOM 2702 C C . SER B 1 41 ? -11.391 -28.938 13.328 1 76.38 41 SER B C 1
ATOM 2704 O O . SER B 1 41 ? -11.367 -29.047 12.102 1 76.38 41 SER B O 1
ATOM 2706 N N . PHE B 1 42 ? -10.375 -28.781 14.07 1 80.56 42 PHE B N 1
ATOM 2707 C CA . PHE B 1 42 ? -9.156 -28.328 13.414 1 80.56 42 PHE B CA 1
ATOM 2708 C C . PHE B 1 42 ? -8.336 -29.5 12.898 1 80.56 42 PHE B C 1
ATOM 2710 O O . PHE B 1 42 ? -7.859 -29.484 11.766 1 80.56 42 PHE B O 1
ATOM 2717 N N . ALA B 1 43 ? -8.227 -30.547 13.664 1 75.38 43 ALA B N 1
ATOM 2718 C CA . ALA B 1 43 ? -7.32 -31.641 13.328 1 75.38 43 ALA B CA 1
ATOM 2719 C C . ALA B 1 43 ? -8.047 -32.75 12.547 1 75.38 43 ALA B C 1
ATOM 2721 O O . ALA B 1 43 ? -8.102 -33.875 12.984 1 75.38 43 ALA B O 1
ATOM 2722 N N . THR B 1 44 ? -8.742 -32.438 11.453 1 80.69 44 THR B N 1
ATOM 2723 C CA . THR B 1 44 ? -9.43 -33.375 10.586 1 80.69 44 THR B CA 1
ATOM 2724 C C . THR B 1 44 ? -8.875 -33.344 9.164 1 80.69 44 THR B C 1
ATOM 2726 O O . THR B 1 44 ? -8.305 -32.312 8.758 1 80.69 44 THR B O 1
ATOM 2729 N N . VAL B 1 45 ? -8.945 -34.406 8.531 1 80.12 45 VAL B N 1
ATOM 2730 C CA . VAL B 1 45 ? -8.477 -34.5 7.145 1 80.12 45 VAL B CA 1
ATOM 2731 C C . VAL B 1 45 ? -9.273 -33.5 6.277 1 80.12 45 VAL B C 1
ATOM 2733 O O . VAL B 1 45 ? -8.703 -32.844 5.41 1 80.12 45 VAL B O 1
ATOM 2736 N N . ASP B 1 46 ? -10.547 -33.406 6.574 1 80.94 46 ASP B N 1
ATOM 2737 C CA . ASP B 1 46 ? -11.406 -32.5 5.82 1 80.94 46 ASP B CA 1
ATOM 2738 C C . ASP B 1 46 ? -10.953 -31.062 5.996 1 80.94 46 ASP B C 1
ATOM 2740 O O . ASP B 1 46 ? -10.945 -30.281 5.031 1 80.94 46 ASP B O 1
ATOM 2744 N N . ASN B 1 47 ? -10.562 -30.781 7.207 1 83.81 47 ASN B N 1
ATOM 2745 C CA . ASN B 1 47 ? -10.094 -29.422 7.461 1 83.81 47 ASN B CA 1
ATOM 2746 C C . ASN B 1 47 ? -8.758 -29.156 6.773 1 83.81 47 ASN B C 1
ATOM 2748 O O . ASN B 1 47 ? -8.531 -28.062 6.254 1 83.81 47 ASN B O 1
ATOM 2752 N N . PHE B 1 48 ? -7.973 -30.109 6.746 1 83.25 48 PHE B N 1
ATOM 2753 C CA . PHE B 1 48 ? -6.691 -29.969 6.074 1 83.25 48 PHE B CA 1
ATOM 2754 C C . PHE B 1 48 ? -6.887 -29.734 4.578 1 83.25 48 PHE B C 1
ATOM 2756 O O . PHE B 1 48 ? -6.211 -28.891 3.98 1 83.25 48 PHE B O 1
ATOM 2763 N N . ILE B 1 49 ? -7.785 -30.453 4.043 1 85.12 49 ILE B N 1
ATOM 2764 C CA . ILE B 1 49 ? -8.094 -30.281 2.625 1 85.12 49 ILE B CA 1
ATOM 2765 C C . ILE B 1 49 ? -8.648 -28.891 2.373 1 85.12 49 ILE B C 1
ATOM 2767 O O . ILE B 1 49 ? -8.289 -28.234 1.393 1 85.12 49 ILE B O 1
ATOM 2771 N N . ASN B 1 50 ? -9.422 -28.469 3.301 1 83.19 50 ASN B N 1
ATOM 2772 C CA . ASN B 1 50 ? -9.977 -27.125 3.193 1 83.19 50 ASN B CA 1
ATOM 2773 C C . ASN B 1 50 ? -8.891 -26.062 3.281 1 83.19 50 ASN B C 1
ATOM 2775 O O . ASN B 1 50 ? -8.953 -25.047 2.582 1 83.19 50 ASN B O 1
ATOM 2779 N N . ILE B 1 51 ? -8 -26.297 4.066 1 86.81 51 ILE B N 1
ATOM 2780 C CA . ILE B 1 51 ? -6.891 -25.359 4.227 1 86.81 51 ILE B CA 1
ATOM 2781 C C . ILE B 1 51 ? -6.105 -25.266 2.922 1 86.81 51 ILE B C 1
ATOM 2783 O O . ILE B 1 51 ? -5.727 -24.172 2.496 1 86.81 51 ILE B O 1
ATOM 2787 N N . THR B 1 52 ? -5.922 -26.391 2.295 1 88.56 52 THR B N 1
ATOM 2788 C CA . THR B 1 52 ? -5.168 -26.391 1.046 1 88.56 52 THR B CA 1
ATOM 2789 C C . THR B 1 52 ? -5.906 -25.578 -0.023 1 88.56 52 THR B C 1
ATOM 2791 O O . THR B 1 52 ? -5.277 -24.891 -0.83 1 88.56 52 THR B O 1
ATOM 2794 N N . ARG B 1 53 ? -7.176 -25.688 -0.022 1 88.25 53 ARG B N 1
ATOM 2795 C CA . ARG B 1 53 ? -7.984 -24.922 -0.969 1 88.25 53 ARG B CA 1
ATOM 2796 C C . ARG B 1 53 ? -7.848 -23.422 -0.72 1 88.25 53 ARG B C 1
ATOM 2798 O O . ARG B 1 53 ? -7.648 -22.656 -1.658 1 88.25 53 ARG B O 1
ATOM 2805 N N . GLN B 1 54 ? -7.863 -23.094 0.488 1 85.94 54 GLN B N 1
ATOM 2806 C CA . GLN B 1 54 ? -7.824 -21.688 0.86 1 85.94 54 GLN B CA 1
ATOM 2807 C C . GLN B 1 54 ? -6.445 -21.078 0.602 1 85.94 54 GLN B C 1
ATOM 2809 O O . GLN B 1 54 ? -6.336 -19.953 0.115 1 85.94 54 GLN B O 1
ATOM 2814 N N . ILE B 1 55 ? -5.426 -21.828 0.884 1 94 55 ILE B N 1
ATOM 2815 C CA . ILE B 1 55 ? -4.074 -21.281 0.774 1 94 55 ILE B CA 1
ATOM 2816 C C . ILE B 1 55 ? -3.652 -21.25 -0.693 1 94 55 ILE B C 1
ATOM 2818 O O . ILE B 1 55 ? -2.684 -20.578 -1.049 1 94 55 ILE B O 1
ATOM 2822 N N . SER B 1 56 ? -4.383 -22.031 -1.53 1 96.88 56 SER B N 1
ATOM 2823 C CA . SER B 1 56 ? -4.008 -22.141 -2.936 1 96.88 56 SER B CA 1
ATOM 2824 C C . SER B 1 56 ? -3.98 -20.766 -3.605 1 96.88 56 SER B C 1
ATOM 2826 O O . SER B 1 56 ? -3.025 -20.438 -4.312 1 96.88 56 SER B O 1
ATOM 2828 N N . LEU B 1 57 ? -5 -20 -3.344 1 96.88 57 LEU B N 1
ATOM 2829 C CA . LEU B 1 57 ? -5.074 -18.672 -3.955 1 96.88 57 LEU B CA 1
ATOM 2830 C C . LEU B 1 57 ? -3.945 -17.781 -3.453 1 96.88 57 LEU B C 1
ATOM 2832 O O . LEU B 1 57 ? -3.295 -17.094 -4.242 1 96.88 57 LEU B O 1
ATOM 2836 N N . LEU B 1 58 ? -3.664 -17.859 -2.182 1 96.56 58 LEU B N 1
ATOM 2837 C CA . LEU B 1 58 ? -2.582 -17.062 -1.594 1 96.56 58 LEU B CA 1
ATOM 2838 C C . LEU B 1 58 ? -1.231 -17.5 -2.16 1 96.56 58 LEU B C 1
ATOM 2840 O O . LEU B 1 58 ? -0.392 -16.656 -2.477 1 96.56 58 LEU B O 1
ATOM 2844 N N . VAL B 1 59 ? -1.071 -18.766 -2.307 1 97.94 59 VAL B N 1
ATOM 2845 C CA . VAL B 1 59 ? 0.197 -19.281 -2.807 1 97.94 59 VAL B CA 1
ATOM 2846 C C . VAL B 1 59 ? 0.416 -18.812 -4.242 1 97.94 59 VAL B C 1
ATOM 2848 O O . VAL B 1 59 ? 1.512 -18.375 -4.602 1 97.94 59 VAL B O 1
ATOM 2851 N N . VAL B 1 60 ? -0.57 -18.859 -5.066 1 98.5 60 VAL B N 1
ATOM 2852 C CA . VAL B 1 60 ? -0.442 -18.516 -6.473 1 98.5 60 VAL B CA 1
ATOM 2853 C C . VAL B 1 60 ? 0.008 -17.062 -6.602 1 98.5 60 VAL B C 1
ATOM 2855 O O . VAL B 1 60 ? 0.973 -16.75 -7.309 1 98.5 60 VAL B O 1
ATOM 2858 N N . ILE B 1 61 ? -0.616 -16.203 -5.895 1 98.38 61 ILE B N 1
ATOM 2859 C CA . ILE B 1 61 ? -0.267 -14.781 -6 1 98.38 61 ILE B CA 1
ATOM 2860 C C . ILE B 1 61 ? 1.071 -14.531 -5.312 1 98.38 61 ILE B C 1
ATOM 2862 O O . ILE B 1 61 ? 1.866 -13.703 -5.77 1 98.38 61 ILE B O 1
ATOM 2866 N N . ALA B 1 62 ? 1.365 -15.258 -4.25 1 98.06 62 ALA B N 1
ATOM 2867 C CA . ALA B 1 62 ? 2.619 -15.086 -3.52 1 98.06 62 ALA B CA 1
ATOM 2868 C C . ALA B 1 62 ? 3.805 -15.57 -4.348 1 98.06 62 ALA B C 1
ATOM 2870 O O . ALA B 1 62 ? 4.914 -15.047 -4.23 1 98.06 62 ALA B O 1
ATOM 2871 N N . VAL B 1 63 ? 3.568 -16.578 -5.141 1 98.5 63 VAL B N 1
ATOM 2872 C CA . VAL B 1 63 ? 4.613 -17.016 -6.059 1 98.5 63 VAL B CA 1
ATOM 2873 C C . VAL B 1 63 ? 4.996 -15.875 -6.992 1 98.5 63 VAL B C 1
ATOM 2875 O O . VAL B 1 63 ? 6.18 -15.656 -7.266 1 98.5 63 VAL B O 1
ATOM 2878 N N . GLY B 1 64 ? 3.996 -15.164 -7.48 1 98.62 64 GLY B N 1
ATOM 2879 C CA . GLY B 1 64 ? 4.285 -13.969 -8.266 1 98.62 64 GLY B CA 1
ATOM 2880 C C . GLY B 1 64 ? 5.117 -12.945 -7.516 1 98.62 64 GLY B C 1
ATOM 2881 O O . GLY B 1 64 ? 6.102 -12.43 -8.047 1 98.62 64 GLY B O 1
ATOM 2882 N N . ALA B 1 65 ? 4.723 -12.688 -6.305 1 97.5 65 ALA B N 1
ATOM 2883 C CA . ALA B 1 65 ? 5.473 -11.758 -5.465 1 97.5 65 ALA B CA 1
ATOM 2884 C C . ALA B 1 65 ? 6.91 -12.227 -5.262 1 97.5 65 ALA B C 1
ATOM 2886 O O . ALA B 1 65 ? 7.836 -11.422 -5.219 1 97.5 65 ALA B O 1
ATOM 2887 N N . THR B 1 66 ? 7.082 -13.531 -5.156 1 97.69 66 THR B N 1
ATOM 2888 C CA . THR B 1 66 ? 8.406 -14.109 -4.98 1 97.69 66 THR B CA 1
ATOM 2889 C C . THR B 1 66 ? 9.305 -13.766 -6.168 1 97.69 66 THR B C 1
ATOM 2891 O O . THR B 1 66 ? 10.477 -13.43 -5.992 1 97.69 66 THR B O 1
ATOM 2894 N N . LEU B 1 67 ? 8.766 -13.805 -7.34 1 98.56 67 LEU B N 1
ATOM 2895 C CA . LEU B 1 67 ? 9.547 -13.539 -8.547 1 98.56 67 LEU B CA 1
ATOM 2896 C C . LEU B 1 67 ? 10.016 -12.094 -8.586 1 98.56 67 LEU B C 1
ATOM 2898 O O . LEU B 1 67 ? 11.188 -11.82 -8.875 1 98.56 67 LEU B O 1
ATOM 2902 N N . VAL B 1 68 ? 9.133 -11.188 -8.273 1 98.25 68 VAL B N 1
ATOM 2903 C CA . VAL B 1 68 ? 9.492 -9.781 -8.336 1 98.25 68 VAL B CA 1
ATOM 2904 C C . VAL B 1 68 ? 10.477 -9.453 -7.211 1 98.25 68 VAL B C 1
ATOM 2906 O O . VAL B 1 68 ? 11.406 -8.664 -7.402 1 98.25 68 VAL B O 1
ATOM 2909 N N . MET B 1 69 ? 10.297 -10.07 -6.098 1 95.88 69 MET B N 1
ATOM 2910 C CA . MET B 1 69 ? 11.195 -9.828 -4.973 1 95.88 69 MET B CA 1
ATOM 2911 C C . MET B 1 69 ? 12.57 -10.422 -5.238 1 95.88 69 MET B C 1
ATOM 2913 O O . MET B 1 69 ? 13.57 -9.984 -4.664 1 95.88 69 MET B O 1
ATOM 2917 N N . SER B 1 70 ? 12.688 -11.438 -6.082 1 97.19 70 SER B N 1
ATOM 2918 C CA . SER B 1 70 ? 13.969 -12.055 -6.406 1 97.19 70 SER B CA 1
ATOM 2919 C C . SER B 1 70 ? 14.867 -11.094 -7.176 1 97.19 70 SER B C 1
ATOM 2921 O O . SER B 1 70 ? 16.078 -11.273 -7.23 1 97.19 70 SER B O 1
ATOM 2923 N N . VAL B 1 71 ? 14.266 -10.062 -7.789 1 97.56 71 VAL B N 1
ATOM 2924 C CA . VAL B 1 71 ? 15.055 -9.055 -8.484 1 97.56 71 VAL B CA 1
ATOM 2925 C C . VAL B 1 71 ? 15.07 -7.762 -7.676 1 97.56 71 VAL B C 1
ATOM 2927 O O . VAL B 1 71 ? 15.297 -6.68 -8.227 1 97.56 71 VAL B O 1
ATOM 2930 N N . ASN B 1 72 ? 14.633 -7.836 -6.43 1 94.38 72 ASN B N 1
ATOM 2931 C CA . ASN B 1 72 ? 14.672 -6.75 -5.457 1 94.38 72 ASN B CA 1
ATOM 2932 C C . ASN B 1 72 ? 13.68 -5.645 -5.805 1 94.38 72 ASN B C 1
ATOM 2934 O O . ASN B 1 72 ? 13.984 -4.461 -5.668 1 94.38 72 ASN B O 1
ATOM 2938 N N . GLU B 1 73 ? 12.594 -6.055 -6.309 1 96.25 73 GLU B N 1
ATOM 2939 C CA . GLU B 1 73 ? 11.5 -5.133 -6.613 1 96.25 73 GLU B CA 1
ATOM 2940 C C . GLU B 1 73 ? 10.211 -5.559 -5.914 1 96.25 73 GLU B C 1
ATOM 2942 O O . GLU B 1 73 ? 10.141 -6.645 -5.34 1 96.25 73 GLU B O 1
ATOM 2947 N N . PHE B 1 74 ? 9.227 -4.691 -5.879 1 94.62 74 PHE B N 1
ATOM 2948 C CA . PHE B 1 74 ? 7.93 -4.957 -5.273 1 94.62 74 PHE B CA 1
ATOM 2949 C C . PHE B 1 74 ? 6.801 -4.488 -6.184 1 94.62 74 PHE B C 1
ATOM 2951 O O . PHE B 1 74 ? 6.84 -3.371 -6.703 1 94.62 74 PHE B O 1
ATOM 2958 N N . ASP B 1 75 ? 5.953 -5.355 -6.445 1 97.56 75 ASP B N 1
ATOM 2959 C CA . ASP B 1 75 ? 4.742 -4.973 -7.16 1 97.56 75 ASP B CA 1
ATOM 2960 C C . ASP B 1 75 ? 3.555 -4.855 -6.207 1 97.56 75 ASP B C 1
ATOM 2962 O O . ASP B 1 75 ? 2.936 -5.863 -5.852 1 97.56 75 ASP B O 1
ATOM 2966 N N . LEU B 1 76 ? 3.176 -3.656 -5.895 1 93.31 76 LEU B N 1
ATOM 2967 C CA . LEU B 1 76 ? 2.119 -3.455 -4.906 1 93.31 76 LEU B CA 1
ATOM 2968 C C . LEU B 1 76 ? 0.753 -3.377 -5.582 1 93.31 76 LEU B C 1
ATOM 2970 O O . LEU B 1 76 ? -0.254 -3.113 -4.922 1 93.31 76 LEU B O 1
ATOM 2974 N N . SER B 1 77 ? 0.722 -3.637 -6.852 1 96.94 77 SER B N 1
ATOM 2975 C CA . SER B 1 77 ? -0.548 -3.582 -7.57 1 96.94 77 SER B CA 1
ATOM 2976 C C . SER B 1 77 ? -1.183 -4.965 -7.672 1 96.94 77 SER B C 1
ATOM 2978 O O . SER B 1 77 ? -2.24 -5.125 -8.289 1 96.94 77 SER B O 1
ATOM 2980 N N . ILE B 1 78 ? -0.581 -5.938 -7.078 1 97.56 78 ILE B N 1
ATOM 2981 C CA . ILE B 1 78 ? -0.993 -7.316 -7.309 1 97.56 78 ILE B CA 1
ATOM 2982 C C . ILE B 1 78 ? -2.424 -7.52 -6.816 1 97.56 78 ILE B C 1
ATOM 2984 O O . ILE B 1 78 ? -3.189 -8.281 -7.41 1 97.56 78 ILE B O 1
ATOM 2988 N N . GLY B 1 79 ? -2.787 -6.887 -5.754 1 96.56 79 GLY B N 1
ATOM 2989 C CA . GLY B 1 79 ? -4.164 -6.988 -5.297 1 96.56 79 GLY B CA 1
ATOM 2990 C C . GLY B 1 79 ? -5.168 -6.457 -6.305 1 96.56 79 GLY B C 1
ATOM 2991 O O . GLY B 1 79 ? -6.188 -7.098 -6.57 1 96.56 79 GLY B O 1
ATOM 2992 N N . ALA B 1 80 ? -4.875 -5.262 -6.82 1 97.12 80 ALA B N 1
ATOM 2993 C CA . ALA B 1 80 ? -5.734 -4.66 -7.836 1 97.12 80 ALA B CA 1
ATOM 2994 C C . ALA B 1 80 ? -5.773 -5.516 -9.102 1 97.12 80 ALA B C 1
ATOM 2996 O O . ALA B 1 80 ? -6.824 -5.656 -9.727 1 97.12 80 ALA B O 1
ATOM 2997 N N . ILE B 1 81 ? -4.656 -6.086 -9.461 1 98.62 81 ILE B N 1
ATOM 2998 C CA . ILE B 1 81 ? -4.582 -6.938 -10.641 1 98.62 81 ILE B CA 1
ATOM 2999 C C . ILE B 1 81 ? -5.426 -8.195 -10.422 1 98.62 81 ILE B C 1
ATOM 3001 O O . ILE B 1 81 ? -6.117 -8.648 -11.336 1 98.62 81 ILE B O 1
ATOM 3005 N N . ALA B 1 82 ? -5.363 -8.734 -9.242 1 98.62 82 ALA B N 1
ATOM 3006 C CA . ALA B 1 82 ? -6.191 -9.898 -8.93 1 98.62 82 ALA B CA 1
ATOM 3007 C C . ALA B 1 82 ? -7.676 -9.547 -9.023 1 98.62 82 ALA B C 1
ATOM 3009 O O . ALA B 1 82 ? -8.461 -10.32 -9.586 1 98.62 82 ALA B O 1
ATOM 3010 N N . SER B 1 83 ? -8.031 -8.383 -8.461 1 98.31 83 SER B N 1
ATOM 3011 C CA . SER B 1 83 ? -9.414 -7.941 -8.555 1 98.31 83 SER B CA 1
ATOM 3012 C C . SER B 1 83 ? -9.859 -7.801 -10.008 1 98.31 83 SER B C 1
ATOM 3014 O O . SER B 1 83 ? -10.945 -8.25 -10.375 1 98.31 83 SER B O 1
ATOM 3016 N N . LEU B 1 84 ? -9.008 -7.219 -10.75 1 98.31 84 LEU B N 1
ATOM 3017 C CA . LEU B 1 84 ? -9.289 -7.059 -12.172 1 98.31 84 LEU B CA 1
ATOM 3018 C C . LEU B 1 84 ? -9.438 -8.414 -12.852 1 98.31 84 LEU B C 1
ATOM 3020 O O . LEU B 1 84 ? -10.352 -8.617 -13.648 1 98.31 84 LEU B O 1
ATOM 3024 N N . GLY B 1 85 ? -8.531 -9.312 -12.555 1 98.62 85 GLY B N 1
ATOM 3025 C CA . GLY B 1 85 ? -8.602 -10.648 -13.117 1 98.62 85 GLY B CA 1
ATOM 3026 C C . GLY B 1 85 ? -9.906 -11.359 -12.812 1 98.62 85 GLY B C 1
ATOM 3027 O O . GLY B 1 85 ? -10.484 -12.016 -13.68 1 98.62 85 GLY B O 1
ATOM 3028 N N . GLY B 1 86 ? -10.359 -11.25 -11.578 1 98.38 86 GLY B N 1
ATOM 3029 C CA . GLY B 1 86 ? -11.625 -11.852 -11.188 1 98.38 86 GLY B CA 1
ATOM 3030 C C . GLY B 1 86 ? -12.812 -11.281 -11.93 1 98.38 86 GLY B C 1
ATOM 3031 O O . GLY B 1 86 ? -13.664 -12.023 -12.43 1 98.38 86 GLY B O 1
ATOM 3032 N N . VAL B 1 87 ? -12.836 -9.977 -12.047 1 97.94 87 VAL B N 1
ATOM 3033 C CA . VAL B 1 87 ? -13.961 -9.281 -12.672 1 97.94 87 VAL B CA 1
ATOM 3034 C C . VAL B 1 87 ? -13.984 -9.57 -14.164 1 97.94 87 VAL B C 1
ATOM 3036 O O . VAL B 1 87 ? -15.047 -9.812 -14.742 1 97.94 87 VAL B O 1
ATOM 3039 N N . VAL B 1 88 ? -12.828 -9.539 -14.812 1 98.12 88 VAL B N 1
ATOM 3040 C CA . VAL B 1 88 ? -12.75 -9.836 -16.234 1 98.12 88 VAL B CA 1
ATOM 3041 C C . VAL B 1 88 ? -13.195 -11.273 -16.484 1 98.12 88 VAL B C 1
ATOM 3043 O O . VAL B 1 88 ? -13.977 -11.539 -17.406 1 98.12 88 VAL B O 1
ATOM 3046 N N . SER B 1 89 ? -12.773 -12.156 -15.68 1 98.06 89 SER B N 1
ATOM 3047 C CA . SER B 1 89 ? -13.125 -13.57 -15.812 1 98.06 89 SER B CA 1
ATOM 3048 C C . SER B 1 89 ? -14.633 -13.781 -15.656 1 98.06 89 SER B C 1
ATOM 3050 O O . SER B 1 89 ? -15.258 -14.453 -16.469 1 98.06 89 SER B O 1
ATOM 3052 N N . ALA B 1 90 ? -15.188 -13.266 -14.633 1 97.19 90 ALA B N 1
ATOM 3053 C CA . ALA B 1 90 ? -16.609 -13.422 -14.352 1 97.19 90 ALA B CA 1
ATOM 3054 C C . ALA B 1 90 ? -17.453 -12.805 -15.461 1 97.19 90 ALA B C 1
ATOM 3056 O O . ALA B 1 90 ? -18.469 -13.391 -15.875 1 97.19 90 ALA B O 1
ATOM 3057 N N . LYS B 1 91 ? -17.047 -11.641 -15.914 1 96.75 91 LYS B N 1
ATOM 3058 C CA . LYS B 1 91 ? -17.797 -10.969 -16.969 1 96.75 91 LYS B CA 1
ATOM 3059 C C . LYS B 1 91 ? -17.797 -11.789 -18.25 1 96.75 91 LYS B C 1
ATOM 3061 O O . LYS B 1 91 ? -18.828 -11.922 -18.906 1 96.75 91 LYS B O 1
ATOM 3066 N N . LEU B 1 92 ? -16.656 -12.336 -18.609 1 97.12 92 LEU B N 1
ATOM 3067 C CA . LEU B 1 92 ? -16.578 -13.188 -19.781 1 97.12 92 LEU B CA 1
ATOM 3068 C C . LEU B 1 92 ? -17.453 -14.43 -19.625 1 97.12 92 LEU B C 1
ATOM 3070 O O . LEU B 1 92 ? -18.109 -14.852 -20.578 1 97.12 92 LEU B O 1
ATOM 3074 N N . ALA B 1 93 ? -17.484 -14.969 -18.484 1 96.44 93 ALA B N 1
ATOM 3075 C CA . ALA B 1 93 ? -18.281 -16.156 -18.219 1 96.44 93 ALA B CA 1
ATOM 3076 C C . ALA B 1 93 ? -19.766 -15.852 -18.406 1 96.44 93 ALA B C 1
ATOM 3078 O O . ALA B 1 93 ? -20.5 -16.656 -19 1 96.44 93 ALA B O 1
ATOM 3079 N N . THR B 1 94 ? -20.203 -14.719 -17.875 1 95.5 94 THR B N 1
ATOM 3080 C CA . THR B 1 94 ? -21.609 -14.344 -17.984 1 95.5 94 THR B CA 1
ATOM 3081 C C . THR B 1 94 ? -22 -14.133 -19.438 1 95.5 94 THR B C 1
ATOM 3083 O O . THR B 1 94 ? -23.172 -14.289 -19.797 1 95.5 94 THR B O 1
ATOM 3086 N N . GLU B 1 95 ? -21.047 -13.773 -20.266 1 95.38 95 GLU B N 1
ATOM 3087 C CA . GLU B 1 95 ? -21.312 -13.523 -21.688 1 95.38 95 GLU B CA 1
ATOM 3088 C C . GLU B 1 95 ? -21.25 -14.812 -22.5 1 95.38 95 GLU B C 1
ATOM 3090 O O . GLU B 1 95 ? -21.375 -14.789 -23.719 1 95.38 95 GLU B O 1
ATOM 3095 N N . GLY B 1 96 ? -20.922 -15.875 -21.875 1 93.69 96 GLY B N 1
ATOM 3096 C CA . GLY B 1 96 ? -20.969 -17.172 -22.531 1 93.69 96 GLY B CA 1
ATOM 3097 C C . GLY B 1 96 ? -19.656 -17.562 -23.188 1 93.69 96 GLY B C 1
ATOM 3098 O O . GLY B 1 96 ? -19.609 -18.484 -24.016 1 93.69 96 GLY B O 1
ATOM 3099 N N . VAL B 1 97 ? -18.656 -16.875 -22.891 1 95.88 97 VAL B N 1
ATOM 3100 C CA . VAL B 1 97 ? -17.344 -17.188 -23.438 1 95.88 97 VAL B CA 1
ATOM 3101 C C . VAL B 1 97 ? -16.875 -18.531 -22.891 1 95.88 97 VAL B C 1
ATOM 3103 O O . VAL B 1 97 ? -17.156 -18.875 -21.734 1 95.88 97 VAL B O 1
ATOM 3106 N N . PRO B 1 98 ? -16.188 -19.281 -23.75 1 96.5 98 PRO B N 1
ATOM 3107 C CA . PRO B 1 98 ? -15.688 -20.578 -23.281 1 96.5 98 PRO B CA 1
ATOM 3108 C C . PRO B 1 98 ? -14.852 -20.453 -22.016 1 96.5 98 PRO B C 1
ATOM 3110 O O . PRO B 1 98 ? -14.086 -19.5 -21.859 1 96.5 98 PRO B O 1
ATOM 3113 N N . ILE B 1 99 ? -14.969 -21.391 -21.172 1 94.5 99 ILE B N 1
ATOM 3114 C CA . ILE B 1 99 ? -14.414 -21.359 -19.828 1 94.5 99 ILE B CA 1
ATOM 3115 C C . ILE B 1 99 ? -12.898 -21.172 -19.891 1 94.5 99 ILE B C 1
ATOM 3117 O O . ILE B 1 99 ? -12.328 -20.391 -19.125 1 94.5 99 ILE B O 1
ATOM 3121 N N . ILE B 1 100 ? -12.211 -21.812 -20.766 1 94.94 100 ILE B N 1
ATOM 3122 C CA . ILE B 1 100 ? -10.758 -21.734 -20.859 1 94.94 100 ILE B CA 1
ATOM 3123 C C . ILE B 1 100 ? -10.328 -20.312 -21.172 1 94.94 100 ILE B C 1
ATOM 3125 O O . ILE B 1 100 ? -9.312 -19.828 -20.656 1 94.94 100 ILE B O 1
ATOM 3129 N N . LEU B 1 101 ? -11.133 -19.625 -21.969 1 97.12 101 LEU B N 1
ATOM 3130 C CA . LEU B 1 101 ? -10.82 -18.25 -22.328 1 97.12 101 LEU B CA 1
ATOM 3131 C C . LEU B 1 101 ? -11.094 -17.312 -21.141 1 97.12 101 LEU B C 1
ATOM 3133 O O . LEU B 1 101 ? -10.438 -16.281 -21 1 97.12 101 LEU B O 1
ATOM 3137 N N . CYS B 1 102 ? -12.109 -17.75 -20.281 1 97.38 102 CYS B N 1
ATOM 3138 C CA . CYS B 1 102 ? -12.438 -16.969 -19.094 1 97.38 102 CYS B CA 1
ATOM 3139 C C . CYS B 1 102 ? -11.281 -16.953 -18.109 1 97.38 102 CYS B C 1
ATOM 3141 O O . CYS B 1 102 ? -11.18 -16.062 -17.266 1 97.38 102 CYS B O 1
ATOM 3143 N N . ILE B 1 103 ? -10.375 -17.906 -18.266 1 96.62 103 ILE B N 1
ATOM 3144 C CA . ILE B 1 103 ? -9.219 -18 -17.375 1 96.62 103 ILE B CA 1
ATOM 3145 C C . ILE B 1 103 ? -7.996 -17.406 -18.078 1 96.62 103 ILE B C 1
ATOM 3147 O O . ILE B 1 103 ? -7.242 -16.641 -17.484 1 96.62 103 ILE B O 1
ATOM 3151 N N . LEU B 1 104 ? -7.805 -17.594 -19.375 1 97.88 104 LEU B N 1
ATOM 3152 C CA . LEU B 1 104 ? -6.598 -17.234 -20.094 1 97.88 104 LEU B CA 1
ATOM 3153 C C . LEU B 1 104 ? -6.555 -15.734 -20.375 1 97.88 104 LEU B C 1
ATOM 3155 O O . LEU B 1 104 ? -5.484 -15.125 -20.328 1 97.88 104 LEU B O 1
ATOM 3159 N N . ILE B 1 105 ? -7.691 -15.172 -20.656 1 98.31 105 ILE B N 1
ATOM 3160 C CA . ILE B 1 105 ? -7.719 -13.758 -21.016 1 98.31 105 ILE B CA 1
ATOM 3161 C C . ILE B 1 105 ? -7.293 -12.914 -19.828 1 98.31 105 ILE B C 1
ATOM 3163 O O . ILE B 1 105 ? -6.422 -12.047 -19.953 1 98.31 105 ILE B O 1
ATOM 3167 N N . PRO B 1 106 ? -7.895 -13.141 -18.625 1 98.19 106 PRO B N 1
ATOM 3168 C CA . PRO B 1 106 ? -7.398 -12.375 -17.469 1 98.19 106 PRO B CA 1
ATOM 3169 C C . PRO B 1 106 ? -5.906 -12.594 -17.219 1 98.19 106 PRO B C 1
ATOM 3171 O O . PRO B 1 106 ? -5.203 -11.664 -16.812 1 98.19 106 PRO B O 1
ATOM 3174 N N . VAL B 1 107 ? -5.422 -13.766 -17.406 1 98.44 107 VAL B N 1
ATOM 3175 C CA . VAL B 1 107 ? -4.004 -14.078 -17.25 1 98.44 107 VAL B CA 1
ATOM 3176 C C . VAL B 1 107 ? -3.176 -13.227 -18.219 1 98.44 107 VAL B C 1
ATOM 3178 O O . VAL B 1 107 ? -2.15 -12.656 -17.828 1 98.44 107 VAL B O 1
ATOM 3181 N N . LEU B 1 108 ? -3.615 -13.062 -19.422 1 98.62 108 LEU B N 1
ATOM 3182 C CA . LEU B 1 108 ? -2.941 -12.234 -20.422 1 98.62 108 LEU B CA 1
ATOM 3183 C C . LEU B 1 108 ? -2.996 -10.766 -20.031 1 98.62 108 LEU B C 1
ATOM 3185 O O . LEU B 1 108 ? -2.014 -10.031 -20.188 1 98.62 108 LEU B O 1
ATOM 3189 N N . VAL B 1 109 ? -4.164 -10.367 -19.547 1 98.5 109 VAL B N 1
ATOM 3190 C CA . VAL B 1 109 ? -4.324 -8.984 -19.094 1 98.5 109 VAL B CA 1
ATOM 3191 C C . VAL B 1 109 ? -3.354 -8.688 -17.953 1 98.5 109 VAL B C 1
ATOM 3193 O O . VAL B 1 109 ? -2.682 -7.656 -17.969 1 98.5 109 VAL B O 1
ATOM 3196 N N . GLY B 1 110 ? -3.314 -9.602 -16.969 1 98.75 110 GLY B N 1
ATOM 3197 C CA . GLY B 1 110 ? -2.371 -9.43 -15.875 1 98.75 110 GLY B CA 1
ATOM 3198 C C . GLY B 1 110 ? -0.925 -9.398 -16.328 1 98.75 110 GLY B C 1
ATOM 3199 O O . GLY B 1 110 ? -0.128 -8.602 -15.828 1 98.75 110 GLY B O 1
ATOM 3200 N N . PHE B 1 111 ? -0.621 -10.25 -17.297 1 98.81 111 PHE B N 1
ATOM 3201 C CA . PHE B 1 111 ? 0.716 -10.273 -17.875 1 98.81 111 PHE B CA 1
ATOM 3202 C C . PHE B 1 111 ? 1.058 -8.922 -18.5 1 98.81 111 PHE B C 1
ATOM 3204 O O . PHE B 1 111 ? 2.154 -8.398 -18.297 1 98.81 111 PHE B O 1
ATOM 3211 N N . LEU B 1 112 ? 0.153 -8.352 -19.203 1 98.69 112 LEU B N 1
ATOM 3212 C CA . LEU B 1 112 ? 0.361 -7.082 -19.891 1 98.69 112 LEU B CA 1
ATOM 3213 C C . LEU B 1 112 ? 0.511 -5.945 -18.875 1 98.69 112 LEU B C 1
ATOM 3215 O O . LEU B 1 112 ? 1.365 -5.07 -19.047 1 98.69 112 LEU B O 1
ATOM 3219 N N . VAL B 1 113 ? -0.318 -5.949 -17.859 1 98.5 113 VAL B N 1
ATOM 3220 C CA . VAL B 1 113 ? -0.198 -4.934 -16.828 1 98.5 113 VAL B CA 1
ATOM 3221 C C . VAL B 1 113 ? 1.173 -5.031 -16.156 1 98.5 113 VAL B C 1
ATOM 3223 O O . VAL B 1 113 ? 1.829 -4.012 -15.922 1 98.5 113 VAL B O 1
ATOM 3226 N N . GLY B 1 114 ? 1.548 -6.285 -15.828 1 98.69 114 GLY B N 1
ATOM 3227 C CA . GLY B 1 114 ? 2.879 -6.48 -15.273 1 98.69 114 GLY B CA 1
ATOM 3228 C C . GLY B 1 114 ? 3.984 -6 -16.203 1 98.69 114 GLY B C 1
ATOM 3229 O O . GLY B 1 114 ? 4.969 -5.418 -15.742 1 98.69 114 GLY B O 1
ATOM 3230 N N . LEU B 1 115 ? 3.793 -6.219 -17.469 1 98.69 115 LEU B N 1
ATOM 3231 C CA . LEU B 1 115 ? 4.75 -5.754 -18.453 1 98.69 115 LEU B CA 1
ATOM 3232 C C . LEU B 1 115 ? 4.836 -4.23 -18.469 1 98.69 115 LEU B C 1
ATOM 3234 O O . LEU B 1 115 ? 5.926 -3.664 -18.562 1 98.69 115 LEU B O 1
ATOM 3238 N N . ILE B 1 116 ? 3.764 -3.609 -18.359 1 98.25 116 ILE B N 1
ATOM 3239 C CA . ILE B 1 116 ? 3.715 -2.15 -18.344 1 98.25 116 ILE B CA 1
ATOM 3240 C C . ILE B 1 116 ? 4.41 -1.634 -17.078 1 98.25 116 ILE B C 1
ATOM 3242 O O . ILE B 1 116 ? 5.25 -0.735 -17.156 1 98.25 116 ILE B O 1
ATOM 3246 N N . ASN B 1 117 ? 4.062 -2.227 -15.945 1 98 117 ASN B N 1
ATOM 3247 C CA . ASN B 1 117 ? 4.707 -1.848 -14.695 1 98 117 ASN B CA 1
ATOM 3248 C C . ASN B 1 117 ? 6.227 -1.979 -14.789 1 98 117 ASN B C 1
ATOM 3250 O O . ASN B 1 117 ? 6.953 -1.024 -14.508 1 98 117 ASN B O 1
ATOM 3254 N N . GLY B 1 118 ? 6.59 -3.189 -15.211 1 98.38 118 GLY B N 1
ATOM 3255 C CA . GLY B 1 118 ? 8.016 -3.438 -15.32 1 98.38 118 GLY B CA 1
ATOM 3256 C C . GLY B 1 118 ? 8.719 -2.502 -16.297 1 98.38 118 GLY B C 1
ATOM 3257 O O . GLY B 1 118 ? 9.82 -2.021 -16.016 1 98.38 118 GLY B O 1
ATOM 3258 N N . SER B 1 119 ? 8.102 -2.197 -17.359 1 97.94 119 SER B N 1
ATOM 3259 C CA . SER B 1 119 ? 8.688 -1.327 -18.375 1 97.94 119 SER B CA 1
ATOM 3260 C C . SER B 1 119 ? 8.852 0.096 -17.844 1 97.94 119 SER B C 1
ATOM 3262 O O . SER B 1 119 ? 9.891 0.719 -18.047 1 97.94 119 SER B O 1
ATOM 3264 N N . ILE B 1 120 ? 7.863 0.588 -17.219 1 95.94 120 ILE B N 1
ATOM 3265 C CA . ILE B 1 120 ? 7.934 1.941 -16.672 1 95.94 120 ILE B CA 1
ATOM 3266 C C . ILE B 1 120 ? 9.039 2.023 -15.625 1 95.94 120 ILE B C 1
ATOM 3268 O O . ILE B 1 120 ? 9.867 2.936 -15.656 1 95.94 120 ILE B O 1
ATOM 3272 N N . ILE B 1 121 ? 9.062 1.055 -14.773 1 95.94 121 ILE B N 1
ATOM 3273 C CA . ILE B 1 121 ? 9.992 1.044 -13.648 1 95.94 121 ILE B CA 1
ATOM 3274 C C . ILE B 1 121 ? 11.422 0.943 -14.156 1 95.94 121 ILE B C 1
ATOM 3276 O O . ILE B 1 121 ? 12.305 1.671 -13.695 1 95.94 121 ILE B O 1
ATOM 3280 N N . THR B 1 122 ? 11.641 0.095 -15.148 1 96.25 122 THR B N 1
ATOM 3281 C CA . THR B 1 122 ? 13.008 -0.172 -15.586 1 96.25 122 THR B CA 1
ATOM 3282 C C . THR B 1 122 ? 13.477 0.881 -16.594 1 96.25 122 THR B C 1
ATOM 3284 O O . THR B 1 122 ? 14.648 1.257 -16.609 1 96.25 122 THR B O 1
ATOM 3287 N N . HIS B 1 123 ? 12.594 1.352 -17.391 1 94.94 123 HIS B N 1
ATOM 3288 C CA . HIS B 1 123 ? 12.977 2.312 -18.422 1 94.94 123 HIS B CA 1
ATOM 3289 C C . HIS B 1 123 ? 13.227 3.691 -17.812 1 94.94 123 HIS B C 1
ATOM 3291 O O . HIS B 1 123 ? 14.133 4.41 -18.25 1 94.94 123 HIS B O 1
ATOM 3297 N N . PHE B 1 124 ? 12.469 4.027 -16.828 1 91.38 124 PHE B N 1
ATOM 3298 C CA . PHE B 1 124 ? 12.578 5.379 -16.281 1 91.38 124 PHE B CA 1
ATOM 3299 C C . PHE B 1 124 ? 13.25 5.355 -14.914 1 91.38 124 PHE B C 1
ATOM 3301 O O . PHE B 1 124 ? 13.469 6.406 -14.305 1 91.38 124 PHE B O 1
ATOM 3308 N N . ASN B 1 125 ? 13.539 4.164 -14.43 1 91.69 125 ASN B N 1
ATOM 3309 C CA . ASN B 1 125 ? 14.25 3.986 -13.164 1 91.69 125 ASN B CA 1
ATOM 3310 C C . ASN B 1 125 ? 13.516 4.656 -12.008 1 91.69 125 ASN B C 1
ATOM 3312 O O . ASN B 1 125 ? 14.102 5.441 -11.266 1 91.69 125 ASN B O 1
ATOM 3316 N N . VAL B 1 126 ? 12.203 4.395 -12.008 1 88.69 126 VAL B N 1
ATOM 3317 C CA . VAL B 1 126 ? 11.367 4.938 -10.938 1 88.69 126 VAL B CA 1
ATOM 3318 C C . VAL B 1 126 ? 11.164 3.879 -9.859 1 88.69 126 VAL B C 1
ATOM 3320 O O . VAL B 1 126 ? 11.383 2.688 -10.094 1 88.69 126 VAL B O 1
ATOM 3323 N N . LEU B 1 127 ? 10.789 4.281 -8.672 1 87.31 127 LEU B N 1
ATOM 3324 C CA . LEU B 1 127 ? 10.57 3.381 -7.547 1 87.31 127 LEU B CA 1
ATOM 3325 C C . LEU B 1 127 ? 9.398 2.447 -7.812 1 87.31 127 LEU B C 1
ATOM 3327 O O . LEU B 1 127 ? 8.289 2.902 -8.109 1 87.31 127 LEU B O 1
ATOM 3331 N N . SER B 1 128 ? 9.633 1.208 -7.668 1 93.94 128 SER B N 1
ATOM 3332 C CA . SER B 1 128 ? 8.648 0.202 -8.055 1 93.94 128 SER B CA 1
ATOM 3333 C C . SER B 1 128 ? 7.406 0.275 -7.172 1 93.94 128 SER B C 1
ATOM 3335 O O . SER B 1 128 ? 6.281 0.168 -7.664 1 93.94 128 SER B O 1
ATOM 3337 N N . PHE B 1 129 ? 7.59 0.438 -5.855 1 87 129 PHE B N 1
ATOM 3338 C CA . PHE B 1 129 ? 6.438 0.324 -4.969 1 87 129 PHE B CA 1
ATOM 3339 C C . PHE B 1 129 ? 5.484 1.497 -5.164 1 87 129 PHE B C 1
ATOM 3341 O O . PHE B 1 129 ? 4.262 1.326 -5.121 1 87 129 PHE B O 1
ATOM 3348 N N . VAL B 1 130 ? 5.988 2.717 -5.441 1 84.56 130 VAL B N 1
ATOM 3349 C CA . VAL B 1 130 ? 5.121 3.871 -5.652 1 84.56 130 VAL B CA 1
ATOM 3350 C C . VAL B 1 130 ? 4.426 3.754 -7.008 1 84.56 130 VAL B C 1
ATOM 3352 O O . VAL B 1 130 ? 3.225 4.008 -7.117 1 84.56 130 VAL B O 1
ATOM 3355 N N . THR B 1 131 ? 5.207 3.34 -7.988 1 90.94 131 THR B N 1
ATOM 3356 C CA . THR B 1 131 ? 4.68 3.188 -9.344 1 90.94 131 THR B CA 1
ATOM 3357 C C . THR B 1 131 ? 3.549 2.162 -9.367 1 90.94 131 THR B C 1
ATOM 3359 O O . THR B 1 131 ? 2.494 2.41 -9.953 1 90.94 131 THR B O 1
ATOM 3362 N N . THR B 1 132 ? 3.787 1.105 -8.68 1 95.06 132 THR B N 1
ATOM 3363 C CA . THR B 1 132 ? 2.801 0.031 -8.75 1 95.06 132 THR B CA 1
ATOM 3364 C C . THR B 1 132 ? 1.607 0.329 -7.848 1 95.06 132 THR B C 1
ATOM 3366 O O . THR B 1 132 ? 0.497 -0.142 -8.102 1 95.06 132 THR B O 1
ATOM 3369 N N . LEU B 1 133 ? 1.795 1.093 -6.82 1 89.19 133 LEU B N 1
ATOM 3370 C CA . LEU B 1 133 ? 0.648 1.572 -6.055 1 89.19 133 LEU B CA 1
ATOM 3371 C C . LEU B 1 133 ? -0.218 2.5 -6.902 1 89.19 133 LEU B C 1
ATOM 3373 O O . LEU B 1 133 ? -1.447 2.412 -6.867 1 89.19 133 LEU B O 1
ATOM 3377 N N . ALA B 1 134 ? 0.456 3.369 -7.594 1 89.19 134 ALA B N 1
ATOM 3378 C CA . ALA B 1 134 ? -0.27 4.254 -8.5 1 89.19 134 ALA B CA 1
ATOM 3379 C C . ALA B 1 134 ? -1.02 3.451 -9.562 1 89.19 134 ALA B C 1
ATOM 3381 O O . ALA B 1 134 ? -2.182 3.734 -9.859 1 89.19 134 ALA B O 1
ATOM 3382 N N . MET B 1 135 ? -0.365 2.482 -10.094 1 94.75 135 MET B N 1
ATOM 3383 C CA . MET B 1 135 ? -1.011 1.62 -11.086 1 94.75 135 MET B CA 1
ATOM 3384 C C . MET B 1 135 ? -2.184 0.869 -10.461 1 94.75 135 MET B C 1
ATOM 3386 O O . MET B 1 135 ? -3.209 0.666 -11.117 1 94.75 135 MET B O 1
ATOM 3390 N N . GLY B 1 136 ? -1.964 0.422 -9.25 1 94.69 136 GLY B N 1
ATOM 3391 C CA . GLY B 1 136 ? -3.07 -0.21 -8.547 1 94.69 136 GLY B CA 1
ATOM 3392 C C . GLY B 1 136 ? -4.309 0.665 -8.477 1 94.69 136 GLY B C 1
ATOM 3393 O O . GLY B 1 136 ? -5.43 0.174 -8.617 1 94.69 136 GLY B O 1
ATOM 3394 N N . THR B 1 137 ? -4.078 1.933 -8.273 1 89 137 THR B N 1
ATOM 3395 C CA . THR B 1 137 ? -5.184 2.883 -8.227 1 89 137 THR B CA 1
ATOM 3396 C C . THR B 1 137 ? -5.84 3.01 -9.602 1 89 137 THR B C 1
ATOM 3398 O O . THR B 1 137 ? -7.066 3.068 -9.703 1 89 137 THR B O 1
ATOM 3401 N N . VAL B 1 138 ? -5.07 3.039 -10.594 1 93.44 138 VAL B N 1
ATOM 3402 C CA . VAL B 1 138 ? -5.578 3.105 -11.961 1 93.44 138 VAL B CA 1
ATOM 3403 C C . VAL B 1 138 ? -6.422 1.87 -12.258 1 93.44 138 VAL B C 1
ATOM 3405 O O . VAL B 1 138 ? -7.559 1.985 -12.734 1 93.44 138 VAL B O 1
ATOM 3408 N N . ILE B 1 139 ? -5.863 0.745 -11.898 1 96.88 139 ILE B N 1
ATOM 3409 C CA . ILE B 1 139 ? -6.547 -0.521 -12.141 1 96.88 139 ILE B CA 1
ATOM 3410 C C . ILE B 1 139 ? -7.836 -0.578 -11.328 1 96.88 139 ILE B C 1
ATOM 3412 O O . ILE B 1 139 ? -8.875 -1.016 -11.828 1 96.88 139 ILE B O 1
ATOM 3416 N N . GLY B 1 140 ? -7.738 -0.188 -10.102 1 94.31 140 GLY B N 1
ATOM 3417 C CA . GLY B 1 140 ? -8.93 -0.145 -9.266 1 94.31 140 GLY B CA 1
ATOM 3418 C C . GLY B 1 140 ? -10.039 0.709 -9.844 1 94.31 140 GLY B C 1
ATOM 3419 O O . GLY B 1 140 ? -11.195 0.288 -9.891 1 94.31 140 GLY B O 1
ATOM 3420 N N . GLY B 1 141 ? -9.688 1.93 -10.281 1 91.5 141 GLY B N 1
ATOM 3421 C CA . GLY B 1 141 ? -10.664 2.787 -10.93 1 91.5 141 GLY B CA 1
ATOM 3422 C C . GLY B 1 141 ? -11.281 2.158 -12.164 1 91.5 141 GLY B C 1
ATOM 3423 O O . GLY B 1 141 ? -12.5 2.225 -12.367 1 91.5 141 GLY B O 1
ATOM 3424 N N . PHE B 1 142 ? -10.477 1.54 -12.93 1 94.5 142 PHE B N 1
ATOM 3425 C CA . PHE B 1 142 ? -10.953 0.872 -14.133 1 94.5 142 PHE B CA 1
ATOM 3426 C C . PHE B 1 142 ? -11.891 -0.276 -13.781 1 94.5 142 PHE B C 1
ATOM 3428 O O . PHE B 1 142 ? -12.914 -0.474 -14.438 1 94.5 142 PHE B O 1
ATOM 3435 N N . THR B 1 143 ? -11.492 -1.067 -12.789 1 95.88 143 THR B N 1
ATOM 3436 C CA . THR B 1 143 ? -12.289 -2.213 -12.375 1 95.88 143 THR B CA 1
ATOM 3437 C C . THR B 1 143 ? -13.672 -1.762 -11.891 1 95.88 143 THR B C 1
ATOM 3439 O O . THR B 1 143 ? -14.68 -2.391 -12.211 1 95.88 143 THR B O 1
ATOM 3442 N N . PHE B 1 144 ? -13.719 -0.678 -11.203 1 92.56 144 PHE B N 1
ATOM 3443 C CA . PHE B 1 144 ? -14.992 -0.126 -10.742 1 92.56 144 PHE B CA 1
ATOM 3444 C C . PHE B 1 144 ? -15.812 0.374 -11.922 1 92.56 144 PHE B C 1
ATOM 3446 O O . PHE B 1 144 ? -17.016 0.13 -11.992 1 92.56 144 PHE B O 1
ATOM 3453 N N . TRP B 1 145 ? -15.203 1.077 -12.789 1 91.56 145 TRP B N 1
ATOM 3454 C CA . TRP B 1 145 ? -15.898 1.562 -13.977 1 91.56 145 TRP B CA 1
ATOM 3455 C C . TRP B 1 145 ? -16.438 0.4 -14.805 1 91.56 145 TRP B C 1
ATOM 3457 O O . TRP B 1 145 ? -17.594 0.42 -15.227 1 91.56 145 TRP B O 1
ATOM 3467 N N . PHE B 1 146 ? -15.617 -0.64 -14.93 1 92.31 146 PHE B N 1
ATOM 3468 C CA . PHE B 1 146 ? -15.914 -1.808 -15.75 1 92.31 146 PHE B CA 1
ATOM 3469 C C . PHE B 1 146 ? -17.094 -2.578 -15.188 1 92.31 146 PHE B C 1
ATOM 3471 O O . PHE B 1 146 ? -17.875 -3.168 -15.938 1 92.31 146 PHE B O 1
ATOM 3478 N N . THR B 1 147 ? -17.344 -2.562 -13.883 1 94.19 147 THR B N 1
ATOM 3479 C CA . THR B 1 147 ? -18.406 -3.33 -13.234 1 94.19 147 THR B CA 1
ATOM 3480 C C . THR B 1 147 ? -19.547 -2.42 -12.82 1 94.19 147 THR B C 1
ATOM 3482 O O . THR B 1 147 ? -20.594 -2.896 -12.352 1 94.19 147 THR B O 1
ATOM 3485 N N . GLY B 1 148 ? -19.359 -1.089 -12.977 1 90.56 148 GLY B N 1
ATOM 3486 C CA . GLY B 1 148 ? -20.328 -0.159 -12.414 1 90.56 148 GLY B CA 1
ATOM 3487 C C . GLY B 1 148 ? -20.328 -0.131 -10.898 1 90.56 148 GLY B C 1
ATOM 3488 O O . GLY B 1 148 ? -21.344 0.196 -10.273 1 90.56 148 GLY B O 1
ATOM 3489 N N . GLY B 1 149 ? -19.219 -0.649 -10.359 1 89.44 149 GLY B N 1
ATOM 3490 C CA . GLY B 1 149 ? -19.062 -0.638 -8.914 1 89.44 149 GLY B CA 1
ATOM 3491 C C . GLY B 1 149 ? -19.797 -1.771 -8.227 1 89.44 149 GLY B C 1
ATOM 3492 O O . GLY B 1 149 ? -19.844 -1.826 -6.992 1 89.44 149 GLY B O 1
ATOM 3493 N N . SER B 1 150 ? -20.234 -2.719 -9.008 1 90.81 150 SER B N 1
ATOM 3494 C CA . SER B 1 150 ? -21.062 -3.771 -8.43 1 90.81 150 SER B CA 1
ATOM 3495 C C . SER B 1 150 ? -20.391 -5.133 -8.555 1 90.81 150 SER B C 1
ATOM 3497 O O . SER B 1 150 ? -19.516 -5.324 -9.398 1 90.81 150 SER B O 1
ATOM 3499 N N . THR B 1 151 ? -20.797 -6.016 -7.66 1 94.06 151 THR B N 1
ATOM 3500 C CA . THR B 1 151 ? -20.375 -7.41 -7.727 1 94.06 151 THR B CA 1
ATOM 3501 C C . THR B 1 151 ? -21.047 -8.125 -8.898 1 94.06 151 THR B C 1
ATOM 3503 O O . THR B 1 151 ? -22.234 -7.934 -9.148 1 94.06 151 THR B O 1
ATOM 3506 N N . ILE B 1 152 ? -20.281 -8.844 -9.625 1 93.12 152 ILE B N 1
ATOM 3507 C CA . ILE B 1 152 ? -20.828 -9.703 -10.672 1 93.12 152 ILE B CA 1
ATOM 3508 C C . ILE B 1 152 ? -21.203 -11.055 -10.078 1 93.12 152 ILE B C 1
ATOM 3510 O O . ILE B 1 152 ? -20.328 -11.789 -9.602 1 93.12 152 ILE B O 1
ATOM 3514 N N . PHE B 1 153 ? -22.438 -11.352 -10.031 1 91.81 153 PHE B N 1
ATOM 3515 C CA . PHE B 1 153 ? -22.844 -12.609 -9.406 1 91.81 153 PHE B CA 1
ATOM 3516 C C . PHE B 1 153 ? -23.953 -13.273 -10.195 1 91.81 153 PHE B C 1
ATOM 3518 O O . PHE B 1 153 ? -24.297 -14.43 -9.938 1 91.81 153 PHE B O 1
ATOM 3525 N N . GLU B 1 154 ? -24.516 -12.586 -11.133 1 88.12 154 GLU B N 1
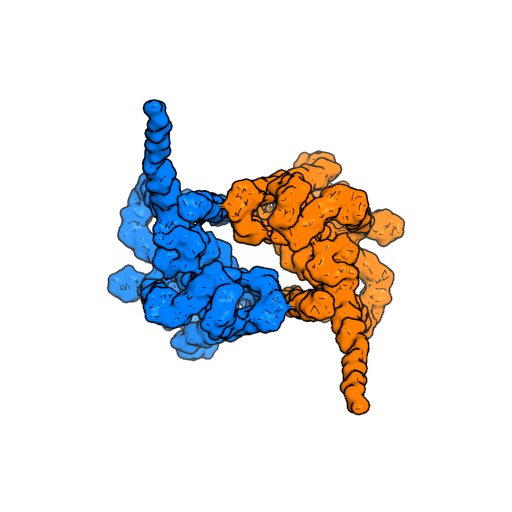ATOM 3526 C CA . GLU B 1 154 ? -25.641 -13.133 -11.875 1 88.12 154 GLU B CA 1
ATOM 3527 C C . GLU B 1 154 ? -25.172 -13.875 -13.117 1 88.12 154 GLU B C 1
ATOM 3529 O O . GLU B 1 154 ? -24.203 -13.477 -13.766 1 88.12 154 GLU B O 1
ATOM 3534 N N . ASN B 1 155 ? -25.812 -14.953 -13.406 1 91.94 155 ASN B N 1
ATOM 3535 C CA . ASN B 1 155 ? -25.672 -15.703 -14.648 1 91.94 155 ASN B CA 1
ATOM 3536 C C . ASN B 1 155 ? -24.266 -16.266 -14.828 1 91.94 155 ASN B C 1
ATOM 3538 O O . ASN B 1 155 ? -23.75 -16.297 -15.938 1 91.94 155 ASN B O 1
ATOM 3542 N N . ILE B 1 156 ? -23.656 -16.562 -13.75 1 93.62 156 ILE B N 1
ATOM 3543 C CA . ILE B 1 156 ? -22.375 -17.234 -13.844 1 93.62 156 ILE B CA 1
ATOM 3544 C C . ILE B 1 156 ? -22.578 -18.734 -14.062 1 93.62 156 ILE B C 1
ATOM 3546 O O . ILE B 1 156 ? -23.172 -19.406 -13.219 1 93.62 156 ILE B O 1
ATOM 3550 N N . PRO B 1 157 ? -22.125 -19.234 -15.109 1 93.75 157 PRO B N 1
ATOM 3551 C CA . PRO B 1 157 ? -22.375 -20.641 -15.422 1 93.75 157 PRO B CA 1
ATOM 3552 C C . PRO B 1 157 ? -21.688 -21.594 -14.453 1 93.75 157 PRO B C 1
ATOM 3554 O O . PRO B 1 157 ? -20.609 -21.281 -13.93 1 93.75 157 PRO B O 1
ATOM 3557 N N . GLN B 1 158 ? -22.25 -22.766 -14.352 1 92.69 158 GLN B N 1
ATOM 3558 C CA . GLN B 1 158 ? -21.719 -23.781 -13.453 1 92.69 158 GLN B CA 1
ATOM 3559 C C . GLN B 1 158 ? -20.344 -24.25 -13.906 1 92.69 158 GLN B C 1
ATOM 3561 O O . GLN B 1 158 ? -19.484 -24.578 -13.078 1 92.69 158 GLN B O 1
ATOM 3566 N N . GLY B 1 159 ? -20.156 -24.25 -15.195 1 92.69 159 GLY B N 1
ATOM 3567 C CA . GLY B 1 159 ? -18.844 -24.625 -15.719 1 92.69 159 GLY B CA 1
ATOM 3568 C C . GLY B 1 159 ? -17.719 -23.75 -15.219 1 92.69 159 GLY B C 1
ATOM 3569 O O . GLY B 1 159 ? -16.609 -24.234 -14.977 1 92.69 159 GLY B O 1
ATOM 3570 N N . PHE B 1 160 ? -18.016 -22.547 -15.062 1 94.31 160 PHE B N 1
ATOM 3571 C CA . PHE B 1 160 ? -17.031 -21.594 -14.57 1 94.31 160 PHE B CA 1
ATOM 3572 C C . PHE B 1 160 ? -16.719 -21.844 -13.102 1 94.31 160 PHE B C 1
ATOM 3574 O O . PHE B 1 160 ? -15.57 -21.703 -12.664 1 94.31 160 PHE B O 1
ATOM 3581 N N . LYS B 1 161 ? -17.703 -22.281 -12.406 1 94.12 161 LYS B N 1
ATOM 3582 C CA . LYS B 1 161 ? -17.547 -22.5 -10.969 1 94.12 161 LYS B CA 1
ATOM 3583 C C . LYS B 1 161 ? -16.828 -23.828 -10.695 1 94.12 161 LYS B C 1
ATOM 3585 O O . LYS B 1 161 ? -16.328 -24.062 -9.594 1 94.12 161 LYS B O 1
ATOM 3590 N N . TRP B 1 162 ? -16.812 -24.609 -11.68 1 91.81 162 TRP B N 1
ATOM 3591 C CA . TRP B 1 162 ? -16.312 -25.969 -11.523 1 91.81 162 TRP B CA 1
ATOM 3592 C C . TRP B 1 162 ? -14.859 -25.984 -11.062 1 91.81 162 TRP B C 1
ATOM 3594 O O . TRP B 1 162 ? -14.5 -26.719 -10.141 1 91.81 162 TRP B O 1
ATOM 3604 N N . ILE B 1 163 ? -14.039 -25.188 -11.609 1 90.75 163 ILE B N 1
ATOM 3605 C CA . ILE B 1 163 ? -12.609 -25.156 -11.305 1 90.75 163 ILE B CA 1
ATOM 3606 C C . ILE B 1 163 ? -12.398 -24.781 -9.844 1 90.75 163 ILE B C 1
ATOM 3608 O O . ILE B 1 163 ? -11.586 -25.391 -9.148 1 90.75 163 ILE B O 1
ATOM 3612 N N . GLY B 1 164 ? -13.141 -23.812 -9.383 1 91.5 164 GLY B N 1
ATOM 3613 C CA . GLY B 1 164 ? -12.945 -23.266 -8.039 1 91.5 164 GLY B CA 1
ATOM 3614 C C . GLY B 1 164 ? -13.664 -24.062 -6.969 1 91.5 164 GLY B C 1
ATOM 3615 O O . GLY B 1 164 ? -13.32 -23.984 -5.789 1 91.5 164 GLY B O 1
ATOM 3616 N N . GLN B 1 165 ? -14.672 -24.906 -7.398 1 91.56 165 GLN B N 1
ATOM 3617 C CA . GLN B 1 165 ? -15.547 -25.469 -6.375 1 91.56 165 GLN B CA 1
ATOM 3618 C C . GLN B 1 165 ? -15.453 -26.984 -6.344 1 91.56 165 GLN B C 1
ATOM 3620 O O . GLN B 1 165 ? -15.984 -27.641 -5.438 1 91.56 165 GLN B O 1
ATOM 3625 N N . THR B 1 166 ? -14.773 -27.531 -7.34 1 89 166 THR B N 1
ATOM 3626 C CA . THR B 1 166 ? -14.766 -28.984 -7.406 1 89 166 THR B CA 1
ATOM 3627 C C . THR B 1 166 ? -13.336 -29.516 -7.281 1 89 166 THR B C 1
ATOM 3629 O O . THR B 1 166 ? -12.398 -28.75 -7.07 1 89 166 THR B O 1
ATOM 3632 N N . GLY B 1 167 ? -13.25 -30.859 -7.199 1 88.12 167 GLY B N 1
ATOM 3633 C CA . GLY B 1 167 ? -11.961 -31.516 -7.078 1 88.12 167 GLY B CA 1
ATOM 3634 C C . GLY B 1 167 ? -11.914 -32.844 -7.789 1 88.12 167 GLY B C 1
ATOM 3635 O O . GLY B 1 167 ? -12.906 -33.312 -8.367 1 88.12 167 GLY B O 1
ATOM 3636 N N . ILE B 1 168 ? -10.719 -33.312 -7.906 1 87.31 168 ILE B N 1
ATOM 3637 C CA . ILE B 1 168 ? -10.461 -34.625 -8.469 1 87.31 168 ILE B CA 1
ATOM 3638 C C . ILE B 1 168 ? -9.953 -35.562 -7.375 1 87.31 168 ILE B C 1
ATOM 3640 O O . ILE B 1 168 ? -8.977 -35.25 -6.688 1 87.31 168 ILE B O 1
ATOM 3644 N N . ALA B 1 169 ? -10.664 -36.75 -7.164 1 88.31 169 ALA B N 1
ATOM 3645 C CA . ALA B 1 169 ? -10.25 -37.75 -6.211 1 88.31 169 ALA B CA 1
ATOM 3646 C C . ALA B 1 169 ? -10.125 -37.188 -4.801 1 88.31 169 ALA B C 1
ATOM 3648 O O . ALA B 1 169 ? -9.156 -37.469 -4.094 1 88.31 169 ALA B O 1
ATOM 3649 N N . GLY B 1 170 ? -10.977 -36.219 -4.477 1 85.5 170 GLY B N 1
ATOM 3650 C CA . GLY B 1 170 ? -10.992 -35.688 -3.129 1 85.5 170 GLY B CA 1
ATOM 3651 C C . GLY B 1 170 ? -10.07 -34.5 -2.955 1 85.5 170 GLY B C 1
ATOM 3652 O O . GLY B 1 170 ? -10.086 -33.812 -1.916 1 85.5 170 GLY B O 1
ATOM 3653 N N . ILE B 1 171 ? -9.258 -34.219 -3.941 1 90.25 171 ILE B N 1
ATOM 3654 C CA . ILE B 1 171 ? -8.336 -33.094 -3.885 1 90.25 171 ILE B CA 1
ATOM 3655 C C . ILE B 1 171 ? -8.922 -31.906 -4.664 1 90.25 171 ILE B C 1
ATOM 3657 O O . ILE B 1 171 ? -9.25 -32.031 -5.848 1 90.25 171 ILE B O 1
ATOM 3661 N N . PRO B 1 172 ? -9.055 -30.797 -4.023 1 94.12 172 PRO B N 1
ATOM 3662 C CA . PRO B 1 172 ? -9.594 -29.625 -4.723 1 94.12 172 PRO B CA 1
ATOM 3663 C C . PRO B 1 172 ? -8.75 -29.234 -5.934 1 94.12 172 PRO B C 1
ATOM 3665 O O . PRO B 1 172 ? -7.523 -29.297 -5.887 1 94.12 172 PRO B O 1
ATOM 3668 N N . MET B 1 173 ? -9.406 -28.891 -7 1 95.06 173 MET B N 1
ATOM 3669 C CA . MET B 1 173 ? -8.719 -28.469 -8.219 1 95.06 173 MET B CA 1
ATOM 3670 C C . MET B 1 173 ? -7.781 -27.312 -7.945 1 95.06 173 MET B C 1
ATOM 3672 O O . MET B 1 173 ? -6.695 -27.234 -8.523 1 95.06 173 MET B O 1
ATOM 3676 N N . LEU B 1 174 ? -8.219 -26.375 -7.078 1 96.69 174 LEU B N 1
ATOM 3677 C CA . LEU B 1 174 ? -7.383 -25.234 -6.703 1 96.69 174 LEU B CA 1
ATOM 3678 C C . LEU B 1 174 ? -6.059 -25.703 -6.109 1 96.69 174 LEU B C 1
ATOM 3680 O O . LEU B 1 174 ? -5.008 -25.109 -6.367 1 96.69 174 LEU B O 1
ATOM 3684 N N . SER B 1 175 ? -6.113 -26.75 -5.297 1 96.19 175 SER B N 1
ATOM 3685 C CA . SER B 1 175 ? -4.906 -27.312 -4.695 1 96.19 175 SER B CA 1
ATOM 3686 C C . SER B 1 175 ? -3.982 -27.891 -5.754 1 96.19 175 SER B C 1
ATOM 3688 O O . SER B 1 175 ? -2.76 -27.75 -5.672 1 96.19 175 SER B O 1
ATOM 3690 N N . ILE B 1 176 ? -4.535 -28.531 -6.699 1 96.12 176 ILE B N 1
ATOM 3691 C CA . ILE B 1 176 ? -3.766 -29.125 -7.789 1 96.12 176 ILE B CA 1
ATOM 3692 C C . ILE B 1 176 ? -3.084 -28.016 -8.602 1 96.12 176 ILE B C 1
ATOM 3694 O O . ILE B 1 176 ? -1.891 -28.109 -8.898 1 96.12 176 ILE B O 1
ATOM 3698 N N . ILE B 1 177 ? -3.854 -27 -8.938 1 96.81 177 ILE B N 1
ATOM 3699 C CA . ILE B 1 177 ? -3.307 -25.875 -9.695 1 96.81 177 ILE B CA 1
ATOM 3700 C C . ILE B 1 177 ? -2.158 -25.234 -8.914 1 96.81 177 ILE B C 1
ATOM 3702 O O . ILE B 1 177 ? -1.109 -24.922 -9.492 1 96.81 177 ILE B O 1
ATOM 3706 N N . MET B 1 178 ? -2.391 -25.016 -7.625 1 97.19 178 MET B N 1
ATOM 3707 C CA . MET B 1 178 ? -1.353 -24.453 -6.766 1 97.19 178 MET B CA 1
ATOM 3708 C C . MET B 1 178 ? -0.083 -25.297 -6.828 1 97.19 178 MET B C 1
ATOM 3710 O O . MET B 1 178 ? 1.012 -24.766 -7.023 1 97.19 178 MET B O 1
ATOM 3714 N N . LEU B 1 179 ? -0.191 -26.625 -6.68 1 96.56 179 LEU B N 1
ATOM 3715 C CA . LEU B 1 179 ? 0.963 -27.516 -6.664 1 96.56 179 LEU B CA 1
ATOM 3716 C C . LEU B 1 179 ? 1.681 -27.5 -8.008 1 96.56 179 LEU B C 1
ATOM 3718 O O . LEU B 1 179 ? 2.912 -27.5 -8.062 1 96.56 179 LEU B O 1
ATOM 3722 N N . VAL B 1 180 ? 0.955 -27.5 -9.078 1 97.81 180 VAL B N 1
ATOM 3723 C CA . VAL B 1 180 ? 1.535 -27.453 -10.414 1 97.81 180 VAL B CA 1
ATOM 3724 C C . VAL B 1 180 ? 2.322 -26.156 -10.594 1 97.81 180 VAL B C 1
ATOM 3726 O O . VAL B 1 180 ? 3.453 -26.172 -11.078 1 97.81 180 VAL B O 1
ATOM 3729 N N . LEU B 1 181 ? 1.718 -25.016 -10.164 1 98.25 181 LEU B N 1
ATOM 3730 C CA . LEU B 1 181 ? 2.377 -23.734 -10.328 1 98.25 181 LEU B CA 1
ATOM 3731 C C . LEU B 1 181 ? 3.619 -23.641 -9.453 1 98.25 181 LEU B C 1
ATOM 3733 O O . LEU B 1 181 ? 4.637 -23.078 -9.867 1 98.25 181 LEU B O 1
ATOM 3737 N N . VAL B 1 182 ? 3.48 -24.156 -8.219 1 98.19 182 VAL B N 1
ATOM 3738 C CA . VAL B 1 182 ? 4.637 -24.188 -7.332 1 98.19 182 VAL B CA 1
ATOM 3739 C C . VAL B 1 182 ? 5.773 -24.969 -7.98 1 98.19 182 VAL B C 1
ATOM 3741 O O . VAL B 1 182 ? 6.926 -24.531 -7.988 1 98.19 182 VAL B O 1
ATOM 3744 N N . LEU B 1 183 ? 5.473 -26.109 -8.57 1 98.06 183 LEU B N 1
ATOM 3745 C CA . LEU B 1 183 ? 6.48 -26.953 -9.203 1 98.06 183 LEU B CA 1
ATOM 3746 C C . LEU B 1 183 ? 7.059 -26.266 -10.445 1 98.06 183 LEU B C 1
ATOM 3748 O O . LEU B 1 183 ? 8.273 -26.297 -10.656 1 98.06 183 LEU B O 1
ATOM 3752 N N . VAL B 1 184 ? 6.219 -25.672 -11.227 1 98.25 184 VAL B N 1
ATOM 3753 C CA . VAL B 1 184 ? 6.645 -25.016 -12.453 1 98.25 184 VAL B CA 1
ATOM 3754 C C . VAL B 1 184 ? 7.59 -23.859 -12.109 1 98.25 184 VAL B C 1
ATOM 3756 O O . VAL B 1 184 ? 8.664 -23.734 -12.695 1 98.25 184 VAL B O 1
ATOM 3759 N N . PHE B 1 185 ? 7.219 -23.047 -11.156 1 98.44 185 PHE B N 1
ATOM 3760 C CA . PHE B 1 185 ? 8.016 -21.859 -10.891 1 98.44 185 PHE B CA 1
ATOM 3761 C C . PHE B 1 185 ? 9.211 -22.203 -10 1 98.44 185 PHE B C 1
ATOM 3763 O O . PHE B 1 185 ? 10.219 -21.5 -10.008 1 98.44 185 PHE B O 1
ATOM 3770 N N . TRP B 1 186 ? 9.023 -23.312 -9.211 1 97.19 186 TRP B N 1
ATOM 3771 C CA . TRP B 1 186 ? 10.219 -23.828 -8.547 1 97.19 186 TRP B CA 1
ATOM 3772 C C . TRP B 1 186 ? 11.266 -24.266 -9.562 1 97.19 186 TRP B C 1
ATOM 3774 O O . TRP B 1 186 ? 12.445 -23.938 -9.43 1 97.19 186 TRP B O 1
ATOM 3784 N N . PHE B 1 187 ? 10.836 -24.969 -10.586 1 97.44 187 PHE B N 1
ATOM 3785 C CA . PHE B 1 187 ? 11.719 -25.422 -11.656 1 97.44 187 PHE B CA 1
ATOM 3786 C C . PHE B 1 187 ? 12.312 -24.234 -12.406 1 97.44 187 PHE B C 1
ATOM 3788 O O . PHE B 1 187 ? 13.508 -24.203 -12.695 1 97.44 187 PHE B O 1
ATOM 3795 N N . LEU B 1 188 ? 11.492 -23.219 -12.664 1 97.56 188 LEU B N 1
ATOM 3796 C CA . LEU B 1 188 ? 11.938 -22.016 -13.352 1 97.56 188 LEU B CA 1
ATOM 3797 C C . LEU B 1 188 ? 13.023 -21.312 -12.555 1 97.56 188 LEU B C 1
ATOM 3799 O O . LEU B 1 188 ? 14.047 -20.906 -13.117 1 97.56 188 LEU B O 1
ATOM 3803 N N . MET B 1 189 ? 12.898 -21.219 -11.258 1 97.06 189 MET B N 1
ATOM 3804 C CA . MET B 1 189 ? 13.781 -20.438 -10.406 1 97.06 189 MET B CA 1
ATOM 3805 C C . MET B 1 189 ? 15.062 -21.203 -10.086 1 97.06 189 MET B C 1
ATOM 3807 O O . MET B 1 189 ? 16.109 -20.609 -9.852 1 97.06 189 MET B O 1
ATOM 3811 N N . THR B 1 190 ? 15 -22.594 -10.188 1 95.31 190 THR B N 1
ATOM 3812 C CA . THR B 1 190 ? 16.141 -23.359 -9.727 1 95.31 190 THR B CA 1
ATOM 3813 C C . THR B 1 190 ? 16.875 -24 -10.898 1 95.31 190 THR B C 1
ATOM 3815 O O . THR B 1 190 ? 18.078 -24.234 -10.828 1 95.31 190 THR B O 1
ATOM 3818 N N . GLN B 1 191 ? 16.109 -24.234 -12 1 96.56 191 GLN B N 1
ATOM 3819 C CA . GLN B 1 191 ? 16.703 -25.078 -13.031 1 96.56 191 GLN B CA 1
ATOM 3820 C C . GLN B 1 191 ? 16.859 -24.312 -14.344 1 96.56 191 GLN B C 1
ATOM 3822 O O . GLN B 1 191 ? 17.594 -24.734 -15.234 1 96.56 191 GLN B O 1
ATOM 3827 N N . MET B 1 192 ? 16.25 -23.188 -14.461 1 97.62 192 MET B N 1
ATOM 3828 C CA . MET B 1 192 ? 16.312 -22.453 -15.719 1 97.62 192 MET B CA 1
ATOM 3829 C C . MET B 1 192 ? 17.203 -21.219 -15.586 1 97.62 192 MET B C 1
ATOM 3831 O O . MET B 1 192 ? 17.484 -20.781 -14.477 1 97.62 192 MET B O 1
ATOM 3835 N N . SER B 1 193 ? 17.641 -20.688 -16.734 1 97.19 193 SER B N 1
ATOM 3836 C CA . SER B 1 193 ? 18.516 -19.516 -16.781 1 97.19 193 SER B CA 1
ATOM 3837 C C . SER B 1 193 ? 17.812 -18.281 -16.25 1 97.19 193 SER B C 1
ATOM 3839 O O . SER B 1 193 ? 18.438 -17.406 -15.641 1 97.19 193 SER B O 1
ATOM 3841 N N . VAL B 1 194 ? 16.562 -18.25 -16.453 1 97.56 194 VAL B N 1
ATOM 3842 C CA . VAL B 1 194 ? 15.789 -17.094 -16.031 1 97.56 194 VAL B CA 1
ATOM 3843 C C . VAL B 1 194 ? 15.875 -16.922 -14.508 1 97.56 194 VAL B C 1
ATOM 3845 O O . VAL B 1 194 ? 16.109 -15.828 -14.008 1 97.56 194 VAL B O 1
ATOM 3848 N N . GLY B 1 195 ? 15.688 -18.016 -13.805 1 97.56 195 GLY B N 1
ATOM 3849 C CA . GLY B 1 195 ? 15.797 -17.984 -12.359 1 97.56 195 GLY B CA 1
ATOM 3850 C C . GLY B 1 195 ? 17.172 -17.531 -11.875 1 97.56 195 GLY B C 1
ATOM 3851 O O . GLY B 1 195 ? 17.266 -16.734 -10.945 1 97.56 195 GLY B O 1
ATOM 3852 N N . ARG B 1 196 ? 18.203 -17.953 -12.539 1 96.81 196 ARG B N 1
ATOM 3853 C CA . ARG B 1 196 ? 19.562 -17.578 -12.195 1 96.81 196 ARG B CA 1
ATOM 3854 C C . ARG B 1 196 ? 19.781 -16.078 -12.406 1 96.81 196 ARG B C 1
ATOM 3856 O O . ARG B 1 196 ? 20.453 -15.422 -11.602 1 96.81 196 ARG B O 1
ATOM 3863 N N . ARG B 1 197 ? 19.266 -15.656 -13.445 1 97.94 197 ARG B N 1
ATOM 3864 C CA . ARG B 1 197 ? 19.422 -14.234 -13.742 1 97.94 197 ARG B CA 1
ATOM 3865 C C . ARG B 1 197 ? 18.625 -13.383 -12.758 1 97.94 197 ARG B C 1
ATOM 3867 O O . ARG B 1 197 ? 19.062 -12.297 -12.375 1 97.94 197 ARG B O 1
ATOM 3874 N N . PHE B 1 198 ? 17.391 -13.859 -12.359 1 98.19 198 PHE B N 1
ATOM 3875 C CA . PHE B 1 198 ? 16.641 -13.156 -11.336 1 98.19 198 PHE B CA 1
ATOM 3876 C C . PHE B 1 198 ? 17.453 -13.016 -10.055 1 98.19 198 PHE B C 1
ATOM 3878 O O . PHE B 1 198 ? 17.625 -11.906 -9.539 1 98.19 198 PHE B O 1
ATOM 3885 N N . TYR B 1 199 ? 18.031 -14.094 -9.641 1 96.88 199 TYR B N 1
ATOM 3886 C CA . TYR B 1 199 ? 18.766 -14.102 -8.375 1 96.88 199 TYR B CA 1
ATOM 3887 C C . TYR B 1 199 ? 20.062 -13.305 -8.492 1 96.88 199 TYR B C 1
ATOM 3889 O O . TYR B 1 199 ? 20.484 -12.664 -7.531 1 96.88 199 TYR B O 1
ATOM 3897 N N . ALA B 1 200 ? 20.688 -13.32 -9.633 1 97.06 200 ALA B N 1
ATOM 3898 C CA . ALA B 1 200 ? 21.891 -12.516 -9.844 1 97.06 200 ALA B CA 1
ATOM 3899 C C . ALA B 1 200 ? 21.578 -11.023 -9.719 1 97.06 200 ALA B C 1
ATOM 3901 O O . ALA B 1 200 ? 22.297 -10.289 -9.031 1 97.06 200 ALA B O 1
ATOM 3902 N N . ILE B 1 201 ? 20.516 -10.633 -10.344 1 97.31 201 ILE B N 1
ATOM 3903 C CA . ILE B 1 201 ? 20.094 -9.242 -10.289 1 97.31 201 ILE B CA 1
ATOM 3904 C C . ILE B 1 201 ? 19.75 -8.859 -8.844 1 97.31 201 ILE B C 1
ATOM 3906 O O . ILE B 1 201 ? 20.156 -7.797 -8.367 1 97.31 201 ILE B O 1
ATOM 3910 N N . GLY B 1 202 ? 19.016 -9.773 -8.188 1 95.31 202 GLY B N 1
ATOM 3911 C CA . GLY B 1 202 ? 18.641 -9.516 -6.809 1 95.31 202 GLY B CA 1
ATOM 3912 C C . GLY B 1 202 ? 19.828 -9.461 -5.863 1 95.31 202 GLY B C 1
ATOM 3913 O O . GLY B 1 202 ? 19.781 -8.766 -4.852 1 95.31 202 GLY B O 1
ATOM 3914 N N . GLY B 1 203 ? 20.844 -10.156 -6.168 1 93.19 203 GLY B N 1
ATOM 3915 C CA . GLY B 1 203 ? 22.031 -10.164 -5.34 1 93.19 203 GLY B CA 1
ATOM 3916 C C . GLY B 1 203 ? 22.875 -8.906 -5.484 1 93.19 203 GLY B C 1
ATOM 3917 O O . GLY B 1 203 ? 23.266 -8.297 -4.488 1 93.19 203 GLY B O 1
ATOM 3918 N N . ASN B 1 204 ? 23.172 -8.602 -6.684 1 94.88 204 ASN B N 1
ATOM 3919 C CA . ASN B 1 204 ? 23.953 -7.406 -6.996 1 94.88 204 ASN B CA 1
ATOM 3920 C C . ASN B 1 204 ? 23.672 -6.902 -8.406 1 94.88 204 ASN B C 1
ATOM 3922 O O . ASN B 1 204 ? 24.25 -7.383 -9.375 1 94.88 204 ASN B O 1
ATOM 3926 N N . GLU B 1 205 ? 22.891 -5.891 -8.445 1 95.25 205 GLU B N 1
ATOM 3927 C CA . GLU B 1 205 ? 22.453 -5.391 -9.742 1 95.25 205 GLU B CA 1
ATOM 3928 C C . GLU B 1 205 ? 23.625 -4.82 -10.539 1 95.25 205 GLU B C 1
ATOM 3930 O O . GLU B 1 205 ? 23.719 -5.02 -11.75 1 95.25 205 GLU B O 1
ATOM 3935 N N . LYS B 1 206 ? 24.5 -4.09 -9.875 1 94.12 206 LYS B N 1
ATOM 3936 C CA . LYS B 1 206 ? 25.656 -3.49 -10.539 1 94.12 206 LYS B CA 1
ATOM 3937 C C . LYS B 1 206 ? 26.578 -4.559 -11.125 1 94.12 206 LYS B C 1
ATOM 3939 O O . LYS B 1 206 ? 27 -4.457 -12.273 1 94.12 206 LYS B O 1
ATOM 3944 N N . ALA B 1 207 ? 26.812 -5.551 -10.344 1 96.06 207 ALA B N 1
ATOM 3945 C CA . ALA B 1 207 ? 27.656 -6.656 -10.797 1 96.06 207 ALA B CA 1
ATOM 3946 C C . ALA B 1 207 ? 27 -7.398 -11.961 1 96.06 207 ALA B C 1
ATOM 3948 O O . ALA B 1 207 ? 27.672 -7.812 -12.898 1 96.06 207 ALA B O 1
ATOM 3949 N N . SER B 1 208 ? 25.703 -7.523 -11.859 1 96.75 208 SER B N 1
ATOM 3950 C CA . SER B 1 208 ? 24.953 -8.203 -12.914 1 96.75 208 SER B CA 1
ATOM 3951 C C . SER B 1 208 ? 25.016 -7.422 -14.227 1 96.75 208 SER B C 1
ATOM 3953 O O . SER B 1 208 ? 25.156 -8.016 -15.297 1 96.75 208 SER B O 1
ATOM 3955 N N . LYS B 1 209 ? 24.984 -6.16 -14.109 1 95.69 209 LYS B N 1
ATOM 3956 C CA . LYS B 1 209 ? 25.078 -5.309 -15.289 1 95.69 209 LYS B CA 1
ATOM 3957 C C . LYS B 1 209 ? 26.453 -5.449 -15.953 1 95.69 209 LYS B C 1
ATOM 3959 O O . LYS B 1 209 ? 26.547 -5.559 -17.172 1 95.69 209 LYS B O 1
ATOM 3964 N N . VAL B 1 210 ? 27.453 -5.5 -15.172 1 96.31 210 VAL B N 1
ATOM 3965 C CA . VAL B 1 210 ? 28.828 -5.621 -15.656 1 96.31 210 VAL B CA 1
ATOM 3966 C C . VAL B 1 210 ? 29.016 -6.984 -16.312 1 96.31 210 VAL B C 1
ATOM 3968 O O . VAL B 1 210 ? 29.766 -7.109 -17.281 1 96.31 210 VAL B O 1
ATOM 3971 N N . SER B 1 211 ? 28.281 -7.957 -15.859 1 96.81 211 SER B N 1
ATOM 3972 C CA . SER B 1 211 ? 28.406 -9.32 -16.375 1 96.81 211 SER B CA 1
ATOM 3973 C C . SER B 1 211 ? 27.594 -9.508 -17.641 1 96.81 211 SER B C 1
ATOM 3975 O O . SER B 1 211 ? 27.516 -10.609 -18.188 1 96.81 211 SER B O 1
ATOM 3977 N N . GLY B 1 212 ? 26.844 -8.469 -18.094 1 96.5 212 GLY B N 1
ATOM 3978 C CA . GLY B 1 212 ? 26.172 -8.5 -19.375 1 96.5 212 GLY B CA 1
ATOM 3979 C C . GLY B 1 212 ? 24.703 -8.898 -19.266 1 96.5 212 GLY B C 1
ATOM 3980 O O . GLY B 1 212 ? 24.047 -9.102 -20.281 1 96.5 212 GLY B O 1
ATOM 3981 N N . ILE B 1 213 ? 24.219 -9.062 -18.109 1 97.31 213 ILE B N 1
ATOM 3982 C CA . ILE B 1 213 ? 22.828 -9.422 -17.938 1 97.31 213 ILE B CA 1
ATOM 3983 C C . ILE B 1 213 ? 21.938 -8.219 -18.266 1 97.31 213 ILE B C 1
ATOM 3985 O O . ILE B 1 213 ? 22.125 -7.137 -17.703 1 97.31 213 ILE B O 1
ATOM 3989 N N . PRO B 1 214 ? 21.047 -8.383 -19.203 1 97.94 214 PRO B N 1
ATOM 3990 C CA . PRO B 1 214 ? 20.109 -7.281 -19.484 1 97.94 214 PRO B CA 1
ATOM 3991 C C . PRO B 1 214 ? 19.125 -7.055 -18.344 1 97.94 214 PRO B C 1
ATOM 3993 O O . PRO B 1 214 ? 18.031 -7.637 -18.359 1 97.94 214 PRO B O 1
ATOM 3996 N N . ILE B 1 215 ? 19.375 -6.199 -17.5 1 97.75 215 ILE B N 1
ATOM 3997 C CA . ILE B 1 215 ? 18.641 -5.965 -16.266 1 97.75 215 ILE B CA 1
ATOM 3998 C C . ILE B 1 215 ? 17.203 -5.594 -16.578 1 97.75 215 ILE B C 1
ATOM 4000 O O . ILE B 1 215 ? 16.266 -6.164 -16 1 97.75 215 ILE B O 1
ATOM 4004 N N . LYS B 1 216 ? 16.969 -4.699 -17.547 1 97.94 216 LYS B N 1
ATOM 4005 C CA . LYS B 1 216 ? 15.633 -4.191 -17.875 1 97.94 216 LYS B CA 1
ATOM 4006 C C . LYS B 1 216 ? 14.711 -5.32 -18.328 1 97.94 216 LYS B C 1
ATOM 4008 O O . LYS B 1 216 ? 13.547 -5.383 -17.906 1 97.94 216 LYS B O 1
ATOM 4013 N N . LYS B 1 217 ? 15.25 -6.156 -19.078 1 98.12 217 LYS B N 1
ATOM 4014 C CA . LYS B 1 217 ? 14.461 -7.258 -19.641 1 98.12 217 LYS B CA 1
ATOM 4015 C C . LYS B 1 217 ? 13.984 -8.195 -18.531 1 98.12 217 LYS B C 1
ATOM 4017 O O . LYS B 1 217 ? 12.797 -8.523 -18.453 1 98.12 217 LYS B O 1
ATOM 4022 N N . TYR B 1 218 ? 14.875 -8.562 -17.688 1 98.5 218 TYR B N 1
ATOM 4023 C CA . TYR B 1 218 ? 14.547 -9.594 -16.703 1 98.5 218 TYR B CA 1
ATOM 4024 C C . TYR B 1 218 ? 13.719 -9.016 -15.562 1 98.5 218 TYR B C 1
ATOM 4026 O O . TYR B 1 218 ? 12.836 -9.688 -15.023 1 98.5 218 TYR B O 1
ATOM 4034 N N . LYS B 1 219 ? 13.945 -7.773 -15.141 1 98.5 219 LYS B N 1
ATOM 4035 C CA . LYS B 1 219 ? 13.078 -7.133 -14.156 1 98.5 219 LYS B CA 1
ATOM 4036 C C . LYS B 1 219 ? 11.656 -6.98 -14.703 1 98.5 219 LYS B C 1
ATOM 4038 O O . LYS B 1 219 ? 10.688 -7.277 -14.008 1 98.5 219 LYS B O 1
ATOM 4043 N N . THR B 1 220 ? 11.648 -6.555 -15.969 1 98.75 220 THR B N 1
ATOM 4044 C CA . THR B 1 220 ? 10.344 -6.391 -16.594 1 98.75 220 THR B CA 1
ATOM 4045 C C . THR B 1 220 ? 9.617 -7.73 -16.672 1 98.75 220 THR B C 1
ATOM 4047 O O . THR B 1 220 ? 8.414 -7.805 -16.422 1 98.75 220 THR B O 1
ATOM 4050 N N . PHE B 1 221 ? 10.367 -8.695 -16.984 1 98.75 221 PHE B N 1
ATOM 4051 C CA . PHE B 1 221 ? 9.781 -10.031 -17.094 1 98.75 221 PHE B CA 1
ATOM 4052 C C . PHE B 1 221 ? 9.281 -10.516 -15.742 1 98.75 221 PHE B C 1
ATOM 4054 O O . PHE B 1 221 ? 8.234 -11.164 -15.656 1 98.75 221 PHE B O 1
ATOM 4061 N N . ALA B 1 222 ? 10.008 -10.25 -14.672 1 98.75 222 ALA B N 1
ATOM 4062 C CA . ALA B 1 222 ? 9.57 -10.617 -13.32 1 98.75 222 ALA B CA 1
ATOM 4063 C C . ALA B 1 222 ? 8.234 -9.961 -12.984 1 98.75 222 ALA B C 1
ATOM 4065 O O . ALA B 1 222 ? 7.336 -10.609 -12.445 1 98.75 222 ALA B O 1
ATOM 4066 N N . PHE B 1 223 ? 8.094 -8.695 -13.352 1 98.88 223 PHE B N 1
ATOM 4067 C CA . PHE B 1 223 ? 6.84 -7.984 -13.125 1 98.88 223 PHE B CA 1
ATOM 4068 C C 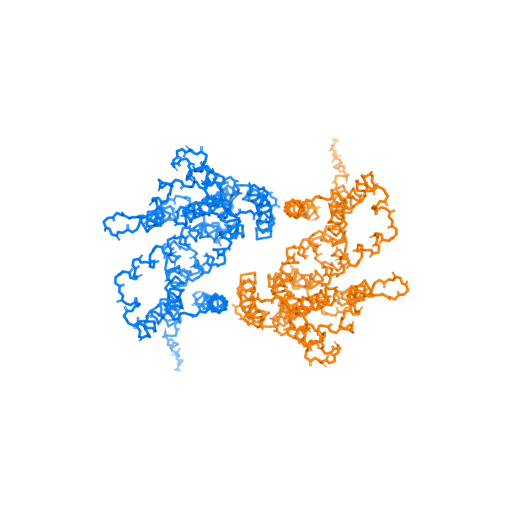. PHE B 1 223 ? 5.715 -8.586 -13.961 1 98.88 223 PHE B C 1
ATOM 4070 O O . PHE B 1 223 ? 4.578 -8.695 -13.484 1 98.88 223 PHE B O 1
ATOM 4077 N N . ALA B 1 224 ? 6.023 -8.961 -15.18 1 98.88 224 ALA B N 1
ATOM 4078 C CA . ALA B 1 224 ? 5.027 -9.555 -16.062 1 98.88 224 ALA B CA 1
ATOM 4079 C C . ALA B 1 224 ? 4.48 -10.859 -15.492 1 98.88 224 ALA B C 1
ATOM 4081 O O . ALA B 1 224 ? 3.268 -11.07 -15.461 1 98.88 224 ALA B O 1
ATOM 4082 N N . LEU B 1 225 ? 5.375 -11.68 -15.031 1 98.81 225 LEU B N 1
ATOM 4083 C CA . LEU B 1 225 ? 4.977 -12.961 -14.461 1 98.81 225 LEU B CA 1
ATOM 4084 C C . LEU B 1 225 ? 4.18 -12.75 -13.172 1 98.81 225 LEU B C 1
ATOM 4086 O O . LEU B 1 225 ? 3.227 -13.484 -12.906 1 98.81 225 LEU B O 1
ATOM 4090 N N . CYS B 1 226 ? 4.582 -11.766 -12.391 1 98.75 226 CYS B N 1
ATOM 4091 C CA . CYS B 1 226 ? 3.869 -11.445 -11.156 1 98.75 226 CYS B CA 1
ATOM 4092 C C . CYS B 1 226 ? 2.438 -11.016 -11.453 1 98.75 226 CYS B C 1
ATOM 4094 O O . CYS B 1 226 ? 1.499 -11.484 -10.805 1 98.75 226 CYS B O 1
ATOM 4096 N N . GLY B 1 227 ? 2.305 -10.141 -12.469 1 98.81 227 GLY B N 1
ATOM 4097 C CA . GLY B 1 227 ? 0.975 -9.711 -12.875 1 98.81 227 GLY B CA 1
ATOM 4098 C C . GLY B 1 227 ? 0.111 -10.844 -13.383 1 98.81 227 GLY B C 1
ATOM 4099 O O . GLY B 1 227 ? -1.082 -10.914 -13.086 1 98.81 227 GLY B O 1
ATOM 4100 N N . MET B 1 228 ? 0.735 -11.719 -14.102 1 98.75 228 MET B N 1
ATOM 4101 C CA . MET B 1 228 ? 0.053 -12.883 -14.648 1 98.75 228 MET B CA 1
ATOM 4102 C C . MET B 1 228 ? -0.524 -13.75 -13.531 1 98.75 228 MET B C 1
ATOM 4104 O O . MET B 1 228 ? -1.699 -14.117 -13.57 1 98.75 228 MET B O 1
ATOM 4108 N N . LEU B 1 229 ? 0.246 -14.039 -12.562 1 98.81 229 LEU B N 1
ATOM 4109 C CA . LEU B 1 229 ? -0.17 -14.906 -11.469 1 98.81 229 LEU B CA 1
ATOM 4110 C C . LEU B 1 229 ? -1.189 -14.203 -10.578 1 98.81 229 LEU B C 1
ATOM 4112 O O . LEU B 1 229 ? -2.086 -14.852 -10.023 1 98.81 229 LEU B O 1
ATOM 4116 N N . ALA B 1 230 ? -1.057 -12.867 -10.438 1 98.81 230 ALA B N 1
ATOM 4117 C CA . ALA B 1 230 ? -2.041 -12.102 -9.68 1 98.81 230 ALA B CA 1
ATOM 4118 C C . ALA B 1 230 ? -3.418 -12.18 -10.336 1 98.81 230 ALA B C 1
ATOM 4120 O O . ALA B 1 230 ? -4.418 -12.453 -9.664 1 98.81 230 ALA B O 1
ATOM 4121 N N . ALA B 1 231 ? -3.424 -12 -11.633 1 98.81 231 ALA B N 1
ATOM 4122 C CA . ALA B 1 231 ? -4.691 -12.047 -12.352 1 98.81 231 ALA B CA 1
ATOM 4123 C C . ALA B 1 231 ? -5.285 -13.453 -12.328 1 98.81 231 ALA B C 1
ATOM 4125 O O . ALA B 1 231 ? -6.504 -13.617 -12.234 1 98.81 231 ALA B O 1
ATOM 4126 N N . LEU B 1 232 ? -4.422 -14.43 -12.43 1 98.69 232 LEU B N 1
ATOM 4127 C CA . LEU B 1 232 ? -4.887 -15.812 -12.328 1 98.69 232 LEU B CA 1
ATOM 4128 C C . LEU B 1 232 ? -5.543 -16.062 -10.977 1 98.69 232 LEU B C 1
ATOM 4130 O O . LEU B 1 232 ? -6.586 -16.719 -10.898 1 98.69 232 LEU B O 1
ATOM 4134 N N . THR B 1 233 ? -4.918 -15.586 -9.953 1 98.5 233 THR B N 1
ATOM 4135 C CA . THR B 1 233 ? -5.484 -15.711 -8.617 1 98.5 233 THR B CA 1
ATOM 4136 C C . THR B 1 233 ? -6.898 -15.141 -8.57 1 98.5 233 THR B C 1
ATOM 4138 O O . THR B 1 233 ? -7.809 -15.766 -8.023 1 98.5 233 THR B O 1
ATOM 4141 N N . GLY B 1 234 ? -7.066 -13.984 -9.188 1 98.38 234 GLY B N 1
ATOM 4142 C CA . GLY B 1 234 ? -8.383 -13.367 -9.234 1 98.38 234 GLY B CA 1
ATOM 4143 C C . GLY B 1 234 ? -9.398 -14.195 -9.992 1 98.38 234 GLY B C 1
ATOM 4144 O O . GLY B 1 234 ? -10.547 -14.32 -9.562 1 98.38 234 GLY B O 1
ATOM 4145 N N . ALA B 1 235 ? -8.984 -14.742 -11.07 1 98.31 235 ALA B N 1
ATOM 4146 C CA . ALA B 1 235 ? -9.875 -15.578 -11.875 1 98.31 235 ALA B CA 1
ATOM 4147 C C . ALA B 1 235 ? -10.305 -16.828 -11.102 1 98.31 235 ALA B C 1
ATOM 4149 O O . ALA B 1 235 ? -11.484 -17.188 -11.102 1 98.31 235 ALA B O 1
ATOM 4150 N N . LEU B 1 236 ? -9.367 -17.438 -10.461 1 97.88 236 LEU B N 1
ATOM 4151 C CA . LEU B 1 236 ? -9.664 -18.641 -9.672 1 97.88 236 LEU B CA 1
ATOM 4152 C C . LEU B 1 236 ? -10.555 -18.297 -8.484 1 97.88 236 LEU B C 1
ATOM 4154 O O . LEU B 1 236 ? -11.43 -19.078 -8.117 1 97.88 236 LEU B O 1
ATOM 4158 N N . LEU B 1 237 ? -10.32 -17.141 -7.918 1 97 237 LEU B N 1
ATOM 4159 C CA . LEU B 1 237 ? -11.164 -16.672 -6.816 1 97 237 LEU B CA 1
ATOM 4160 C C . LEU B 1 237 ? -12.602 -16.484 -7.273 1 97 237 LEU B C 1
ATOM 4162 O O . LEU B 1 237 ? -13.539 -16.891 -6.586 1 97 237 LEU B O 1
ATOM 4166 N N . ALA B 1 238 ? -12.742 -15.867 -8.414 1 97.62 238 ALA B N 1
ATOM 4167 C CA . ALA B 1 238 ? -14.078 -15.664 -8.977 1 97.62 238 ALA B CA 1
ATOM 4168 C C . ALA B 1 238 ? -14.766 -17 -9.242 1 97.62 238 ALA B C 1
ATOM 4170 O O . ALA B 1 238 ? -15.969 -17.141 -8.992 1 97.62 238 ALA B O 1
ATOM 4171 N N . SER B 1 239 ? -14.047 -17.922 -9.727 1 96.81 239 SER B N 1
ATOM 4172 C CA . SER B 1 239 ? -14.578 -19.266 -9.969 1 96.81 239 SER B CA 1
ATOM 4173 C C . SER B 1 239 ? -15.016 -19.922 -8.664 1 96.81 239 SER B C 1
ATOM 4175 O O . SER B 1 239 ? -16.078 -20.547 -8.602 1 96.81 239 SER B O 1
ATOM 4177 N N . ARG B 1 240 ? -14.273 -19.781 -7.68 1 95 240 ARG B N 1
ATOM 4178 C CA . ARG B 1 240 ? -14.555 -20.391 -6.387 1 95 240 ARG B CA 1
ATOM 4179 C C . ARG B 1 240 ? -15.805 -19.781 -5.758 1 95 240 ARG B C 1
ATOM 4181 O O . ARG B 1 240 ? -16.641 -20.5 -5.211 1 95 240 ARG B O 1
ATOM 4188 N N . LEU B 1 241 ? -15.93 -18.516 -5.855 1 94.12 241 LEU B N 1
ATOM 4189 C CA . LEU B 1 241 ? -17.016 -17.797 -5.191 1 94.12 241 LEU B CA 1
ATOM 4190 C C . LEU B 1 241 ? -18.266 -17.781 -6.066 1 94.12 241 LEU B C 1
ATOM 4192 O O . LEU B 1 241 ? -19.359 -17.516 -5.574 1 94.12 241 LEU B O 1
ATOM 4196 N N . GLY B 1 242 ? -18.094 -18 -7.273 1 94.94 242 GLY B N 1
ATOM 4197 C CA . GLY B 1 242 ? -19.203 -17.828 -8.203 1 94.94 242 GLY B CA 1
ATOM 4198 C C . GLY B 1 242 ? -19.609 -16.375 -8.359 1 94.94 242 GLY B C 1
ATOM 4199 O O . GLY B 1 242 ? -20.781 -16.078 -8.641 1 94.94 242 GLY B O 1
ATOM 4200 N N . SER B 1 243 ? -18.734 -15.5 -8.047 1 96.19 243 SER B N 1
ATOM 4201 C CA . SER B 1 243 ? -18.938 -14.055 -8.125 1 96.19 243 SER B CA 1
ATOM 4202 C C . SER B 1 243 ? -17.609 -13.312 -8.109 1 96.19 243 SER B C 1
ATOM 4204 O O . SER B 1 243 ? -16.562 -13.906 -7.832 1 96.19 243 SER B O 1
ATOM 4206 N N . ALA B 1 244 ? -17.609 -12.102 -8.562 1 97.06 244 ALA B N 1
ATOM 4207 C CA . ALA B 1 244 ? -16.406 -11.273 -8.562 1 97.06 244 ALA B CA 1
ATOM 4208 C C . ALA B 1 244 ? -16.719 -9.852 -8.102 1 97.06 244 ALA B C 1
ATOM 4210 O O . ALA B 1 244 ? -17.562 -9.172 -8.688 1 97.06 244 ALA B O 1
ATOM 4211 N N . HIS B 1 245 ? -16.109 -9.516 -7.031 1 95.81 245 HIS B N 1
ATOM 4212 C CA . HIS B 1 245 ? -16.203 -8.148 -6.52 1 95.81 245 HIS B CA 1
ATOM 4213 C C . HIS B 1 245 ? -15.047 -7.285 -7 1 95.81 245 HIS B C 1
ATOM 4215 O O . HIS B 1 245 ? -13.906 -7.754 -7.066 1 95.81 245 HIS B O 1
ATOM 4221 N N . PRO B 1 246 ? -15.312 -5.996 -7.25 1 94.88 246 PRO B N 1
ATOM 4222 C CA . PRO B 1 246 ? -14.266 -5.133 -7.801 1 94.88 246 PRO B CA 1
ATOM 4223 C C . PRO B 1 246 ? -13.062 -5.012 -6.871 1 94.88 246 PRO B C 1
ATOM 4225 O O . PRO B 1 246 ? -11.992 -4.566 -7.297 1 94.88 246 PRO B O 1
ATOM 4228 N N . THR B 1 247 ? -13.188 -5.352 -5.598 1 92 247 THR B N 1
ATOM 4229 C CA . THR B 1 247 ? -12.07 -5.297 -4.66 1 92 247 THR B CA 1
ATOM 4230 C C . THR B 1 247 ? -11.781 -6.684 -4.086 1 92 247 THR B C 1
ATOM 4232 O O . THR B 1 247 ? -11.18 -6.805 -3.014 1 92 247 THR B O 1
ATOM 4235 N N . GLY B 1 248 ? -12.227 -7.699 -4.719 1 92.62 248 GLY B N 1
ATOM 4236 C CA . GLY B 1 248 ? -12.172 -9.055 -4.191 1 92.62 248 GLY B CA 1
ATOM 4237 C C . GLY B 1 248 ? -10.75 -9.547 -3.975 1 92.62 248 GLY B C 1
ATOM 4238 O O . GLY B 1 248 ? -10.508 -10.391 -3.107 1 92.62 248 GLY B O 1
ATOM 4239 N N . GLY B 1 249 ? -9.82 -9.047 -4.797 1 94.56 249 GLY B N 1
ATOM 4240 C CA . GLY B 1 249 ? -8.445 -9.531 -4.734 1 94.56 249 GLY B CA 1
ATOM 4241 C C . GLY B 1 249 ? -7.551 -8.656 -3.873 1 94.56 249 GLY B C 1
ATOM 4242 O O . GLY B 1 249 ? -6.383 -8.984 -3.654 1 94.56 249 GLY B O 1
ATOM 4243 N N . ASP B 1 250 ? -8.008 -7.543 -3.271 1 89.12 250 ASP B N 1
ATOM 4244 C CA . ASP B 1 250 ? -7.191 -6.551 -2.582 1 89.12 250 ASP B CA 1
ATOM 4245 C C . ASP B 1 250 ? -6.582 -7.133 -1.309 1 89.12 250 ASP B C 1
ATOM 4247 O O . ASP B 1 250 ? -5.461 -6.781 -0.934 1 89.12 250 ASP B O 1
ATOM 4251 N N . GLY B 1 251 ? -7.293 -8.07 -0.732 1 83.31 251 GLY B N 1
ATOM 4252 C CA . GLY B 1 251 ? -6.863 -8.633 0.539 1 83.31 251 GLY B CA 1
ATOM 4253 C C . GLY B 1 251 ? -5.648 -9.531 0.415 1 83.31 251 GLY B C 1
ATOM 4254 O O . GLY B 1 251 ? -4.988 -9.836 1.41 1 83.31 251 GLY B O 1
ATOM 4255 N N . TYR B 1 252 ? -5.305 -9.883 -0.801 1 90.62 252 TYR B N 1
ATOM 4256 C CA . TYR B 1 252 ? -4.195 -10.812 -0.998 1 90.62 252 TYR B CA 1
ATOM 4257 C C . TYR B 1 252 ? -2.867 -10.062 -1.058 1 90.62 252 TYR B C 1
ATOM 4259 O O . TYR B 1 252 ? -1.802 -10.672 -0.926 1 90.62 252 TYR B O 1
ATOM 4267 N N . PHE B 1 253 ? -2.945 -8.789 -1.248 1 90.06 253 PHE B N 1
ATOM 4268 C CA . PHE B 1 253 ? -1.744 -7.992 -1.455 1 90.06 253 PHE B CA 1
ATOM 4269 C C . PHE B 1 253 ? -0.77 -8.164 -0.296 1 90.06 253 PHE B C 1
ATOM 4271 O O . PHE B 1 253 ? 0.25 -8.844 -0.434 1 90.06 253 PHE B O 1
ATOM 4278 N N . LEU B 1 254 ? -1.11 -7.828 0.894 1 82.69 254 LEU B N 1
ATOM 4279 C CA . LEU B 1 254 ? -0.19 -7.848 2.025 1 82.69 254 LEU B CA 1
ATOM 4280 C C . LEU B 1 254 ? 0.093 -9.273 2.477 1 82.69 254 LEU B C 1
ATOM 4282 O O . LEU B 1 254 ? 1.209 -9.586 2.895 1 82.69 254 LEU B O 1
ATOM 4286 N N . ASN B 1 255 ? -0.892 -10.133 2.389 1 88.31 255 ASN B N 1
ATOM 4287 C CA . ASN B 1 255 ? -0.704 -11.523 2.777 1 88.31 255 ASN B CA 1
ATOM 4288 C C . ASN B 1 255 ? 0.311 -12.227 1.877 1 88.31 255 ASN B C 1
ATOM 4290 O O . ASN B 1 255 ? 1.075 -13.078 2.34 1 88.31 255 ASN B O 1
ATOM 4294 N N . ALA B 1 256 ? 0.23 -11.836 0.635 1 93.94 256 ALA B N 1
ATOM 4295 C CA . ALA B 1 256 ? 1.168 -12.445 -0.308 1 93.94 256 ALA B CA 1
ATOM 4296 C C . ALA B 1 256 ? 2.609 -12.102 0.059 1 93.94 256 ALA B C 1
ATOM 4298 O O . ALA B 1 256 ? 3.469 -12.984 0.116 1 93.94 256 ALA B O 1
ATOM 4299 N N . TYR B 1 257 ? 2.873 -10.906 0.288 1 89.06 257 TYR B N 1
ATOM 4300 C CA . TYR B 1 257 ? 4.227 -10.492 0.643 1 89.06 257 TYR B CA 1
ATOM 4301 C C . TYR B 1 257 ? 4.621 -11.031 2.012 1 89.06 257 TYR B C 1
ATOM 4303 O O . TYR B 1 257 ? 5.781 -11.391 2.238 1 89.06 257 TYR B O 1
ATOM 4311 N N . ALA B 1 258 ? 3.631 -11.133 2.902 1 85.19 258 ALA B N 1
ATOM 4312 C CA . ALA B 1 258 ? 3.9 -11.75 4.199 1 85.19 258 ALA B CA 1
ATOM 4313 C C . ALA B 1 258 ? 4.359 -13.195 4.031 1 85.19 258 ALA B C 1
ATOM 4315 O O . ALA B 1 258 ? 5.293 -13.641 4.703 1 85.19 258 ALA B O 1
ATOM 4316 N N . ALA B 1 259 ? 3.674 -13.836 3.176 1 90.62 259 ALA B N 1
ATOM 4317 C CA . ALA B 1 259 ? 4.027 -15.234 2.918 1 90.62 259 ALA B CA 1
ATOM 4318 C C . ALA B 1 259 ? 5.457 -15.344 2.4 1 90.62 259 ALA B C 1
ATOM 4320 O O . ALA B 1 259 ? 6.203 -16.234 2.809 1 90.62 259 ALA B O 1
ATOM 4321 N N . VAL B 1 260 ? 5.84 -14.453 1.498 1 91.94 260 VAL B N 1
ATOM 4322 C CA . VAL B 1 260 ? 7.184 -14.5 0.926 1 91.94 260 VAL B CA 1
ATOM 4323 C C . VAL B 1 260 ? 8.219 -14.18 2.006 1 91.94 260 VAL B C 1
ATOM 4325 O O . VAL B 1 260 ? 9.242 -14.859 2.109 1 91.94 260 VAL B O 1
ATOM 4328 N N . PHE B 1 261 ? 7.941 -13.188 2.812 1 84.62 261 PHE B N 1
ATOM 4329 C CA . PHE B 1 261 ? 8.891 -12.797 3.85 1 84.62 261 PHE B CA 1
ATOM 4330 C C . PHE B 1 261 ? 9.055 -13.914 4.875 1 84.62 261 PHE B C 1
ATOM 4332 O O . PHE B 1 261 ? 10.172 -14.188 5.324 1 84.62 261 PHE B O 1
ATOM 4339 N N . LEU B 1 262 ? 7.922 -14.484 5.223 1 83.62 262 LEU B N 1
ATOM 4340 C CA . LEU B 1 262 ? 7.996 -15.625 6.125 1 83.62 262 LEU B CA 1
ATOM 4341 C C . LEU B 1 262 ? 8.781 -16.766 5.492 1 83.62 262 LEU B C 1
ATOM 4343 O O . LEU B 1 262 ? 9.547 -17.453 6.172 1 83.62 262 LEU B O 1
ATOM 4347 N N . GLY B 1 263 ? 8.555 -16.953 4.246 1 87 263 GLY B N 1
ATOM 4348 C CA . GLY B 1 263 ? 9.25 -17.984 3.506 1 87 263 GLY B CA 1
ATOM 4349 C C . GLY B 1 263 ? 10.75 -17.781 3.459 1 87 263 GLY B C 1
ATOM 4350 O O . GLY B 1 263 ? 11.516 -18.734 3.4 1 87 263 GLY B O 1
ATOM 4351 N N . MET B 1 264 ? 11.164 -16.594 3.447 1 85.19 264 MET B N 1
ATOM 4352 C CA . MET B 1 264 ? 12.578 -16.25 3.375 1 85.19 264 MET B CA 1
ATOM 4353 C C . MET B 1 264 ? 13.289 -16.609 4.676 1 85.19 264 MET B C 1
ATOM 4355 O O . MET B 1 264 ? 14.516 -16.531 4.758 1 85.19 264 MET B O 1
ATOM 4359 N N . THR B 1 265 ? 12.586 -17 5.691 1 76.19 265 THR B N 1
ATOM 4360 C CA . THR B 1 265 ? 13.188 -17.375 6.961 1 76.19 265 THR B CA 1
ATOM 4361 C C . THR B 1 265 ? 13.367 -18.891 7.047 1 76.19 265 THR B C 1
ATOM 4363 O O . THR B 1 265 ? 14.023 -19.391 7.961 1 76.19 265 THR B O 1
ATOM 4366 N N . VAL B 1 266 ? 12.875 -19.703 6.281 1 70.94 266 VAL B N 1
ATOM 4367 C CA . VAL B 1 266 ? 12.828 -21.156 6.414 1 70.94 266 VAL B CA 1
ATOM 4368 C C . VAL B 1 266 ? 13.883 -21.797 5.512 1 70.94 266 VAL B C 1
ATOM 4370 O O . VAL B 1 266 ? 14.641 -22.672 5.949 1 70.94 266 VAL B O 1
ATOM 4373 N N . VAL B 1 267 ? 13.992 -21.766 4.27 1 60.81 267 VAL B N 1
ATOM 4374 C CA . VAL B 1 267 ? 14.797 -22.562 3.352 1 60.81 267 VAL B CA 1
ATOM 4375 C C . VAL B 1 267 ? 16.109 -21.828 3.049 1 60.81 267 VAL B C 1
ATOM 4377 O O . VAL B 1 267 ? 17.188 -22.375 3.264 1 60.81 267 VAL B O 1
ATOM 4380 N N . ARG B 1 268 ? 16.031 -20.734 2.455 1 62.84 268 ARG B N 1
ATOM 4381 C CA . ARG B 1 268 ? 17.156 -19.875 2.109 1 62.84 268 ARG B CA 1
ATOM 4382 C C . ARG B 1 268 ? 17.047 -18.531 2.809 1 62.84 268 ARG B C 1
ATOM 4384 O O . ARG B 1 268 ? 16.266 -17.672 2.398 1 62.84 268 ARG B O 1
ATOM 4391 N N . SER B 1 269 ? 17.812 -18.531 3.787 1 69.38 269 SER B N 1
ATOM 4392 C CA . SER B 1 269 ? 17.672 -17.359 4.641 1 69.38 269 SER B CA 1
ATOM 4393 C C . SER B 1 269 ? 17.969 -16.078 3.873 1 69.38 269 SER B C 1
ATOM 4395 O O . SER B 1 269 ? 18.984 -15.977 3.184 1 69.38 269 SER B O 1
ATOM 4397 N N . GLY B 1 270 ? 16.953 -15.328 3.676 1 78 270 GLY B N 1
ATOM 4398 C CA . GLY B 1 270 ? 17.109 -13.969 3.188 1 78 270 GLY B CA 1
ATOM 4399 C C . GLY B 1 270 ? 16.828 -13.828 1.704 1 78 270 GLY B C 1
ATOM 4400 O O . GLY B 1 270 ? 16.844 -12.719 1.166 1 78 270 GLY B O 1
ATOM 4401 N N . ILE B 1 271 ? 16.609 -15 1.045 1 88.69 271 ILE B N 1
ATOM 4402 C CA . ILE B 1 271 ? 16.375 -14.961 -0.394 1 88.69 271 ILE B CA 1
ATOM 4403 C C . ILE B 1 271 ? 14.977 -15.477 -0.7 1 88.69 271 ILE B C 1
ATOM 4405 O O . ILE B 1 271 ? 14.57 -16.531 -0.2 1 88.69 271 ILE B O 1
ATOM 4409 N N . PRO B 1 272 ? 14.227 -14.703 -1.444 1 92.81 272 PRO B N 1
ATOM 4410 C CA . PRO B 1 272 ? 12.906 -15.203 -1.827 1 92.81 272 PRO B CA 1
ATOM 4411 C C . PRO B 1 272 ? 12.977 -16.531 -2.576 1 92.81 272 PRO B C 1
ATOM 4413 O O . PRO B 1 272 ? 13.82 -16.703 -3.455 1 92.81 272 PRO B O 1
ATOM 4416 N N . ASN B 1 273 ? 12.211 -17.484 -2.176 1 94.69 273 ASN B N 1
ATOM 4417 C CA . ASN B 1 273 ? 12.195 -18.797 -2.816 1 94.69 273 ASN B CA 1
ATOM 4418 C C . ASN B 1 273 ? 10.789 -19.391 -2.83 1 94.69 273 ASN B C 1
ATOM 4420 O O . ASN B 1 273 ? 9.969 -19.078 -1.962 1 94.69 273 ASN B O 1
ATOM 4424 N N . ILE B 1 274 ? 10.57 -20.281 -3.76 1 96.5 274 ILE B N 1
ATOM 4425 C CA . ILE B 1 274 ? 9.219 -20.75 -4.055 1 96.5 274 ILE B CA 1
ATOM 4426 C C . ILE B 1 274 ? 8.742 -21.672 -2.934 1 96.5 274 ILE B C 1
ATOM 4428 O O . ILE B 1 274 ? 7.633 -21.5 -2.418 1 96.5 274 ILE B O 1
ATOM 4432 N N . PHE B 1 275 ? 9.523 -22.562 -2.496 1 93.12 275 PHE B N 1
ATOM 4433 C CA . PHE B 1 275 ? 9.109 -23.5 -1.464 1 93.12 275 PHE B CA 1
ATOM 4434 C C . PHE B 1 275 ? 8.945 -22.797 -0.123 1 93.12 275 PHE B C 1
ATOM 4436 O O . PHE B 1 275 ? 8.039 -23.125 0.649 1 93.12 275 PHE B O 1
ATOM 4443 N N . GLY B 1 276 ? 9.828 -21.891 0.156 1 90.62 276 GLY B N 1
ATOM 4444 C CA . GLY B 1 276 ? 9.633 -21.062 1.343 1 90.62 276 GLY B CA 1
ATOM 4445 C C . GLY B 1 276 ? 8.312 -20.312 1.341 1 90.62 276 GLY B C 1
ATOM 4446 O O . GLY B 1 276 ? 7.625 -20.25 2.363 1 90.62 276 GLY B O 1
ATOM 4447 N N . THR B 1 277 ? 8.016 -19.766 0.214 1 93.81 277 THR B N 1
ATOM 4448 C CA . THR B 1 277 ? 6.766 -19.016 0.058 1 93.81 277 THR B CA 1
ATOM 4449 C C . THR B 1 277 ? 5.57 -19.938 0.318 1 93.81 277 THR B C 1
ATOM 4451 O O . THR B 1 277 ? 4.598 -19.516 0.961 1 93.81 277 THR B O 1
ATOM 4454 N N . LEU B 1 278 ? 5.672 -21.141 -0.222 1 94.12 278 LEU B N 1
ATOM 4455 C CA . LEU B 1 278 ? 4.617 -22.125 0.041 1 94.12 278 LEU B CA 1
ATOM 4456 C C . LEU B 1 278 ? 4.457 -22.359 1.539 1 94.12 278 LEU B C 1
ATOM 4458 O O . LEU B 1 278 ? 3.336 -22.359 2.055 1 94.12 278 LEU B O 1
ATOM 4462 N N . PHE B 1 279 ? 5.52 -22.469 2.207 1 89 279 PHE B N 1
ATOM 4463 C CA . PHE B 1 279 ? 5.488 -22.688 3.646 1 89 279 PHE B CA 1
ATOM 4464 C C . PHE B 1 279 ? 4.941 -21.453 4.371 1 89 279 PHE B C 1
ATOM 4466 O O . PHE B 1 279 ? 4.148 -21.594 5.305 1 89 279 PHE B O 1
ATOM 4473 N N . GLY B 1 280 ? 5.434 -20.312 3.963 1 88.25 280 GLY B N 1
ATOM 4474 C CA . GLY B 1 280 ? 4.914 -19.078 4.547 1 88.25 280 GLY B CA 1
ATOM 4475 C C . GLY B 1 280 ? 3.414 -18.922 4.379 1 88.25 280 GLY B C 1
ATOM 4476 O O . GLY B 1 280 ? 2.711 -18.562 5.32 1 88.25 280 GLY B O 1
ATOM 4477 N N . ALA B 1 281 ? 2.971 -19.219 3.209 1 92.56 281 ALA B N 1
ATOM 4478 C CA . ALA B 1 281 ? 1.539 -19.141 2.932 1 92.56 281 ALA B CA 1
ATOM 4479 C C . ALA B 1 281 ? 0.767 -20.172 3.76 1 92.56 281 ALA B C 1
ATOM 4481 O O . ALA B 1 281 ? -0.344 -19.891 4.219 1 92.56 281 ALA B O 1
ATOM 4482 N N . ALA B 1 282 ? 1.332 -21.312 3.91 1 89.75 282 ALA B N 1
ATOM 4483 C CA . ALA B 1 282 ? 0.699 -22.359 4.711 1 89.75 282 ALA B CA 1
ATOM 4484 C C . ALA B 1 282 ? 0.54 -21.906 6.164 1 89.75 282 ALA B C 1
ATOM 4486 O O . ALA B 1 282 ? -0.516 -22.109 6.77 1 89.75 282 ALA B O 1
ATOM 4487 N N . VAL B 1 283 ? 1.536 -21.297 6.648 1 84.56 283 VAL B N 1
ATOM 4488 C CA . VAL B 1 283 ? 1.49 -20.797 8.023 1 84.56 283 VAL B CA 1
ATOM 4489 C C . VAL B 1 283 ? 0.372 -19.781 8.172 1 84.56 283 VAL B C 1
ATOM 4491 O O . VAL B 1 283 ? -0.43 -19.844 9.109 1 84.56 283 VAL B O 1
ATOM 4494 N N . LEU B 1 284 ? 0.336 -18.891 7.262 1 86.06 284 LEU B N 1
ATOM 4495 C CA . LEU B 1 284 ? -0.687 -17.844 7.309 1 86.06 284 LEU B CA 1
ATOM 4496 C C . LEU B 1 284 ? -2.078 -18.438 7.125 1 86.06 284 LEU B C 1
ATOM 4498 O O . LEU B 1 284 ? -3.029 -18.031 7.793 1 86.06 284 LEU B O 1
ATOM 4502 N N . GLY B 1 285 ? -2.152 -19.391 6.246 1 87.44 285 GLY B N 1
ATOM 4503 C CA . GLY B 1 285 ? -3.432 -20.047 6 1 87.44 285 GLY B CA 1
ATOM 4504 C C . GLY B 1 285 ? -3.932 -20.844 7.184 1 87.44 285 GLY B C 1
ATOM 4505 O O . GLY B 1 285 ? -5.121 -20.812 7.508 1 87.44 285 GLY B O 1
ATOM 4506 N N . ILE B 1 286 ? -3.068 -21.562 7.754 1 84.31 286 ILE B N 1
ATOM 4507 C CA . ILE B 1 286 ? -3.418 -22.359 8.93 1 84.31 286 ILE B CA 1
ATOM 4508 C C . ILE B 1 286 ? -3.863 -21.438 10.062 1 84.31 286 ILE B C 1
ATOM 4510 O O . ILE B 1 286 ? -4.852 -21.719 10.742 1 84.31 286 ILE B O 1
ATOM 4514 N N . LEU B 1 287 ? -3.193 -20.359 10.195 1 82.44 287 LEU B N 1
ATOM 4515 C CA . LEU B 1 287 ? -3.559 -19.375 11.211 1 82.44 287 LEU B CA 1
ATOM 4516 C C . LEU B 1 287 ? -4.949 -18.812 10.938 1 82.44 287 LEU B C 1
ATOM 4518 O O . LEU B 1 287 ? -5.773 -18.719 11.852 1 82.44 287 LEU B O 1
ATOM 4522 N N . ALA B 1 288 ? -5.121 -18.422 9.75 1 84.75 288 ALA B N 1
ATOM 4523 C CA . ALA B 1 288 ? -6.41 -17.844 9.375 1 84.75 288 ALA B CA 1
ATOM 4524 C C . ALA B 1 288 ? -7.543 -18.844 9.602 1 84.75 288 ALA B C 1
ATOM 4526 O O . ALA B 1 288 ? -8.602 -18.484 10.109 1 84.75 288 ALA B O 1
ATOM 4527 N N . ASN B 1 289 ? -7.312 -20.062 9.227 1 84.94 289 ASN B N 1
ATOM 4528 C CA . ASN B 1 289 ? -8.305 -21.125 9.422 1 84.94 289 ASN B CA 1
ATOM 4529 C C . ASN B 1 289 ? -8.594 -21.344 10.906 1 84.94 289 ASN B C 1
ATOM 4531 O O . ASN B 1 289 ? -9.75 -21.469 11.305 1 84.94 289 ASN B O 1
ATOM 4535 N N . GLY B 1 290 ? -7.57 -21.406 11.664 1 82.31 290 GLY B N 1
ATOM 4536 C CA . GLY B 1 290 ? -7.738 -21.594 13.094 1 82.31 290 GLY B CA 1
ATOM 4537 C C . GLY B 1 290 ? -8.516 -20.469 13.758 1 82.31 290 GLY B C 1
ATOM 4538 O O . GLY B 1 290 ? -9.375 -20.719 14.594 1 82.31 290 GLY B O 1
ATOM 4539 N N . LEU B 1 291 ? -8.203 -19.266 13.375 1 83.12 291 LEU B N 1
ATOM 4540 C CA . LEU B 1 291 ? -8.898 -18.109 13.93 1 83.12 291 LEU B CA 1
ATOM 4541 C C . LEU B 1 291 ? -10.367 -18.109 13.523 1 83.12 291 LEU B C 1
ATOM 4543 O O . LEU B 1 291 ? -11.242 -17.719 14.305 1 83.12 291 LEU B O 1
ATOM 4547 N N . THR B 1 292 ? -10.602 -18.516 12.32 1 82.38 292 THR B N 1
ATOM 4548 C CA . THR B 1 292 ? -11.969 -18.625 11.828 1 82.38 292 THR B CA 1
ATOM 4549 C C . THR B 1 292 ? -12.75 -19.672 12.602 1 82.38 292 THR B C 1
ATOM 4551 O O . THR B 1 292 ? -13.906 -19.453 12.984 1 82.38 292 THR B O 1
ATOM 4554 N N . ILE B 1 293 ? -12.148 -20.781 12.828 1 82.38 293 ILE B N 1
ATOM 4555 C CA . ILE B 1 293 ? -12.781 -21.859 13.57 1 82.38 293 ILE B CA 1
ATOM 4556 C C . ILE B 1 293 ? -13.109 -21.406 14.984 1 82.38 293 ILE B C 1
ATOM 4558 O O . ILE B 1 293 ? -14.156 -21.766 15.531 1 82.38 293 ILE B O 1
ATOM 4562 N N . LEU B 1 294 ? -12.227 -20.578 15.531 1 82.5 294 LEU B N 1
ATOM 4563 C CA . LEU B 1 294 ? -12.438 -20.062 16.875 1 82.5 294 LEU B CA 1
ATOM 4564 C C . LEU B 1 294 ? -13.414 -18.891 16.875 1 82.5 294 LEU B C 1
ATOM 4566 O O . LEU B 1 294 ? -13.672 -18.281 17.922 1 82.5 294 LEU B O 1
ATOM 4570 N N . GLU B 1 295 ? -13.891 -18.5 15.617 1 85.31 295 GLU B N 1
ATOM 4571 C CA . GLU B 1 295 ? -14.898 -17.453 15.414 1 85.31 295 GLU B CA 1
ATOM 4572 C C . GLU B 1 295 ? -14.375 -16.094 15.828 1 85.31 295 GLU B C 1
ATOM 4574 O O . GLU B 1 295 ? -15.102 -15.289 16.422 1 85.31 295 GLU B O 1
ATOM 4579 N N . ILE B 1 296 ? -13.125 -15.953 15.711 1 83.56 296 ILE B N 1
ATOM 4580 C CA . ILE B 1 296 ? -12.539 -14.633 15.922 1 83.56 296 ILE B CA 1
ATOM 4581 C C . ILE B 1 296 ? -12.969 -13.695 14.797 1 83.56 296 ILE B C 1
ATOM 4583 O O . ILE B 1 296 ? -12.836 -14.031 13.617 1 83.56 296 ILE B O 1
ATOM 4587 N N . PRO B 1 297 ? -13.445 -12.516 15.141 1 85.44 297 PRO B N 1
ATOM 4588 C CA . PRO B 1 297 ? -13.883 -11.578 14.102 1 85.44 297 PRO B CA 1
ATOM 4589 C C . PRO B 1 297 ? -12.758 -11.18 13.156 1 85.44 297 PRO B C 1
ATOM 4591 O O . PRO B 1 297 ? -11.586 -11.164 13.547 1 85.44 297 PRO B O 1
ATOM 4594 N N . THR B 1 298 ? -13.117 -10.805 11.922 1 80.5 298 THR B N 1
ATOM 4595 C CA . THR B 1 298 ? -12.18 -10.562 10.828 1 80.5 298 THR B CA 1
ATOM 4596 C C . THR B 1 298 ? -11.273 -9.375 11.156 1 80.5 298 THR B C 1
ATOM 4598 O O . THR B 1 298 ? -10.094 -9.375 10.812 1 80.5 298 THR B O 1
ATOM 4601 N N . PHE B 1 299 ? -11.82 -8.383 11.82 1 83.69 299 PHE B N 1
ATOM 4602 C CA . PHE B 1 299 ? -10.992 -7.219 12.117 1 83.69 299 PHE B CA 1
ATOM 4603 C C . PHE B 1 299 ? -9.875 -7.586 13.086 1 83.69 299 PHE B C 1
ATOM 4605 O O . PHE B 1 299 ? -8.766 -7.059 12.992 1 83.69 299 PHE B O 1
ATOM 4612 N N . LEU B 1 300 ? -10.109 -8.531 13.961 1 84.81 300 LEU B N 1
AT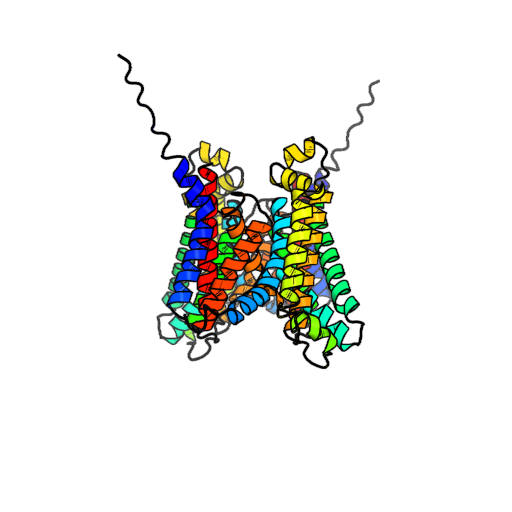OM 4613 C CA . LEU B 1 300 ? -9.078 -9 14.883 1 84.81 300 LEU B CA 1
ATOM 4614 C C . LEU B 1 300 ? -8.07 -9.891 14.156 1 84.81 300 LEU B C 1
ATOM 4616 O O . LEU B 1 300 ? -6.895 -9.93 14.516 1 84.81 300 LEU B O 1
ATOM 4620 N N . GLN B 1 301 ? -8.578 -10.562 13.188 1 82.56 301 GLN B N 1
ATOM 4621 C CA . GLN B 1 301 ? -7.676 -11.375 12.375 1 82.56 301 GLN B CA 1
ATOM 4622 C C . GLN B 1 301 ? -6.668 -10.5 11.633 1 82.56 301 GLN B C 1
ATOM 4624 O O . GLN B 1 301 ? -5.5 -10.859 11.5 1 82.56 301 GLN B O 1
ATOM 4629 N N . ASN B 1 302 ? -7.141 -9.328 11.195 1 81.94 302 ASN B N 1
ATOM 4630 C CA . ASN B 1 302 ? -6.242 -8.391 10.531 1 81.94 302 ASN B CA 1
ATOM 4631 C C . ASN B 1 302 ? -5.152 -7.895 11.484 1 81.94 302 ASN B C 1
ATOM 4633 O O . ASN B 1 302 ? -3.994 -7.758 11.086 1 81.94 302 ASN B O 1
ATOM 4637 N N . VAL B 1 303 ? -5.512 -7.66 12.703 1 88.06 303 VAL B N 1
ATOM 4638 C CA . VAL B 1 303 ? -4.555 -7.219 13.703 1 88.06 303 VAL B CA 1
ATOM 4639 C C . VAL B 1 303 ? -3.49 -8.297 13.914 1 88.06 303 VAL B C 1
ATOM 4641 O O . VAL B 1 303 ? -2.291 -8.008 13.875 1 88.06 303 VAL B O 1
ATOM 4644 N N . ILE B 1 304 ? -3.939 -9.484 14.031 1 84 304 ILE B N 1
ATOM 4645 C CA . ILE B 1 304 ? -3.043 -10.609 14.289 1 84 304 ILE B CA 1
ATOM 4646 C C . ILE B 1 304 ? -2.125 -10.828 13.086 1 84 304 ILE B C 1
ATOM 4648 O O . ILE B 1 304 ? -0.913 -10.984 13.242 1 84 304 ILE B O 1
ATOM 4652 N N . THR B 1 305 ? -2.748 -10.773 11.945 1 78.88 305 THR B N 1
ATOM 4653 C CA . THR B 1 305 ? -1.97 -10.969 10.727 1 78.88 305 THR B CA 1
ATOM 4654 C C . THR B 1 305 ? -0.905 -9.883 10.594 1 78.88 305 THR B C 1
ATOM 4656 O O . THR B 1 305 ? 0.251 -10.18 10.281 1 78.88 305 THR B O 1
ATOM 4659 N N . GLY B 1 306 ? -1.32 -8.641 10.781 1 83.25 306 GLY B N 1
ATOM 4660 C CA . GLY B 1 306 ? -0.353 -7.555 10.734 1 83.25 306 GLY B CA 1
ATOM 4661 C C . GLY B 1 306 ? 0.794 -7.734 11.711 1 83.25 306 GLY B C 1
ATOM 4662 O O . GLY B 1 306 ? 1.956 -7.52 11.352 1 83.25 306 GLY B O 1
ATOM 4663 N N . MET B 1 307 ? 0.516 -8.172 12.891 1 87.25 307 MET B N 1
ATOM 4664 C CA . MET B 1 307 ? 1.531 -8.406 13.914 1 87.25 307 MET B CA 1
ATOM 4665 C C . MET B 1 307 ? 2.475 -9.531 13.492 1 87.25 307 MET B C 1
ATOM 4667 O O . MET B 1 307 ? 3.688 -9.43 13.695 1 87.25 307 MET B O 1
ATOM 4671 N N . ILE B 1 308 ? 1.946 -10.508 12.914 1 78.81 308 ILE B N 1
ATOM 4672 C CA . ILE B 1 308 ? 2.746 -11.641 12.461 1 78.81 308 ILE B CA 1
ATOM 4673 C C . ILE B 1 308 ? 3.717 -11.18 11.375 1 78.81 308 ILE B C 1
ATOM 4675 O O . ILE B 1 308 ? 4.879 -11.594 11.359 1 78.81 308 ILE B O 1
ATOM 4679 N N . ILE B 1 309 ? 3.188 -10.336 10.484 1 79.44 309 ILE B N 1
ATOM 4680 C CA . ILE B 1 309 ? 4.031 -9.844 9.398 1 79.44 309 ILE B CA 1
ATOM 4681 C C . ILE B 1 309 ? 5.199 -9.047 9.977 1 79.44 309 ILE B C 1
ATOM 4683 O O . ILE B 1 309 ? 6.352 -9.25 9.586 1 79.44 309 ILE B O 1
ATOM 4687 N N . ILE B 1 310 ? 4.922 -8.219 10.906 1 86 310 ILE B N 1
ATOM 4688 C CA . ILE B 1 310 ? 5.965 -7.406 11.523 1 86 310 ILE B CA 1
ATOM 4689 C C . ILE B 1 310 ? 6.98 -8.305 12.219 1 86 310 ILE B C 1
ATOM 4691 O O . ILE B 1 310 ? 8.188 -8.133 12.055 1 86 310 ILE B O 1
ATOM 4695 N N . ILE B 1 311 ? 6.504 -9.281 12.938 1 83.5 311 ILE B N 1
ATOM 4696 C CA . ILE B 1 311 ? 7.375 -10.203 13.656 1 83.5 311 ILE B CA 1
ATOM 4697 C C . ILE B 1 311 ? 8.211 -11 12.656 1 83.5 311 ILE B C 1
ATOM 4699 O O . ILE B 1 311 ? 9.406 -11.211 12.875 1 83.5 311 ILE B O 1
ATOM 4703 N N . ALA B 1 312 ? 7.578 -11.438 11.602 1 75.12 312 ALA B N 1
ATOM 4704 C CA . ALA B 1 312 ? 8.281 -12.188 10.57 1 75.12 312 ALA B CA 1
ATOM 4705 C C . ALA B 1 312 ? 9.406 -11.359 9.961 1 75.12 312 ALA B C 1
ATOM 4707 O O . ALA B 1 312 ? 10.5 -11.875 9.703 1 75.12 312 ALA B O 1
ATOM 4708 N N . LEU B 1 313 ? 9.148 -10.125 9.719 1 78.38 313 LEU B N 1
ATOM 4709 C CA . LEU B 1 313 ? 10.156 -9.227 9.164 1 78.38 313 LEU B CA 1
ATOM 4710 C C . LEU B 1 313 ? 11.328 -9.078 10.125 1 78.38 313 LEU B C 1
ATOM 4712 O O . LEU B 1 313 ? 12.484 -9.094 9.703 1 78.38 313 LEU B O 1
ATOM 4716 N N . ILE B 1 314 ? 11.047 -8.969 11.398 1 82.94 314 ILE B N 1
ATOM 4717 C CA . ILE B 1 314 ? 12.07 -8.789 12.422 1 82.94 314 ILE B CA 1
ATOM 4718 C C . ILE B 1 314 ? 12.93 -10.047 12.516 1 82.94 314 ILE B C 1
ATOM 4720 O O . ILE B 1 314 ? 14.156 -9.969 12.531 1 82.94 314 ILE B O 1
ATOM 4724 N N . ILE B 1 315 ? 12.312 -11.18 12.492 1 76.19 315 ILE B N 1
ATOM 4725 C CA . ILE B 1 315 ? 13.023 -12.453 12.617 1 76.19 315 ILE B CA 1
ATOM 4726 C C . ILE B 1 315 ? 13.898 -12.68 11.391 1 76.19 315 ILE B C 1
ATOM 4728 O O . ILE B 1 315 ? 15.023 -13.164 11.508 1 76.19 315 ILE B O 1
ATOM 4732 N N . GLN B 1 316 ? 13.32 -12.344 10.234 1 73.31 316 GLN B N 1
ATOM 4733 C CA . GLN B 1 316 ? 14.07 -12.508 9 1 73.31 316 GLN B CA 1
ATOM 4734 C C . GLN B 1 316 ? 15.359 -11.695 9.023 1 73.31 316 GLN B C 1
ATOM 4736 O O . GLN B 1 316 ? 16.406 -12.156 8.57 1 73.31 316 GLN B O 1
ATOM 4741 N N . LYS B 1 317 ? 15.297 -10.531 9.516 1 76.62 317 LYS B N 1
ATOM 4742 C CA . LYS B 1 317 ? 16.453 -9.641 9.539 1 76.62 317 LYS B CA 1
ATOM 4743 C C . LYS B 1 317 ? 17.469 -10.094 10.578 1 76.62 317 LYS B C 1
ATOM 4745 O O . LYS B 1 317 ? 18.688 -10 10.352 1 76.62 317 LYS B O 1
ATOM 4750 N N . LEU B 1 318 ? 17.016 -10.57 11.711 1 74.5 318 LEU B N 1
ATOM 4751 C CA . LEU B 1 318 ? 17.906 -11.023 12.773 1 74.5 318 LEU B CA 1
ATOM 4752 C C . LEU B 1 318 ? 18.656 -12.281 12.359 1 74.5 318 LEU B C 1
ATOM 4754 O O . LEU B 1 318 ? 19.797 -12.492 12.773 1 74.5 318 LEU B O 1
ATOM 4758 N N . GLY B 1 319 ? 18.078 -13.125 11.57 1 63.66 319 GLY B N 1
ATOM 4759 C CA . GLY B 1 319 ? 18.734 -14.328 11.086 1 63.66 319 GLY B CA 1
ATOM 4760 C C . GLY B 1 319 ? 19.797 -14.055 10.039 1 63.66 319 GLY B C 1
ATOM 4761 O O . GLY B 1 319 ? 20.797 -14.758 9.969 1 63.66 319 GLY B O 1
ATOM 4762 N N . ARG B 1 320 ? 19.656 -13.031 9.18 1 59.91 320 ARG B N 1
ATOM 4763 C CA . ARG B 1 320 ? 20.625 -12.695 8.141 1 59.91 320 ARG B CA 1
ATOM 4764 C C . ARG B 1 320 ? 21.891 -12.102 8.742 1 59.91 320 ARG B C 1
ATOM 4766 O O . ARG B 1 320 ? 22.984 -12.328 8.227 1 59.91 320 ARG B O 1
ATOM 4773 N N . GLU B 1 321 ? 21.781 -11.156 9.68 1 54.72 321 GLU B N 1
ATOM 4774 C CA . GLU B 1 321 ? 22.969 -10.516 10.242 1 54.72 321 GLU B CA 1
ATOM 4775 C C . GLU B 1 321 ? 23.891 -11.539 10.898 1 54.72 321 GLU B C 1
ATOM 4777 O O . GLU B 1 321 ? 25.094 -11.312 11 1 54.72 321 GLU B O 1
ATOM 4782 N N . ASN B 1 322 ? 23.375 -12.648 11.188 1 44.5 322 ASN B N 1
ATOM 4783 C CA . ASN B 1 322 ? 24.25 -13.617 11.852 1 44.5 322 ASN B CA 1
ATOM 4784 C C . ASN B 1 322 ? 24.875 -14.578 10.844 1 44.5 322 ASN B C 1
ATOM 4786 O O . ASN B 1 322 ? 25.609 -15.492 11.234 1 44.5 322 ASN B O 1
ATOM 4790 N N . THR B 1 323 ? 24.422 -14.453 9.523 1 41.28 323 THR B N 1
ATOM 4791 C CA . THR B 1 323 ? 25.172 -15.273 8.594 1 41.28 323 THR B CA 1
ATOM 4792 C C . THR B 1 323 ? 26.203 -14.43 7.844 1 41.28 323 THR B C 1
ATOM 4794 O O . THR B 1 323 ? 25.938 -13.273 7.508 1 41.28 323 THR B O 1
#

pLDDT: mean 87.05, std 15.35, range [30.98, 98.88]

InterPro domains:
  IPR001851 ABC transporter, permease [PF02653] (48-313)

Nearest PDB structures (foldseek):
  2nq2-assembly1_A  TM=5.828E-01  e=2.834E-02  Haemophilus influenzae
  7lb8-assembly1_B  TM=5.614E-01  e=6.046E-02  Escherichia coli K-12
  5b57-assembly1_A  TM=4.158E-01  e=8.118E-02  Burkholderia cenocepacia J2315
  4d1c-assembly1_A  TM=1.481E-01  e=9.328E-01  Microbacterium maritypicum
  2nq2-assembly1_A  TM=5.831E-01  e=3.399E-02  Haemophilus influenzae

Secondary structure (DSSP, 8-state):
--------THHHHHHHHHHHHHHHHHHHHHHHHHHHH-HHHHSSHHHHHHHHHHHHHHHHHHHHHHHHHHTT---TTHHHHHHHHHHHHHHHHHTT--HHHHHHHHHHHHHHHHHHHHHHHHHHT--HHHHHHHHHHHHHHHHHHHHTT--B-TT--HHHHHHHH-EETTEEHHHHHHHHHHHHHHHHHHHSHHHHHHHHHHH-HHHHHHTT--HHHHHHHHHHHHHHHHHHHHHHHHHHHT-B-TTTTTTHHHHHHHHHHHHTTTSSTTS--HHHHHHHHHHHHHHHHHHHHTT--HHHHHHHHHHHHHHHHHHHHHHHHT-/--------THHHHHHHHHHHHHHHHHHHHHHHHHHHH-HHHHSSHHHHHHHHHHHHHHHHHHHHHHHHHHTT---TTHHHHHHHHHHHHHHHHHTT--HHHHHHHHHHHHHHHHHHHHHHHHHHT--HHHHHHHHHHHHHHHHHHHHTT--B-TT--HHHHHHHH-EETTEEHHHHHHHHHHHHHHHHHHHSHHHHHHHHHHH-HHHHHHTT--HHHHHHHHHHHHHHHHHHHHHHHHHHHT-B-TTTTTTHHHHHHHHHHHHTTTSSTTS--HHHHHHHHHHHHHHHHHHHHTT--HHHHHHHHHHHHHHHHHHHHHHHHT-

Solvent-accessible surface area (backbone atoms only — not comparable to full-atom values): 29694 Å² total; per-residue (Å²): 138,80,82,76,76,74,77,74,74,68,71,63,61,52,49,50,48,47,22,33,37,41,47,53,48,48,38,49,49,52,51,50,52,36,34,69,75,32,46,87,62,52,65,34,71,68,41,49,53,49,42,42,42,60,27,17,48,46,32,39,30,17,49,14,48,28,46,22,41,24,44,68,42,48,69,58,22,39,9,32,34,5,6,39,8,7,38,51,13,45,54,35,36,47,72,64,45,58,58,70,54,24,47,48,49,22,22,50,50,15,24,49,52,12,35,51,52,17,43,52,28,51,74,48,66,39,63,40,49,61,44,21,40,22,47,21,35,24,42,38,13,48,32,26,60,75,49,71,69,41,65,49,56,72,69,54,47,68,75,50,25,41,56,40,66,37,55,59,96,87,39,42,37,42,34,51,53,30,51,52,50,49,51,52,52,38,43,39,47,73,72,35,69,64,23,49,50,34,46,40,36,38,72,36,49,68,62,29,47,74,71,66,48,63,58,53,61,54,48,16,46,25,27,14,51,20,20,18,29,11,2,37,29,12,23,46,47,16,17,44,67,49,32,18,35,54,63,65,21,46,73,48,39,64,53,15,52,38,11,26,48,34,5,12,17,43,73,43,74,72,41,58,41,55,68,21,21,47,51,20,24,46,38,53,33,51,48,51,51,46,38,50,74,69,63,51,56,69,39,58,48,35,27,49,51,16,50,49,39,44,51,35,48,46,47,35,40,60,26,46,77,73,101,136,82,81,76,77,75,76,74,74,67,70,63,60,52,48,48,50,48,22,32,36,40,47,55,49,50,37,50,49,50,50,51,52,37,34,68,75,34,46,86,61,52,66,34,72,68,41,50,53,49,43,43,43,59,26,18,47,46,32,40,30,16,49,14,48,28,46,22,40,23,47,68,41,48,68,59,19,38,10,31,35,5,6,39,9,6,37,52,14,46,52,35,34,47,70,65,46,56,60,69,54,24,46,48,48,22,23,50,51,14,24,50,52,13,35,50,51,16,45,51,28,52,75,49,66,39,63,40,50,62,45,22,40,22,46,20,35,24,43,38,13,48,32,26,59,74,50,72,69,40,66,47,55,72,68,54,48,66,73,49,23,40,55,39,66,35,56,60,97,87,40,41,37,42,32,52,51,30,51,51,50,50,50,53,50,37,44,38,48,72,72,35,70,65,22,50,51,33,46,41,36,38,71,36,49,70,62,28,48,74,72,64,47,63,59,53,60,55,50,16,47,25,28,13,51,20,20,19,29,11,2,36,28,12,24,46,48,16,16,43,66,48,32,17,33,55,64,65,21,46,74,47,38,65,53,18,52,36,11,26,47,35,6,12,14,43,75,42,72,73,40,58,42,56,68,20,21,47,51,20,25,46,39,53,33,51,49,51,51,44,39,49,75,70,63,52,56,66,40,57,48,34,26,51,50,16,49,48,38,43,50,33,46,46,47,35,40,60,25,44,75,73,101

Organism: NCBI:txid1637975

Foldseek 3Di:
DPPPPPPDPPVLVPLLCCQQCVLVVLLVVLLVVLCVVCVPPQVDPLNVLVLLLVLLLLLLLLLLQLLLCLLPAGQLLLLLLLLLLQLQLQVCQLVPHDLVCSQVVSLQVLLVLLLVLLLCCLVVVDHSHVSNVVVSVVSLVVLCVVVVQDKRQPRRDLVLLPQSAHDDPSHRNSSVVSVVSLVVVLCCLPPHPLNVLSNVSSVPVVVSVVVPRPSSVSSSNSSSSSSSSSSSSSSSVCSNVSMRGSSSRNVSSVLSVLLQLQLCRHPPQPRGHSVSSSSSSSSLSSNVSSCVVVVPDPVVNVVVSVVSSVVSNVSSVSSVVSD/DPPPPPPDPPVLVPLLCCLQCVLVVLLVVLLVVLCVVCVPPQVDPLNVLVLLLVLLLLLLLLLLQLLLCLLPAGQLLLLLLLLLLQLQLQVCQLVPHDLVCSQVVSLQVLLVLLLVLLLCCLVVVDHSHVSNVVVSVVSLVVLCVVVVQDKRQPRRDLVLLPQSAHDDPSHRNSSVVSVVSLVVVLCCLPPHPLNVLSNVSSVPVVVSVVVPRPSSVSSSNSSSSSSSSSSSSSSSVCSNVSMRGSSSRNVSSVLSVLLQLQLCRHDPQPRGHSVSSSSSSSSLSSNVSSCVVVVPDPVVNVVVSVVSSVVSNVSSVSSVVSD

Sequence (646 aa):
MIAQTEKSPNKIFNKSVLSSYGTIIAGILIIIIFSVLSPSSFATVDNFINITRQISLLVVIAVGATLVMSVNEFDLSIGAIASLGGVVSAKLATEGVPIILCILIPVLVGFLVGLINGSIITHFNVLSFVTTLAMGTVIGGFTFWFTGGSTIFENIPQGFKWIGQTGIAGIPMLSIIMLVLVLVFWFLMTQMSVGRRFYAIGGNEKASKVSGIPIKKYKTFAFALCGMLAALTGALLASRLGSAHPTGGDGYFLNAYAAVFLGMTVVRSGIPNIFGTLFGAAVLGILANGLTILEIPTFLQNVITGMIIIIALIIQKLGRENTMIAQTEKSPNKIFNKSVLSSYGTIIAGILIIIIFSVLSPSSFATVDNFINITRQISLLVVIAVGATLVMSVNEFDLSIGAIASLGGVVSAKLATEGVPIILCILIPVLVGFLVGLINGSIITHFNVLSFVTTLAMGTVIGGFTFWFTGGSTIFENIPQGFKWIGQTGIAGIPMLSIIMLVLVLVFWFLMTQMSVGRRFYAIGGNEKASKVSGIPIKKYKTFAFALCGMLAALTGALLASRLGSAHPTGGDGYFLNAYAAVFLGMTVVRSGIPNIFGTLFGAAVLGILANGLTILEIPTFLQNVITGMIIIIALIIQKLGRENT

Radius of gyration: 25.69 Å; Cα contacts (8 Å, |Δi|>4): 1256; chains: 2; bounding box: 78×74×66 Å